Protein AF-A7RQV3-F1 (afdb_monomer)

Solvent-accessible surface area (backbone atoms only — not comparable to full-atom values): 36022 Å² total; per-residue (Å²): 108,70,69,54,47,43,53,62,52,65,60,24,61,72,50,60,78,68,50,58,57,71,59,54,37,52,52,41,52,53,49,44,63,51,45,72,39,70,69,50,47,55,51,36,50,78,70,50,40,54,46,50,50,22,54,48,46,33,55,52,45,54,46,44,75,74,77,44,91,53,86,58,48,66,62,38,49,38,41,53,29,47,40,48,33,58,47,22,76,46,75,70,45,25,52,53,40,47,77,43,46,35,59,60,32,37,59,59,33,69,72,45,88,52,66,65,45,24,49,32,21,45,53,23,49,42,37,29,38,74,39,72,68,43,26,53,61,54,58,74,67,65,52,59,62,61,36,50,49,35,46,71,74,50,56,72,66,53,18,29,47,31,32,45,37,49,38,56,45,40,76,39,67,70,46,41,52,49,36,57,77,62,51,38,63,65,55,44,56,72,52,65,84,56,88,50,60,70,39,42,36,26,39,37,44,39,50,31,57,44,20,70,40,73,66,51,28,48,50,42,46,76,74,47,37,57,62,53,53,50,45,59,65,47,63,63,47,60,63,54,58,70,65,76,68,75,73,87,82,92,83,82,93,80,88,82,90,87,84,85,84,76,82,67,74,78,75,75,77,64,98,43,73,72,59,54,54,54,51,53,45,53,48,34,55,31,50,29,32,45,28,46,30,52,38,43,33,34,77,39,70,70,48,32,50,49,39,51,75,62,34,38,63,29,60,38,49,60,52,53,51,79,70,93,71,60,87,67,71,48,42,55,37,52,52,49,27,23,24,29,22,50,44,28,51,41,42,45,44,62,40,76,89,45,37,72,62,52,64,55,35,42,58,70,77,59,39,50,58,59,56,69,60,50,76,76,58,80,62,57,71,68,36,45,68,56,48,54,49,56,66,68,51,55,69,72,60,49,50,51,35,50,53,29,31,58,71,60,38,74,82,58,74,51,78,49,74,60,90,69,28,33,34,67,48,80,76,48,74,55,89,72,26,37,30,27,35,27,32,48,66,96,66,67,90,60,56,30,28,38,35,38,43,52,71,72,77,65,45,86,39,98,43,78,65,47,39,54,51,39,52,52,49,51,53,52,52,53,46,50,54,48,75,70,54,83,50,91,24,38,57,50,50,80,49,68,53,78,71,104,47,49,35,38,32,32,78,63,65,63,44,46,42,66,52,44,52,65,53,47,56,52,51,52,66,59,45,77,76,50,97,62,79,67,66,62,58,55,53,54,52,53,50,52,51,49,51,38,51,50,53,28,51,48,44,38,46,71,77,61,37,35,35,51,60,47,57,44,45,75,30,29,26,43,31,75,93,77,37,40,27,40,45,75,64,88,64,38,46,75,67,45,92,92,51,77,55,47,63,80,82,69,64,62,72,79,38,53,33,54,47,50,74,70,57,36,68,40,52,66,63,40,46,54,44,13,50,50,38,49,52,45,18,70,75,66,68,43,63,83,53,82,57,99,43,71,70,61,31,61,72,70,85

Sequence (653 aa):
VFTSLVKNRVCCLEWTTRAPPENILRVLICLRMLMRDSAYQADFFNLGGVKILSERLQSLTENYLETGDEPFTVDILKEMTSICQKLTTDVKQREWMVACGTHKALVLLLSANDVIVLHCSLYALIGLAQSENPRAVIGELNCTETLLRIVQDYDVLSKTLSANLLRILCADSSIREQVKVFEGIPICLSLLHYDNLKLLWNLVWIIVQLAEDPDSSNDVRLLGGIPLLLALLQECRDRKSTTDSGYFSNGEMRSSASSETTVRYFYCCCSCVLCLLNILFLLFLFFVAVCAALTELVLNDTNGQQIVQHNGVYLLGVLILPQQRETGDEAAAVDNLQKSAFRALRFLFSMERNRQLFKRVFPPKLFEKFIDVGHYVRDLNAYKGLVEQVNHLPEEDIDIIRNNILAINQNKSATHLIGSYEVLELLGSGAFGSVYKVRKRHSGQSFLAMKEVSISIHSLGNTAKDRGTSVGEIVNETTIMREQLRHPNIVRYFKAFEESKFMMMMQVDFVPLRYYKDLYEEFKLKTLKKKMSNQLFCSYYLITLNFRIVLGLRYIHKEKHIVHRDLTPNNIMLGENDKVTITDFGLAKQKNPDASKMTSVVGTILYSCPEVVQSQPYGEKADVWAAGCILYQMATLQPPFYSSNMLALATKV

Radius of gyration: 35.1 Å; Cα contacts (8 Å, |Δi|>4): 853; chains: 1; bounding box: 85×50×108 Å

Structure (mmCIF, N/CA/C/O backbone):
data_AF-A7RQV3-F1
#
_entry.id   AF-A7RQV3-F1
#
loop_
_atom_site.group_PDB
_atom_site.id
_atom_site.type_symbol
_atom_site.label_atom_id
_atom_site.label_alt_id
_atom_site.label_comp_id
_atom_site.label_asym_id
_atom_site.label_entity_id
_atom_site.label_seq_id
_atom_site.pdbx_PDB_ins_code
_atom_site.Cartn_x
_atom_site.Cartn_y
_atom_site.Cartn_z
_atom_site.occupancy
_atom_site.B_iso_or_equiv
_atom_site.auth_seq_id
_atom_site.auth_comp_id
_atom_site.auth_asym_id
_atom_site.auth_atom_id
_atom_site.pdbx_PDB_model_num
ATOM 1 N N . VAL A 1 1 ? 30.421 17.791 -41.102 1.00 83.88 1 VAL A N 1
ATOM 2 C CA . VAL A 1 1 ? 31.246 16.813 -40.342 1.00 83.88 1 VAL A CA 1
ATOM 3 C C . VAL A 1 1 ? 30.404 15.655 -39.819 1.00 83.88 1 VAL A C 1
ATOM 5 O O . VAL A 1 1 ? 30.663 14.531 -40.226 1.00 83.88 1 VAL A O 1
ATOM 8 N N . PHE A 1 2 ? 29.374 15.905 -39.000 1.00 90.44 2 PHE A N 1
ATOM 9 C CA . PHE A 1 2 ? 28.496 14.857 -38.455 1.00 90.44 2 PHE A CA 1
ATOM 10 C C . PHE A 1 2 ? 27.885 13.940 -39.529 1.00 90.44 2 PHE A C 1
ATOM 12 O O . PHE A 1 2 ? 28.063 12.728 -39.480 1.00 90.44 2 PHE A O 1
ATOM 19 N N . THR A 1 3 ? 27.276 14.511 -40.571 1.00 90.44 3 THR A N 1
ATOM 20 C CA . THR A 1 3 ? 26.709 13.743 -41.695 1.00 90.44 3 THR A CA 1
ATOM 21 C C . THR A 1 3 ? 27.732 12.813 -42.352 1.00 90.44 3 THR A C 1
ATOM 23 O O . THR A 1 3 ? 27.414 11.671 -42.673 1.00 90.44 3 THR A O 1
ATOM 26 N N . SER A 1 4 ? 28.972 13.279 -42.532 1.00 89.69 4 SER A N 1
ATOM 27 C CA . SER A 1 4 ? 30.060 12.481 -43.108 1.00 89.69 4 SER A CA 1
ATOM 28 C C . SER A 1 4 ? 30.507 11.365 -42.164 1.00 89.69 4 SER A C 1
ATOM 30 O O . SER A 1 4 ? 30.775 10.263 -42.630 1.00 89.69 4 SER A O 1
ATOM 32 N N . LEU A 1 5 ? 30.554 11.620 -40.850 1.00 91.50 5 LEU A N 1
ATOM 33 C CA . LEU A 1 5 ? 30.840 10.600 -39.835 1.00 91.50 5 LEU A CA 1
ATOM 34 C C . LEU A 1 5 ? 29.790 9.482 -39.891 1.00 91.50 5 LEU A C 1
ATOM 36 O O . LEU A 1 5 ? 30.141 8.309 -39.997 1.00 91.50 5 LEU A O 1
ATOM 40 N N . VAL A 1 6 ? 28.506 9.846 -39.893 1.00 91.44 6 VAL A N 1
ATOM 41 C CA . VAL A 1 6 ? 27.406 8.878 -39.936 1.00 91.44 6 VAL A CA 1
ATOM 42 C C . VAL A 1 6 ? 27.430 8.096 -41.248 1.00 91.44 6 VAL A C 1
ATOM 44 O O . VAL A 1 6 ? 27.546 6.878 -41.210 1.00 91.44 6 VAL A O 1
ATOM 47 N N . LYS A 1 7 ? 27.425 8.760 -42.411 1.00 90.50 7 LYS A N 1
ATOM 48 C CA . LYS A 1 7 ? 27.386 8.066 -43.711 1.00 90.50 7 LYS A CA 1
ATOM 49 C C . LYS A 1 7 ? 28.624 7.202 -43.973 1.00 90.50 7 LYS A C 1
ATOM 51 O O . LYS A 1 7 ? 28.486 6.059 -44.396 1.00 90.50 7 LYS A O 1
ATOM 56 N N . ASN A 1 8 ? 29.824 7.720 -43.705 1.00 90.50 8 ASN A N 1
ATOM 57 C CA . ASN A 1 8 ? 31.067 7.084 -44.158 1.00 90.50 8 ASN A CA 1
ATOM 58 C C . ASN A 1 8 ? 31.705 6.155 -43.115 1.00 90.50 8 ASN A C 1
ATOM 60 O O . ASN A 1 8 ? 32.596 5.382 -43.472 1.00 90.50 8 ASN A O 1
ATOM 64 N N . ARG A 1 9 ? 31.318 6.250 -41.834 1.00 90.81 9 ARG A N 1
ATOM 65 C CA . ARG A 1 9 ? 31.888 5.431 -40.748 1.00 90.81 9 ARG A CA 1
ATOM 66 C C . ARG A 1 9 ? 30.846 4.603 -40.009 1.00 90.81 9 ARG A C 1
ATOM 68 O O . ARG A 1 9 ? 31.125 3.453 -39.707 1.00 90.81 9 ARG A O 1
ATOM 75 N N . VAL A 1 10 ? 29.651 5.137 -39.754 1.00 87.94 10 VAL A N 1
ATOM 76 C CA . VAL A 1 10 ? 28.592 4.375 -39.069 1.00 87.94 10 VAL A CA 1
ATOM 77 C C . VAL A 1 10 ? 27.802 3.532 -40.067 1.00 87.94 10 VAL A C 1
ATOM 79 O O . VAL A 1 10 ? 27.757 2.322 -39.912 1.00 87.94 10 VAL A O 1
ATOM 82 N N . CYS A 1 11 ? 27.245 4.114 -41.125 1.00 89.25 11 CYS A N 1
ATOM 83 C CA . CYS A 1 11 ? 26.398 3.403 -42.090 1.00 89.25 11 CYS A CA 1
ATOM 84 C C . CYS A 1 11 ? 27.187 2.630 -43.166 1.00 89.25 11 CYS A C 1
ATOM 86 O O . CYS A 1 11 ? 26.606 1.846 -43.909 1.00 89.25 11 CYS A O 1
ATOM 88 N N . CYS A 1 12 ? 28.506 2.828 -43.264 1.00 89.62 12 CYS A N 1
ATOM 89 C CA . CYS A 1 12 ? 29.343 2.149 -44.252 1.00 89.62 12 CYS A CA 1
ATOM 90 C C . CYS A 1 12 ? 29.738 0.746 -43.772 1.00 89.62 12 CYS A C 1
ATOM 92 O O . CYS A 1 12 ? 30.669 0.601 -42.976 1.00 89.62 12 CYS A O 1
ATOM 94 N N . LEU A 1 13 ? 29.043 -0.281 -44.272 1.00 83.00 13 LEU A N 1
ATOM 95 C CA . LEU A 1 13 ? 29.289 -1.675 -43.899 1.00 83.00 13 LEU A CA 1
ATOM 96 C C . LEU A 1 13 ? 30.740 -2.097 -44.177 1.00 83.00 13 LEU A C 1
ATOM 98 O O . LEU A 1 13 ? 31.395 -2.615 -43.277 1.00 83.00 13 LEU A O 1
ATOM 102 N N . GLU A 1 14 ? 31.266 -1.781 -45.367 1.00 86.38 14 GLU A N 1
ATOM 103 C CA . GLU A 1 14 ? 32.627 -2.149 -45.788 1.00 86.38 14 GLU A CA 1
ATOM 104 C C . GLU A 1 14 ? 33.701 -1.619 -44.829 1.00 86.38 14 GLU A C 1
ATOM 106 O O . GLU A 1 14 ? 34.636 -2.343 -44.473 1.00 86.38 14 GLU A O 1
ATOM 111 N N . TRP A 1 15 ? 33.560 -0.368 -44.375 1.00 90.06 15 TRP A N 1
ATOM 112 C CA . TRP A 1 15 ? 34.498 0.200 -43.410 1.00 90.06 15 TRP A CA 1
ATOM 113 C C . TRP A 1 15 ? 34.401 -0.533 -42.077 1.00 90.06 15 TRP A C 1
ATOM 115 O O . TRP A 1 15 ? 35.417 -0.920 -41.519 1.00 90.06 15 TRP A O 1
ATOM 125 N N . THR A 1 16 ? 33.192 -0.783 -41.584 1.00 82.25 16 THR A N 1
ATOM 126 C CA . THR A 1 16 ? 33.000 -1.385 -40.258 1.00 82.25 16 THR A CA 1
ATOM 127 C C . THR A 1 16 ? 33.373 -2.850 -40.170 1.00 82.25 16 THR A C 1
ATOM 129 O O . THR A 1 16 ? 33.770 -3.293 -39.104 1.00 82.25 16 THR A O 1
ATOM 132 N N . THR A 1 17 ? 33.311 -3.584 -41.279 1.00 82.62 17 THR A N 1
ATOM 133 C CA . THR A 1 17 ? 33.783 -4.972 -41.335 1.00 82.62 17 THR A CA 1
ATOM 134 C C . THR A 1 17 ? 35.306 -5.078 -41.419 1.00 82.62 17 THR A C 1
ATOM 136 O O . THR A 1 17 ? 35.857 -6.122 -41.101 1.00 82.62 17 THR A O 1
ATOM 139 N N . ARG A 1 18 ? 35.998 -4.028 -41.890 1.00 87.69 18 ARG A N 1
ATOM 140 C CA . ARG A 1 18 ? 37.459 -4.040 -42.107 1.00 87.69 18 ARG A CA 1
ATOM 141 C C . ARG A 1 18 ? 38.243 -3.211 -41.091 1.00 87.69 18 ARG A C 1
ATOM 143 O O . ARG A 1 18 ? 39.452 -3.387 -40.965 1.00 87.69 18 ARG A O 1
ATOM 150 N N . ALA A 1 19 ? 37.598 -2.253 -40.433 1.00 88.25 19 ALA A N 1
ATOM 151 C CA . ALA A 1 19 ? 38.256 -1.349 -39.506 1.00 88.25 19 ALA A CA 1
ATOM 152 C C . ALA A 1 19 ? 38.664 -2.084 -38.219 1.00 88.25 19 ALA A C 1
ATOM 154 O O . ALA A 1 19 ? 37.878 -2.875 -37.701 1.00 88.25 19 ALA A O 1
ATOM 155 N N . PRO A 1 20 ? 39.846 -1.776 -37.653 1.00 89.50 20 PRO A N 1
ATOM 156 C CA . PRO A 1 20 ? 40.216 -2.262 -36.330 1.00 89.50 20 PRO A CA 1
ATOM 157 C C . PRO A 1 20 ? 39.165 -1.873 -35.271 1.00 89.50 20 PRO A C 1
ATOM 159 O O . PRO A 1 20 ? 38.695 -0.727 -35.307 1.00 89.50 20 PRO A O 1
ATOM 162 N N . PRO A 1 21 ? 38.843 -2.752 -34.299 1.00 88.69 21 PRO A N 1
ATOM 163 C CA . PRO A 1 21 ? 37.851 -2.479 -33.251 1.00 88.69 21 PRO A CA 1
ATOM 164 C C . PRO A 1 21 ? 38.095 -1.170 -32.487 1.00 88.69 21 PRO A C 1
ATOM 166 O O . PRO A 1 21 ? 37.160 -0.419 -32.219 1.00 88.69 21 PRO A O 1
ATOM 169 N N . GLU A 1 22 ? 39.359 -0.815 -32.236 1.00 91.62 22 GLU A N 1
ATOM 170 C CA . GLU A 1 22 ? 39.738 0.451 -31.595 1.00 91.62 22 GLU A CA 1
ATOM 171 C C . GLU A 1 22 ? 39.232 1.686 -32.367 1.00 91.62 22 GLU A C 1
ATOM 173 O O . GLU A 1 22 ? 38.766 2.666 -31.781 1.00 91.62 22 GLU A O 1
ATOM 178 N N . ASN A 1 23 ? 39.275 1.648 -33.701 1.00 92.31 23 ASN A N 1
ATOM 179 C CA . ASN A 1 23 ? 38.794 2.753 -34.527 1.00 92.31 23 ASN A CA 1
ATOM 180 C C . ASN A 1 23 ? 37.265 2.839 -34.515 1.00 92.31 23 ASN A C 1
ATOM 182 O O . ASN A 1 23 ? 36.719 3.944 -34.539 1.00 92.31 23 ASN A O 1
ATOM 186 N N . ILE A 1 24 ? 36.580 1.694 -34.457 1.00 91.31 24 ILE A N 1
ATOM 187 C CA . ILE A 1 24 ? 35.121 1.636 -34.301 1.00 91.31 24 ILE A CA 1
ATOM 188 C C . ILE A 1 24 ? 34.732 2.261 -32.958 1.00 91.31 24 ILE A C 1
ATOM 190 O O . ILE A 1 24 ? 33.879 3.149 -32.922 1.00 91.31 24 ILE A O 1
ATOM 194 N N . LEU A 1 25 ? 35.423 1.885 -31.880 1.00 93.06 25 LEU A N 1
ATOM 195 C CA . LEU A 1 25 ? 35.217 2.445 -30.548 1.00 93.06 25 LEU A CA 1
ATOM 196 C C . LEU A 1 25 ? 35.390 3.971 -30.534 1.00 93.06 25 LEU A C 1
ATOM 198 O O . LEU A 1 25 ? 34.504 4.690 -30.074 1.00 93.06 25 LEU A O 1
ATOM 202 N N . ARG A 1 26 ? 36.481 4.495 -31.109 1.00 93.62 26 ARG A N 1
ATOM 203 C CA . ARG A 1 26 ? 36.719 5.950 -31.205 1.00 93.62 26 ARG A CA 1
ATOM 204 C C . ARG A 1 26 ? 35.594 6.675 -31.952 1.00 93.62 26 ARG A C 1
ATOM 206 O O . ARG A 1 26 ? 35.162 7.743 -31.519 1.00 93.62 26 ARG A O 1
ATOM 213 N N . VAL A 1 27 ? 35.089 6.095 -33.045 1.00 93.94 27 VAL A N 1
ATOM 214 C CA . VAL A 1 27 ? 33.951 6.656 -33.795 1.00 93.94 27 VAL A CA 1
ATOM 215 C C . VAL A 1 27 ? 32.689 6.697 -32.934 1.00 93.94 27 VAL A C 1
ATOM 217 O O . VAL A 1 27 ? 31.995 7.715 -32.940 1.00 93.94 27 VAL A O 1
ATOM 220 N N . LEU A 1 28 ? 32.402 5.637 -32.174 1.00 94.19 28 LEU A N 1
ATOM 221 C CA . LEU A 1 28 ? 31.240 5.578 -31.285 1.00 94.19 28 LEU A CA 1
ATOM 222 C C . LEU A 1 28 ? 31.344 6.574 -30.126 1.00 94.19 28 LEU A C 1
ATOM 224 O O . LEU A 1 28 ? 30.361 7.251 -29.838 1.00 94.19 28 LEU A O 1
ATOM 228 N N . ILE A 1 29 ? 32.530 6.763 -29.541 1.00 94.12 29 ILE A N 1
ATOM 229 C CA . ILE A 1 29 ? 32.769 7.792 -28.515 1.00 94.12 29 ILE A CA 1
ATOM 230 C C . ILE A 1 29 ? 32.472 9.188 -29.079 1.00 94.12 29 ILE A C 1
ATOM 232 O O . ILE A 1 29 ? 31.723 9.964 -28.475 1.00 94.12 29 ILE A O 1
ATOM 236 N N . CYS A 1 30 ? 33.004 9.508 -30.265 1.00 93.94 30 CYS A N 1
ATOM 237 C CA . CYS A 1 30 ? 32.718 10.778 -30.935 1.00 93.94 30 CYS A CA 1
ATOM 238 C C . CYS A 1 30 ? 31.218 10.942 -31.209 1.00 93.94 30 CYS A C 1
ATOM 240 O O . CYS A 1 30 ? 30.652 12.002 -30.936 1.00 93.94 30 CYS A O 1
ATOM 242 N N . LEU A 1 31 ? 30.564 9.889 -31.708 1.00 93.19 31 LEU A N 1
ATOM 243 C CA . LEU A 1 31 ? 29.130 9.887 -31.969 1.00 93.19 31 LEU A CA 1
ATOM 244 C C . LEU A 1 31 ? 28.352 10.165 -30.679 1.00 93.19 31 LEU A C 1
ATOM 246 O O . LEU A 1 31 ? 27.541 11.086 -30.643 1.00 93.19 31 LEU A O 1
ATOM 250 N N . ARG A 1 32 ? 28.659 9.453 -29.590 1.00 92.38 32 ARG A N 1
ATOM 251 C CA . ARG A 1 32 ? 28.030 9.636 -28.280 1.00 92.38 32 ARG A CA 1
ATOM 252 C C . ARG A 1 32 ? 28.176 11.067 -27.776 1.00 92.38 32 ARG A C 1
ATOM 254 O O . ARG A 1 32 ? 27.218 11.596 -27.210 1.00 92.38 32 ARG A O 1
ATOM 261 N N . MET A 1 33 ? 29.339 11.699 -27.929 1.00 91.94 33 MET A N 1
ATOM 262 C CA . MET A 1 33 ? 29.541 13.094 -27.517 1.00 91.94 33 MET A CA 1
ATOM 263 C C . MET A 1 33 ? 28.655 14.060 -28.309 1.00 91.94 33 MET A C 1
ATOM 265 O O . MET A 1 33 ? 28.045 14.940 -27.704 1.00 91.94 33 MET A O 1
ATOM 269 N N . LEU A 1 34 ? 28.532 13.854 -29.623 1.00 91.38 34 LEU A N 1
ATOM 270 C CA . LEU A 1 34 ? 27.693 14.674 -30.503 1.00 91.38 34 LEU A CA 1
ATOM 271 C C . LEU A 1 34 ? 26.194 14.475 -30.221 1.00 91.38 34 LEU A C 1
ATOM 273 O O . LEU A 1 34 ? 25.455 15.451 -30.195 1.00 91.38 34 LEU A O 1
ATOM 277 N N . MET A 1 35 ? 25.756 13.260 -29.866 1.00 88.31 35 MET A N 1
ATOM 278 C CA . MET A 1 35 ? 24.360 12.967 -29.480 1.00 88.31 35 MET A CA 1
ATOM 279 C C . MET A 1 35 ? 23.891 13.649 -28.184 1.00 88.31 35 MET A C 1
ATOM 281 O O . MET A 1 35 ? 22.781 13.386 -27.727 1.00 88.31 35 MET A O 1
ATOM 285 N N . ARG A 1 36 ? 24.711 14.489 -27.536 1.00 86.62 36 ARG A N 1
ATOM 286 C CA . ARG A 1 36 ? 24.223 15.381 -26.470 1.00 86.62 36 ARG A CA 1
ATOM 287 C C . ARG A 1 36 ? 23.295 16.470 -27.018 1.00 86.62 36 ARG A C 1
ATOM 289 O O . ARG A 1 36 ? 22.468 16.967 -26.265 1.00 86.62 36 ARG A O 1
ATOM 296 N N . ASP A 1 37 ? 23.435 16.820 -28.294 1.00 88.62 37 ASP A N 1
ATOM 297 C CA . ASP A 1 37 ? 22.565 17.773 -28.976 1.00 88.62 37 ASP A CA 1
ATOM 298 C C . ASP A 1 37 ? 21.404 17.044 -29.669 1.00 88.62 37 ASP A C 1
ATOM 300 O O . ASP A 1 37 ? 21.610 16.132 -30.475 1.00 88.62 37 ASP A O 1
ATOM 304 N N . SER A 1 38 ? 20.178 17.473 -29.371 1.00 86.44 38 SER A N 1
ATOM 305 C CA . SER A 1 38 ? 18.949 16.945 -29.970 1.00 86.44 38 SER A CA 1
ATOM 306 C C . SER A 1 38 ? 18.892 17.075 -31.499 1.00 86.44 38 SER A C 1
ATOM 308 O O . SER A 1 38 ? 18.305 16.214 -32.155 1.00 86.44 38 SER A O 1
ATOM 310 N N . ALA A 1 39 ? 19.542 18.087 -32.090 1.00 89.19 39 ALA A N 1
ATOM 311 C CA . ALA A 1 39 ? 19.585 18.253 -33.543 1.00 89.19 39 ALA A CA 1
ATOM 312 C C . ALA A 1 39 ? 20.345 17.096 -34.211 1.00 89.19 39 ALA A C 1
ATOM 314 O O . ALA A 1 39 ? 19.868 16.505 -35.180 1.00 89.19 39 ALA A O 1
ATOM 315 N N . TYR A 1 40 ? 21.480 16.692 -33.628 1.00 91.62 40 TYR A N 1
ATOM 316 C CA . TYR A 1 40 ? 22.254 15.557 -34.131 1.00 91.62 40 TYR A CA 1
ATOM 317 C C . TYR A 1 40 ? 21.532 14.220 -33.947 1.00 91.62 40 TYR A C 1
ATOM 319 O O . TYR A 1 40 ? 21.704 13.329 -34.776 1.00 91.62 40 TYR A O 1
ATOM 327 N N . GLN A 1 41 ? 20.689 14.072 -32.923 1.00 90.25 41 GLN A N 1
ATOM 328 C CA . GLN A 1 41 ? 19.863 12.871 -32.755 1.00 90.25 41 GLN A CA 1
ATOM 329 C C . GLN A 1 41 ? 18.835 12.725 -33.888 1.00 90.25 41 GLN A C 1
ATOM 331 O O . GLN A 1 41 ? 18.682 11.639 -34.450 1.00 90.25 41 GLN A O 1
ATOM 336 N N . ALA A 1 42 ? 18.169 13.821 -34.270 1.00 86.62 42 ALA A N 1
ATOM 337 C CA . ALA A 1 42 ? 17.225 13.827 -35.387 1.00 86.62 42 ALA A CA 1
ATOM 338 C C . ALA A 1 42 ? 17.928 13.555 -36.729 1.00 86.62 42 ALA A C 1
ATOM 340 O O . ALA A 1 42 ? 17.482 12.712 -37.511 1.00 86.62 42 ALA A O 1
ATOM 341 N N . ASP A 1 43 ? 19.072 14.201 -36.969 1.00 90.75 43 ASP A N 1
ATOM 342 C CA . ASP A 1 43 ? 19.883 13.955 -38.164 1.00 90.75 43 ASP A CA 1
ATOM 343 C C . ASP A 1 43 ? 20.379 12.506 -38.235 1.00 90.75 43 ASP A C 1
ATOM 345 O O . ASP A 1 43 ? 20.393 11.906 -39.309 1.00 90.75 43 ASP A O 1
ATOM 349 N N . PHE A 1 44 ? 20.754 11.906 -37.102 1.00 92.25 44 PHE A N 1
ATOM 350 C CA . PHE A 1 44 ? 21.174 10.506 -37.045 1.00 92.25 44 PHE A CA 1
ATOM 351 C C . PHE A 1 44 ? 20.089 9.556 -37.540 1.00 92.25 44 PHE A C 1
ATOM 353 O O . PHE A 1 44 ? 20.375 8.632 -38.305 1.00 92.25 44 PHE A O 1
ATOM 360 N N . PHE A 1 45 ? 18.846 9.804 -37.127 1.00 87.69 45 PHE A N 1
ATOM 361 C CA . PHE A 1 45 ? 17.694 9.040 -37.577 1.00 87.69 45 PHE A CA 1
ATOM 362 C C . PHE A 1 45 ? 17.449 9.222 -39.078 1.00 87.69 45 PHE A C 1
ATOM 364 O O . PHE A 1 45 ? 17.381 8.231 -39.805 1.00 87.69 45 PHE A O 1
ATOM 371 N N . ASN A 1 46 ? 17.416 10.468 -39.561 1.00 89.31 46 ASN A N 1
ATOM 372 C CA . ASN A 1 46 ? 17.194 10.782 -40.979 1.00 89.31 46 ASN A CA 1
ATOM 373 C C . ASN A 1 46 ? 18.246 10.151 -41.907 1.00 89.31 46 ASN A C 1
ATOM 375 O O . ASN A 1 46 ? 17.976 9.865 -43.071 1.00 89.31 46 ASN A O 1
ATOM 379 N N . LEU A 1 47 ? 19.454 9.915 -41.393 1.00 91.69 47 LEU A N 1
ATOM 380 C CA . LEU A 1 47 ? 20.548 9.264 -42.112 1.00 91.69 47 LEU A CA 1
ATOM 381 C C . LEU A 1 47 ? 20.513 7.726 -42.045 1.00 91.69 47 LEU A C 1
ATOM 383 O O . LEU A 1 47 ? 21.443 7.082 -42.532 1.00 91.69 47 LEU A O 1
ATOM 387 N N . GLY A 1 48 ? 19.479 7.133 -41.439 1.00 89.56 48 GLY A N 1
ATOM 388 C CA . GLY A 1 48 ? 19.356 5.686 -41.233 1.00 89.56 48 GLY A CA 1
ATOM 389 C C . GLY A 1 48 ? 20.294 5.132 -40.156 1.00 89.56 48 GLY A C 1
ATOM 390 O O . GLY A 1 48 ? 20.437 3.917 -40.031 1.00 89.56 48 GLY A O 1
ATOM 391 N N . GLY A 1 49 ? 20.934 6.004 -39.371 1.00 91.44 49 GLY A N 1
ATOM 392 C CA . GLY A 1 49 ? 21.948 5.625 -38.392 1.00 91.44 49 GLY A CA 1
ATOM 393 C C . GLY A 1 49 ? 21.403 4.744 -37.271 1.00 91.44 49 GLY A C 1
ATOM 394 O O . GLY A 1 49 ? 22.079 3.802 -36.871 1.00 91.44 49 GLY A O 1
ATOM 395 N N . VAL A 1 50 ? 20.170 5.000 -36.811 1.00 91.38 50 VAL A N 1
ATOM 396 C CA . VAL A 1 50 ? 19.519 4.201 -35.755 1.00 91.38 50 VAL A CA 1
ATOM 397 C C . VAL A 1 50 ? 19.357 2.752 -36.201 1.00 91.38 50 VAL A C 1
ATOM 399 O O . VAL A 1 50 ? 19.798 1.863 -35.487 1.00 91.38 50 VAL A O 1
ATOM 402 N N . LYS A 1 51 ? 18.825 2.515 -37.406 1.00 92.44 51 LYS A N 1
ATOM 403 C CA . LYS A 1 51 ? 18.631 1.165 -37.949 1.00 92.44 51 LYS A CA 1
ATOM 404 C C . LYS A 1 51 ? 19.943 0.376 -38.002 1.00 92.44 51 LYS A C 1
ATOM 406 O O . LYS A 1 51 ? 20.008 -0.733 -37.484 1.00 92.44 51 LYS A O 1
ATOM 411 N N . ILE A 1 52 ? 20.997 0.973 -38.564 1.00 92.31 52 ILE A N 1
ATOM 412 C CA . ILE A 1 52 ? 22.311 0.319 -38.660 1.00 92.31 52 ILE A CA 1
ATOM 413 C C . ILE A 1 52 ? 22.926 0.087 -37.274 1.00 92.31 52 ILE A C 1
ATOM 415 O O . ILE A 1 52 ? 23.550 -0.947 -37.038 1.00 92.31 52 ILE A O 1
ATOM 419 N N . LEU A 1 53 ? 22.757 1.032 -36.344 1.00 93.06 53 LEU A N 1
ATOM 420 C CA . LEU A 1 53 ? 23.219 0.872 -34.967 1.00 93.06 53 LEU A CA 1
ATOM 421 C C . LEU A 1 53 ? 22.516 -0.310 -34.285 1.00 93.06 53 LEU A C 1
ATOM 423 O O . LEU A 1 53 ? 23.192 -1.099 -33.633 1.00 93.06 53 LEU A O 1
ATOM 427 N N . SER A 1 54 ? 21.199 -0.454 -34.465 1.00 94.19 54 SER A N 1
ATOM 428 C CA . SER A 1 54 ? 20.398 -1.552 -33.910 1.00 94.19 54 SER A CA 1
ATOM 429 C C . SER A 1 54 ? 20.800 -2.910 -34.478 1.00 94.19 54 SER A C 1
ATOM 431 O O . SER A 1 54 ? 21.029 -3.839 -33.711 1.00 94.19 54 SER A O 1
ATOM 433 N N . GLU A 1 55 ? 20.942 -3.019 -35.803 1.00 93.75 55 GLU A N 1
ATOM 434 C CA . GLU A 1 55 ? 21.365 -4.257 -36.478 1.00 93.75 55 GLU A CA 1
ATOM 435 C C . GLU A 1 55 ? 22.749 -4.709 -35.996 1.00 93.75 55 GLU A C 1
ATOM 437 O O . GLU A 1 55 ? 22.968 -5.887 -35.710 1.00 93.75 55 GLU A O 1
ATOM 442 N N . ARG A 1 56 ? 23.681 -3.764 -35.825 1.00 91.38 56 ARG A N 1
ATOM 443 C CA . ARG A 1 56 ? 25.000 -4.077 -35.265 1.00 91.38 56 ARG A CA 1
ATOM 444 C C . ARG A 1 56 ? 24.966 -4.411 -33.790 1.00 91.38 56 ARG A C 1
ATOM 446 O O . ARG A 1 56 ? 25.723 -5.276 -33.370 1.00 91.38 56 ARG A O 1
ATOM 453 N N . LEU A 1 57 ? 24.137 -3.719 -33.009 1.00 94.81 57 LEU A N 1
ATOM 454 C CA . LEU A 1 57 ? 24.010 -4.007 -31.585 1.00 94.81 57 LEU A CA 1
ATOM 455 C C . LEU A 1 57 ? 23.517 -5.441 -31.400 1.00 94.81 57 LEU A C 1
ATOM 457 O O . LEU A 1 57 ? 24.067 -6.151 -30.567 1.00 94.81 57 LEU A O 1
ATOM 461 N N . GLN A 1 58 ? 22.544 -5.868 -32.210 1.00 95.19 58 GLN A N 1
ATOM 462 C CA . GLN A 1 58 ? 22.034 -7.237 -32.221 1.00 95.19 58 GLN A CA 1
ATOM 463 C C . GLN A 1 58 ? 23.146 -8.244 -32.530 1.00 95.19 58 GLN A C 1
ATOM 465 O O . GLN A 1 58 ? 23.435 -9.091 -31.691 1.00 95.19 58 GLN A O 1
ATOM 470 N N . SER A 1 59 ? 23.824 -8.100 -33.673 1.00 92.12 59 SER A N 1
ATOM 471 C CA . SER A 1 59 ? 24.876 -9.041 -34.082 1.00 92.12 59 SER A CA 1
ATOM 472 C C . SER A 1 59 ? 26.045 -9.096 -33.091 1.00 92.12 59 SER A C 1
ATOM 474 O O . SER A 1 59 ? 26.542 -10.175 -32.785 1.00 92.12 59 SER A O 1
ATOM 476 N N . LEU A 1 60 ? 26.473 -7.950 -32.551 1.00 92.31 60 LEU A N 1
ATOM 477 C CA . LEU A 1 60 ? 27.557 -7.913 -31.568 1.00 92.31 60 LEU A CA 1
ATOM 478 C C . LEU A 1 60 ? 27.137 -8.530 -30.228 1.00 92.31 60 LEU A C 1
ATOM 480 O O . LEU A 1 60 ? 27.957 -9.157 -29.568 1.00 92.31 60 LEU A O 1
ATOM 484 N N . THR A 1 61 ? 25.873 -8.361 -29.833 1.00 94.44 61 THR A N 1
ATOM 485 C CA . THR A 1 61 ? 25.320 -8.966 -28.613 1.00 94.44 61 THR A CA 1
ATOM 486 C C . THR A 1 61 ? 25.271 -10.486 -28.723 1.00 94.44 61 THR A C 1
ATOM 488 O O . THR A 1 61 ? 25.686 -11.166 -27.791 1.00 94.44 61 THR A O 1
ATOM 491 N N . GLU A 1 62 ? 24.797 -11.016 -29.853 1.00 93.00 62 GLU A N 1
ATOM 492 C CA . GLU A 1 62 ? 24.757 -12.461 -30.116 1.00 93.00 62 GLU A CA 1
ATOM 493 C C . GLU A 1 62 ? 26.167 -13.061 -30.048 1.00 93.00 62 GLU A C 1
ATOM 495 O O . GLU A 1 62 ? 26.407 -13.974 -29.260 1.00 93.00 62 GLU A O 1
ATOM 500 N N . ASN A 1 63 ? 27.133 -12.457 -30.750 1.00 90.62 63 ASN A N 1
ATOM 501 C CA . ASN A 1 63 ? 28.528 -12.902 -30.713 1.00 90.62 63 ASN A CA 1
ATOM 502 C C . ASN A 1 63 ? 29.128 -12.831 -29.297 1.00 90.62 63 ASN A C 1
ATOM 504 O O . ASN A 1 63 ? 29.782 -13.769 -28.850 1.00 90.62 63 ASN A O 1
ATOM 508 N N . TYR A 1 64 ? 28.887 -11.739 -28.564 1.00 92.62 64 TYR A N 1
ATOM 509 C CA . TYR A 1 64 ? 29.381 -11.567 -27.193 1.00 92.62 64 TYR A CA 1
ATOM 510 C C . TYR A 1 64 ? 28.890 -12.675 -26.249 1.00 92.62 64 TYR A C 1
ATOM 512 O O . TYR A 1 64 ? 29.664 -13.176 -25.433 1.00 92.62 64 TYR A O 1
ATOM 520 N N . LEU A 1 65 ? 27.622 -13.079 -26.371 1.00 90.00 65 LEU A N 1
ATOM 521 C CA . LEU A 1 65 ? 27.035 -14.121 -25.527 1.00 90.00 65 LEU A CA 1
ATOM 522 C C . LEU A 1 65 ? 27.454 -15.542 -25.945 1.00 90.00 65 LEU A C 1
ATOM 524 O O . LEU A 1 65 ? 27.517 -16.418 -25.085 1.00 90.00 65 LEU A O 1
ATOM 528 N N . GLU A 1 66 ? 27.751 -15.777 -27.227 1.00 87.62 66 GLU A N 1
ATOM 529 C CA . GLU A 1 66 ? 28.156 -17.093 -27.741 1.00 87.62 66 GLU A CA 1
ATOM 530 C C . GLU A 1 66 ? 29.656 -17.380 -27.585 1.00 87.62 66 GLU A C 1
ATOM 532 O O . GLU A 1 66 ? 30.037 -18.453 -27.114 1.00 87.62 66 GLU A O 1
ATOM 537 N N . THR A 1 67 ? 30.520 -16.448 -27.999 1.00 79.50 67 THR A N 1
ATOM 538 C CA . THR A 1 67 ? 31.969 -16.689 -28.134 1.00 79.50 67 THR A CA 1
ATOM 539 C C . THR A 1 67 ? 32.815 -16.037 -27.039 1.00 79.50 67 THR A C 1
ATOM 541 O O . THR A 1 67 ? 34.005 -16.338 -26.934 1.00 79.50 67 THR A O 1
ATOM 544 N N . GLY A 1 68 ? 32.220 -15.186 -26.195 1.00 69.56 68 GLY A N 1
ATOM 545 C CA . GLY A 1 68 ? 32.906 -14.474 -25.113 1.00 69.56 68 GLY A CA 1
ATOM 546 C C . GLY A 1 68 ? 33.633 -13.193 -25.553 1.00 69.56 68 GLY A C 1
ATOM 547 O O . GLY A 1 68 ? 33.392 -12.652 -26.632 1.00 69.56 68 GLY A O 1
ATOM 548 N N . ASP A 1 69 ? 34.505 -12.677 -24.678 1.00 69.00 69 ASP A N 1
ATOM 549 C CA . ASP A 1 69 ? 35.131 -11.351 -24.803 1.00 69.00 69 ASP A CA 1
ATOM 550 C C . ASP A 1 69 ? 36.255 -11.286 -25.850 1.00 69.00 69 ASP A C 1
ATOM 552 O O . ASP A 1 69 ? 37.422 -11.565 -25.567 1.00 69.00 69 ASP A O 1
ATOM 556 N N . GLU A 1 70 ? 35.925 -10.825 -27.058 1.00 77.88 70 GLU A N 1
ATOM 557 C CA . GLU A 1 70 ? 36.927 -10.296 -27.990 1.00 77.88 70 GLU A CA 1
ATOM 558 C C . GLU A 1 70 ? 37.452 -8.914 -27.533 1.00 77.88 70 GLU A C 1
ATOM 560 O O . GLU A 1 70 ? 36.729 -8.147 -26.881 1.00 77.88 70 GLU A O 1
ATOM 565 N N . PRO A 1 71 ? 38.699 -8.535 -27.890 1.00 77.19 71 PRO A N 1
ATOM 566 C CA . PRO A 1 71 ? 39.257 -7.232 -27.538 1.00 77.19 71 PRO A CA 1
ATOM 567 C C . PRO A 1 71 ? 38.352 -6.074 -27.981 1.00 77.19 71 PRO A C 1
ATOM 569 O O . PRO A 1 71 ? 37.970 -5.989 -29.147 1.00 77.19 71 PRO A O 1
ATOM 572 N N . PHE A 1 72 ? 38.073 -5.146 -27.061 1.00 84.88 72 PHE A N 1
ATOM 573 C CA . PHE A 1 72 ? 37.200 -3.974 -27.237 1.00 84.88 72 PHE A CA 1
ATOM 574 C C . PHE A 1 72 ? 35.696 -4.253 -27.399 1.00 84.88 72 PHE A C 1
ATOM 576 O O . PHE A 1 72 ? 34.931 -3.290 -27.430 1.00 84.88 72 PHE A O 1
ATOM 583 N N . THR A 1 73 ? 35.228 -5.505 -27.454 1.00 89.25 73 THR A N 1
ATOM 584 C CA . THR A 1 73 ? 33.790 -5.809 -27.612 1.00 89.25 73 THR A CA 1
ATOM 585 C C . THR A 1 73 ? 32.953 -5.210 -26.488 1.00 89.25 73 THR A C 1
ATOM 587 O O . THR A 1 73 ? 31.965 -4.522 -26.744 1.00 89.25 73 THR A O 1
ATOM 590 N N . VAL A 1 74 ? 33.400 -5.376 -25.244 1.00 90.75 74 VAL A N 1
ATOM 591 C CA . VAL A 1 74 ? 32.761 -4.794 -24.058 1.00 90.75 74 VAL A CA 1
ATOM 592 C C . VAL A 1 74 ? 32.708 -3.267 -24.138 1.00 90.75 74 VAL A C 1
ATOM 594 O O . VAL A 1 74 ? 31.659 -2.673 -23.894 1.00 90.75 74 VAL A O 1
ATOM 597 N N . ASP A 1 75 ? 33.807 -2.613 -24.516 1.00 92.56 75 ASP A N 1
ATOM 598 C CA . ASP A 1 75 ? 33.868 -1.150 -24.632 1.00 92.56 75 ASP A CA 1
ATOM 599 C C . ASP A 1 75 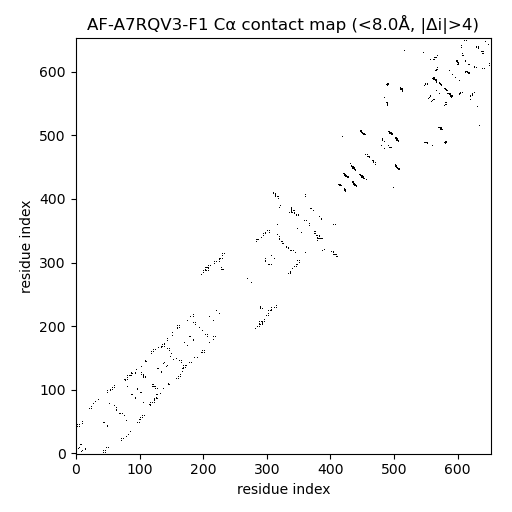? 32.961 -0.625 -25.752 1.00 92.56 75 ASP A C 1
ATOM 601 O O . ASP A 1 75 ? 32.276 0.388 -25.590 1.00 92.56 75 ASP A O 1
ATOM 605 N N . ILE A 1 76 ? 32.903 -1.340 -26.878 1.00 93.44 76 ILE A N 1
ATOM 606 C CA . ILE A 1 76 ? 32.008 -1.030 -27.994 1.00 93.44 76 ILE A CA 1
ATOM 607 C C . ILE A 1 76 ? 30.549 -1.175 -27.548 1.00 93.44 76 ILE A C 1
ATOM 609 O O . ILE A 1 76 ? 29.763 -0.250 -27.756 1.00 93.44 76 ILE A O 1
ATOM 613 N N . LEU A 1 77 ? 30.186 -2.276 -26.880 1.00 94.38 77 LEU A N 1
ATOM 614 C CA . LEU A 1 77 ? 28.838 -2.489 -26.346 1.00 94.38 77 LEU A CA 1
ATOM 615 C C . LEU A 1 77 ? 28.445 -1.397 -25.342 1.00 94.38 77 LEU A C 1
ATOM 617 O O . LEU A 1 77 ? 27.332 -0.872 -25.426 1.00 94.38 77 LEU A O 1
ATOM 621 N N . LYS A 1 78 ? 29.353 -0.987 -24.446 1.00 93.12 78 LYS A N 1
ATOM 622 C CA . LYS A 1 78 ? 29.139 0.131 -23.502 1.00 93.12 78 LYS A CA 1
ATOM 623 C C . LYS A 1 78 ? 28.810 1.431 -24.230 1.00 93.12 78 LYS A C 1
ATOM 625 O O . LYS A 1 78 ? 27.851 2.124 -23.887 1.00 93.12 78 LYS A O 1
ATOM 630 N N . GLU A 1 79 ? 29.573 1.768 -25.264 1.00 94.50 79 GLU A N 1
ATOM 631 C CA . GLU A 1 79 ? 29.347 2.992 -26.031 1.00 94.50 79 GLU A CA 1
ATOM 632 C C . GLU A 1 79 ? 28.053 2.921 -26.861 1.00 94.50 79 GLU A C 1
ATOM 634 O O . GLU A 1 79 ? 27.278 3.880 -26.863 1.00 94.50 79 GLU A O 1
ATOM 639 N N . MET A 1 80 ? 27.752 1.781 -27.495 1.00 95.06 80 MET A N 1
ATOM 640 C CA . MET A 1 80 ? 26.514 1.583 -28.264 1.00 95.06 80 MET A CA 1
ATOM 641 C C . MET A 1 80 ? 25.261 1.656 -27.384 1.00 95.06 80 MET A C 1
ATOM 643 O O . MET A 1 80 ? 24.308 2.361 -27.725 1.00 95.06 80 MET A O 1
ATOM 647 N N . THR A 1 81 ? 25.261 0.982 -26.234 1.00 94.50 81 THR A N 1
ATOM 648 C CA . THR A 1 81 ? 24.151 1.025 -25.267 1.00 94.50 81 THR A CA 1
ATOM 649 C C . THR A 1 81 ? 24.005 2.413 -24.635 1.00 94.50 81 THR A C 1
ATOM 651 O O . THR A 1 81 ? 22.885 2.897 -24.467 1.00 94.50 81 THR A O 1
ATOM 654 N N . SER A 1 82 ? 25.107 3.130 -24.388 1.00 92.50 82 SER A N 1
ATOM 655 C CA . SER A 1 82 ? 25.056 4.525 -23.929 1.00 92.50 82 SER A CA 1
ATOM 656 C C . SER A 1 82 ? 24.509 5.488 -24.995 1.00 92.50 82 SER A C 1
ATOM 658 O O . SER A 1 82 ? 23.783 6.427 -24.663 1.00 92.50 82 SER A O 1
ATOM 660 N N . ILE A 1 83 ? 24.799 5.266 -26.284 1.00 93.06 83 ILE A N 1
ATOM 661 C CA . ILE A 1 83 ? 24.140 5.999 -27.379 1.00 93.06 83 ILE A CA 1
ATOM 662 C C . ILE A 1 83 ? 22.639 5.696 -27.379 1.00 93.06 83 ILE A C 1
ATOM 664 O O . ILE A 1 83 ? 21.843 6.632 -27.450 1.00 93.06 83 ILE A O 1
ATOM 668 N N . CYS A 1 84 ? 22.252 4.424 -27.233 1.00 93.88 84 CYS A N 1
ATOM 669 C CA . CYS A 1 84 ? 20.847 4.025 -27.138 1.00 93.88 84 CYS A CA 1
ATOM 670 C C . CYS A 1 84 ? 20.141 4.768 -26.001 1.00 93.88 84 CYS A C 1
ATOM 672 O O . CYS A 1 84 ? 19.114 5.387 -26.248 1.00 93.88 84 CYS A O 1
ATOM 674 N N . GLN A 1 85 ? 20.726 4.810 -24.799 1.00 91.88 85 GLN A N 1
ATOM 675 C CA . GLN A 1 85 ? 20.188 5.561 -23.660 1.00 91.88 85 GLN A CA 1
ATOM 676 C C . GLN A 1 85 ? 19.885 7.028 -24.016 1.00 91.88 85 GLN A C 1
ATOM 678 O O . GLN A 1 85 ? 18.819 7.535 -23.669 1.00 91.88 85 GLN A O 1
ATOM 683 N N . LYS A 1 86 ? 20.777 7.716 -24.740 1.00 89.94 86 LYS A N 1
ATOM 684 C CA . LYS A 1 86 ? 20.572 9.126 -25.128 1.00 89.94 86 LYS A CA 1
ATOM 685 C C . LYS A 1 86 ? 19.432 9.331 -26.116 1.00 89.94 86 LYS A C 1
ATOM 687 O O . LYS A 1 86 ? 18.814 10.386 -26.082 1.00 89.94 86 LYS A O 1
ATOM 692 N N . LEU A 1 87 ? 19.168 8.338 -26.960 1.00 90.50 87 LEU A N 1
ATOM 693 C CA . LEU A 1 87 ? 18.072 8.352 -27.931 1.00 90.50 87 LEU A CA 1
ATOM 694 C C . LEU A 1 87 ? 16.712 8.011 -27.294 1.00 90.50 87 LEU A C 1
ATOM 696 O O . LEU A 1 87 ? 15.685 8.068 -27.957 1.00 90.50 87 LEU A O 1
ATOM 700 N N . THR A 1 88 ? 16.672 7.661 -26.004 1.00 89.12 88 THR A N 1
ATOM 701 C CA . THR A 1 88 ? 15.410 7.375 -25.297 1.00 89.12 88 THR A CA 1
ATOM 702 C C . THR A 1 88 ? 14.790 8.594 -24.611 1.00 89.12 88 THR A C 1
ATOM 704 O O . THR A 1 88 ? 13.782 8.465 -23.914 1.00 89.12 88 THR A O 1
ATOM 707 N N . THR A 1 89 ? 15.366 9.788 -24.752 1.00 85.00 89 THR A N 1
ATOM 708 C CA . THR A 1 89 ? 14.851 10.988 -24.073 1.00 85.00 89 THR A CA 1
ATOM 709 C C . THR A 1 89 ? 13.558 11.504 -24.705 1.00 85.00 89 THR A C 1
ATOM 711 O O . THR A 1 89 ? 12.657 11.910 -23.973 1.00 85.00 89 THR A O 1
ATOM 714 N N . ASP A 1 90 ? 13.435 11.434 -26.031 1.00 87.25 90 ASP A N 1
ATOM 715 C CA . ASP A 1 90 ? 12.265 11.892 -26.786 1.00 87.25 90 ASP A CA 1
ATOM 716 C C . ASP A 1 90 ? 11.275 10.757 -27.099 1.00 87.25 90 ASP A C 1
ATOM 718 O O . ASP A 1 90 ? 11.659 9.631 -27.420 1.00 87.25 90 ASP A O 1
ATOM 722 N N . VAL A 1 91 ? 9.975 11.066 -27.045 1.00 87.88 91 VAL A N 1
ATOM 723 C CA . VAL A 1 91 ? 8.898 10.084 -27.252 1.00 87.88 91 VAL A CA 1
ATOM 724 C C . VAL A 1 91 ? 8.936 9.479 -28.658 1.00 87.88 91 VAL A C 1
ATOM 726 O O . VAL A 1 91 ? 8.792 8.265 -28.783 1.00 87.88 91 VAL A O 1
ATOM 729 N N . LYS A 1 92 ? 9.169 10.278 -29.711 1.00 87.56 92 LYS A N 1
ATOM 730 C CA . LYS A 1 92 ? 9.215 9.774 -31.097 1.00 87.56 92 LYS A CA 1
ATOM 731 C C . LYS A 1 92 ? 10.445 8.905 -31.326 1.00 87.56 92 LYS A C 1
ATOM 733 O O . LYS A 1 92 ? 10.359 7.890 -32.012 1.00 87.56 92 LYS A O 1
ATOM 738 N N . GLN A 1 93 ? 11.575 9.275 -30.727 1.00 89.12 93 GLN A N 1
ATOM 739 C CA . GLN A 1 93 ? 12.812 8.505 -30.851 1.00 89.12 93 GLN A CA 1
ATOM 740 C C . GLN A 1 93 ? 12.689 7.101 -30.239 1.00 89.12 93 GLN A C 1
ATOM 742 O O . GLN A 1 93 ? 13.184 6.139 -30.829 1.00 89.12 93 GLN A O 1
ATOM 747 N N . ARG A 1 94 ? 11.964 6.947 -29.121 1.00 93.00 94 ARG A N 1
ATOM 748 C CA . ARG A 1 94 ? 11.683 5.622 -28.531 1.00 93.00 94 ARG A CA 1
ATOM 749 C C . ARG A 1 94 ? 10.938 4.707 -29.503 1.00 93.00 94 ARG A C 1
ATOM 751 O O . ARG A 1 94 ? 11.322 3.549 -29.655 1.00 93.00 94 ARG A O 1
ATOM 758 N N . GLU A 1 95 ? 9.924 5.232 -30.194 1.00 91.25 95 GLU A N 1
ATOM 759 C CA . GLU A 1 95 ? 9.161 4.484 -31.206 1.00 91.25 95 GLU A CA 1
ATOM 760 C C . GLU A 1 95 ? 10.060 4.030 -32.363 1.00 91.25 95 GLU A C 1
ATOM 762 O O . GLU A 1 95 ? 10.020 2.874 -32.786 1.00 91.25 95 GLU A O 1
ATOM 767 N N . TRP A 1 96 ? 10.940 4.914 -32.841 1.00 89.56 96 TRP A N 1
ATOM 768 C CA . TRP A 1 96 ? 11.892 4.593 -33.907 1.00 89.56 96 TRP A CA 1
ATOM 769 C C . TRP A 1 96 ? 12.869 3.486 -33.518 1.00 89.56 96 TRP A C 1
ATOM 771 O O . TRP A 1 96 ? 13.141 2.591 -34.319 1.00 89.56 96 TRP A O 1
ATOM 781 N N . MET A 1 97 ? 13.393 3.526 -32.292 1.00 93.19 97 MET A N 1
ATOM 782 C CA . MET A 1 97 ? 14.306 2.499 -31.791 1.00 93.19 97 MET A CA 1
ATOM 783 C C . MET A 1 97 ? 13.629 1.131 -31.701 1.00 93.19 97 MET A C 1
ATOM 785 O O . MET A 1 97 ? 14.237 0.116 -32.043 1.00 93.19 97 MET A O 1
ATOM 789 N N . VAL A 1 98 ? 12.368 1.088 -31.270 1.00 93.19 98 VAL A N 1
ATOM 790 C CA . VAL A 1 98 ? 11.612 -0.166 -31.200 1.00 93.19 98 VAL A CA 1
ATOM 791 C C . VAL A 1 98 ? 11.293 -0.700 -32.589 1.00 93.19 98 VAL A C 1
ATOM 793 O O . VAL A 1 98 ? 11.520 -1.885 -32.826 1.00 93.19 98 VAL A O 1
ATOM 796 N N . ALA A 1 99 ? 10.907 0.166 -33.530 1.00 92.00 99 ALA A N 1
ATOM 797 C CA . ALA A 1 99 ? 10.712 -0.208 -34.932 1.00 92.00 99 ALA A CA 1
ATOM 798 C C . ALA A 1 99 ? 11.989 -0.777 -35.585 1.00 92.00 99 ALA A C 1
ATOM 800 O O . ALA A 1 99 ? 11.906 -1.643 -36.452 1.00 92.00 99 ALA A O 1
ATOM 801 N N . CYS A 1 100 ? 13.172 -0.332 -35.146 1.00 92.81 100 CYS A N 1
ATOM 802 C CA . CYS A 1 100 ? 14.466 -0.863 -35.589 1.00 92.81 100 CYS A CA 1
ATOM 803 C C . CYS A 1 100 ? 14.922 -2.122 -34.825 1.00 92.81 100 CYS A C 1
ATOM 805 O O . CYS A 1 100 ? 15.998 -2.641 -35.104 1.00 92.81 100 CYS A O 1
ATOM 807 N N . GLY A 1 101 ? 14.148 -2.616 -33.853 1.00 93.44 101 GLY A N 1
ATOM 808 C CA . GLY A 1 101 ? 14.475 -3.829 -33.102 1.00 93.44 101 GLY A CA 1
ATOM 809 C C . GLY A 1 101 ? 15.514 -3.659 -31.987 1.00 93.44 101 GLY A C 1
ATOM 810 O O . GLY A 1 101 ? 15.947 -4.664 -31.434 1.00 93.44 101 GLY A O 1
ATOM 811 N N . THR A 1 102 ? 15.892 -2.432 -31.599 1.00 95.00 102 THR A N 1
ATOM 812 C CA . THR A 1 102 ? 16.954 -2.197 -30.593 1.00 95.00 102 THR A CA 1
ATOM 813 C C . THR A 1 102 ? 16.680 -2.881 -29.251 1.00 95.00 102 THR A C 1
ATOM 815 O O . THR A 1 102 ? 17.598 -3.358 -28.591 1.00 95.00 102 THR A O 1
ATOM 818 N N . HIS A 1 103 ? 15.411 -2.934 -28.842 1.00 95.69 103 HIS A N 1
ATOM 819 C CA . HIS A 1 103 ? 14.974 -3.537 -27.582 1.00 95.69 103 HIS A CA 1
ATOM 820 C C . HIS A 1 103 ? 15.344 -5.027 -27.471 1.00 95.69 103 HIS A C 1
ATOM 822 O O . HIS A 1 103 ? 15.626 -5.481 -26.367 1.00 95.69 103 HIS A O 1
ATOM 828 N N . LYS A 1 104 ? 15.412 -5.765 -28.590 1.00 96.44 104 LYS A N 1
ATOM 829 C CA . LYS A 1 104 ? 15.766 -7.194 -28.607 1.00 96.44 104 LYS A CA 1
ATOM 830 C C . LYS A 1 104 ? 17.191 -7.419 -28.107 1.00 96.44 104 LYS A C 1
ATOM 832 O O . LYS A 1 104 ? 17.397 -8.173 -27.162 1.00 96.44 104 LYS A O 1
ATOM 837 N N . ALA A 1 105 ? 18.148 -6.685 -28.673 1.00 96.25 105 ALA A N 1
ATOM 838 C CA . ALA A 1 105 ? 19.546 -6.749 -28.263 1.00 96.25 105 ALA A CA 1
ATOM 839 C C . ALA A 1 105 ? 19.730 -6.303 -26.805 1.00 96.25 105 ALA A C 1
ATOM 841 O O . ALA A 1 105 ? 20.441 -6.939 -26.036 1.00 96.25 105 ALA A O 1
ATOM 842 N N . LEU A 1 106 ? 19.041 -5.233 -26.394 1.00 97.25 106 LEU A N 1
ATOM 843 C CA . LEU A 1 106 ? 19.111 -4.745 -25.015 1.00 97.25 106 LEU A CA 1
ATOM 844 C C . LEU A 1 106 ? 18.586 -5.784 -24.008 1.00 97.25 106 LEU A C 1
ATOM 846 O O . LEU A 1 106 ? 19.219 -6.009 -22.978 1.00 97.25 106 LEU A O 1
ATOM 850 N N . VAL A 1 107 ? 17.473 -6.461 -24.306 1.00 97.38 107 VAL A N 1
ATOM 851 C CA . VAL A 1 107 ? 16.955 -7.534 -23.441 1.00 97.38 107 VAL A CA 1
ATOM 852 C C . VAL A 1 107 ? 17.936 -8.706 -23.351 1.00 97.38 107 VAL A C 1
ATOM 854 O O . VAL A 1 107 ? 18.167 -9.200 -22.251 1.00 97.38 107 VAL A O 1
ATOM 857 N N . LEU A 1 108 ? 18.583 -9.104 -24.452 1.00 96.12 108 LEU A N 1
ATOM 858 C CA . LEU A 1 108 ? 19.628 -10.139 -24.420 1.00 96.12 108 LEU A CA 1
ATOM 859 C C . LEU A 1 108 ? 20.811 -9.744 -23.517 1.00 96.12 108 LEU A C 1
ATOM 861 O O . LEU A 1 108 ? 21.311 -10.567 -22.750 1.00 96.12 108 LEU A O 1
ATOM 865 N N . LEU A 1 109 ? 21.208 -8.467 -23.535 1.00 96.31 109 LEU A N 1
ATOM 866 C CA . LEU A 1 109 ? 22.275 -7.935 -22.678 1.00 96.31 109 LEU A CA 1
ATOM 867 C C . LEU A 1 109 ? 21.928 -7.906 -21.177 1.00 96.31 109 LEU A C 1
ATOM 869 O O . LEU A 1 109 ? 22.811 -7.622 -20.370 1.00 96.31 109 LEU A O 1
ATOM 873 N N . LEU A 1 110 ? 20.699 -8.240 -20.763 1.00 96.62 110 LEU A N 1
ATOM 874 C CA . LEU A 1 110 ? 20.398 -8.489 -19.344 1.00 96.62 110 LEU A CA 1
ATOM 875 C C . LEU A 1 110 ? 21.143 -9.718 -18.795 1.00 96.62 110 LEU A C 1
ATOM 877 O O . LEU A 1 110 ? 21.342 -9.829 -17.587 1.00 96.62 110 LEU A O 1
ATOM 881 N N . SER A 1 111 ? 21.585 -10.613 -19.679 1.00 94.06 111 SER A N 1
ATOM 882 C CA . SER A 1 111 ? 22.410 -11.779 -19.348 1.00 94.06 111 SER A CA 1
ATOM 883 C C . SER A 1 111 ? 23.914 -11.514 -19.498 1.00 94.06 111 SER A C 1
ATOM 885 O O . SER A 1 111 ? 24.697 -12.459 -19.463 1.00 94.06 111 SER A O 1
ATOM 887 N N . ALA A 1 112 ? 24.333 -10.256 -19.681 1.00 92.94 112 ALA A N 1
ATOM 888 C CA . ALA A 1 112 ? 25.743 -9.907 -19.821 1.00 92.94 112 ALA A CA 1
ATOM 889 C C . ALA A 1 112 ? 26.544 -10.193 -18.539 1.00 92.94 112 ALA A C 1
ATOM 891 O O . ALA A 1 112 ? 26.079 -9.941 -17.425 1.00 92.94 112 ALA A O 1
ATOM 892 N N . ASN A 1 113 ? 27.782 -10.663 -18.714 1.00 90.44 113 ASN A N 1
ATOM 893 C CA . ASN A 1 113 ? 28.711 -10.914 -17.609 1.00 90.44 113 ASN A CA 1
ATOM 894 C C . ASN A 1 113 ? 29.355 -9.614 -17.093 1.00 90.44 113 ASN A C 1
ATOM 896 O O . ASN A 1 113 ? 29.659 -9.500 -15.907 1.00 90.44 113 ASN A O 1
ATOM 900 N N . ASP A 1 114 ? 29.560 -8.622 -17.970 1.00 92.50 114 ASP A N 1
ATOM 901 C CA . ASP A 1 114 ? 30.069 -7.305 -17.575 1.00 92.50 114 ASP A CA 1
ATOM 902 C C . ASP A 1 114 ? 28.938 -6.451 -16.977 1.00 92.50 114 ASP A C 1
ATOM 904 O O . ASP A 1 114 ? 27.950 -6.112 -17.633 1.00 92.50 114 ASP A O 1
ATOM 908 N N . VAL A 1 115 ? 29.113 -6.071 -15.711 1.00 92.75 115 VAL A N 1
ATOM 909 C CA . VAL A 1 115 ? 28.121 -5.320 -14.927 1.00 92.75 115 VAL A CA 1
ATOM 910 C C . VAL A 1 115 ? 27.821 -3.943 -15.533 1.00 92.75 115 VAL A C 1
ATOM 912 O O . VAL A 1 115 ? 26.690 -3.469 -15.465 1.00 92.75 115 VAL A O 1
ATOM 915 N N . ILE A 1 116 ? 28.802 -3.296 -16.167 1.00 92.31 116 ILE A N 1
ATOM 916 C CA . ILE A 1 116 ? 28.608 -1.973 -16.767 1.00 92.31 116 ILE A CA 1
ATOM 917 C C . ILE A 1 116 ? 27.771 -2.098 -18.050 1.00 92.31 116 ILE A C 1
ATOM 919 O O . ILE A 1 116 ? 26.874 -1.283 -18.262 1.00 92.31 116 ILE A O 1
ATOM 923 N N . VAL A 1 117 ? 28.006 -3.122 -18.881 1.00 93.56 117 VAL A N 1
ATOM 924 C CA . VAL A 1 117 ? 27.164 -3.426 -20.054 1.00 93.56 117 VAL A CA 1
ATOM 925 C C . VAL A 1 117 ? 25.724 -3.704 -19.620 1.00 93.56 117 VAL A C 1
ATOM 927 O O . VAL A 1 117 ? 24.795 -3.116 -20.183 1.00 93.56 117 VAL A O 1
ATOM 930 N N . LEU A 1 118 ? 25.537 -4.517 -18.574 1.00 95.69 118 LEU A N 1
ATOM 931 C CA . LEU A 1 118 ? 24.228 -4.767 -17.964 1.00 95.69 118 LEU A CA 1
ATOM 932 C C . LEU A 1 118 ? 23.548 -3.457 -17.530 1.00 95.69 118 LEU A C 1
ATOM 934 O O . LEU A 1 118 ? 22.393 -3.207 -17.882 1.00 95.69 118 LEU A O 1
ATOM 938 N N . HIS A 1 119 ? 24.255 -2.589 -16.798 1.00 96.25 119 HIS A N 1
ATOM 939 C CA . HIS A 1 119 ? 23.715 -1.304 -16.338 1.00 96.25 119 HIS A CA 1
ATOM 940 C C . HIS A 1 119 ? 23.322 -0.396 -17.498 1.00 96.25 119 HIS A C 1
ATOM 942 O O . HIS A 1 119 ? 22.232 0.176 -17.482 1.00 96.25 119 HIS A O 1
ATOM 948 N N . CYS A 1 120 ? 24.175 -0.264 -18.516 1.00 95.06 120 CYS A N 1
ATOM 949 C CA . CYS A 1 120 ? 23.869 0.541 -19.694 1.00 95.06 120 CYS A CA 1
ATOM 950 C C . CYS A 1 120 ? 22.644 0.004 -20.445 1.00 95.06 120 CYS A C 1
ATOM 952 O O . CYS A 1 120 ? 21.814 0.803 -20.889 1.00 95.06 120 CYS A O 1
ATOM 954 N N . SER A 1 121 ? 22.490 -1.322 -20.527 1.00 97.19 121 SER A N 1
ATOM 955 C CA . SER A 1 121 ? 21.292 -1.935 -21.096 1.00 97.19 121 SER A CA 1
ATOM 956 C C . SER A 1 121 ? 20.037 -1.604 -20.282 1.00 97.19 121 SER A C 1
ATOM 958 O O . SER A 1 121 ? 19.061 -1.088 -20.832 1.00 97.19 121 SER A O 1
ATOM 960 N N . LEU A 1 122 ? 20.080 -1.792 -18.958 1.00 97.75 122 LEU A N 1
ATOM 961 C CA . LEU A 1 122 ? 18.970 -1.461 -18.061 1.00 97.75 122 LEU A CA 1
ATOM 962 C C . LEU A 1 122 ? 18.565 0.015 -18.170 1.00 97.75 122 LEU A C 1
ATOM 964 O O . LEU A 1 122 ? 17.378 0.315 -18.274 1.00 97.75 122 LEU A O 1
ATOM 968 N N . TYR A 1 123 ? 19.522 0.947 -18.212 1.00 96.50 123 TYR A N 1
ATOM 969 C CA . TYR A 1 123 ? 19.224 2.370 -18.401 1.00 96.50 123 TYR A CA 1
ATOM 970 C C . TYR A 1 123 ? 18.518 2.660 -19.730 1.00 96.50 123 TYR A C 1
ATOM 972 O O . TYR A 1 123 ? 17.570 3.447 -19.754 1.00 96.50 123 TYR A O 1
ATOM 980 N N . ALA A 1 124 ? 18.962 2.040 -20.826 1.00 96.00 124 ALA A N 1
ATOM 981 C CA . ALA A 1 124 ? 18.322 2.198 -22.127 1.00 96.00 124 ALA A CA 1
ATOM 982 C C . ALA A 1 124 ? 16.906 1.593 -22.136 1.00 96.00 124 ALA A C 1
ATOM 984 O O . ALA A 1 124 ? 15.969 2.241 -22.600 1.00 96.00 124 ALA A O 1
ATOM 985 N N . LEU A 1 125 ? 16.713 0.403 -21.560 1.00 97.75 125 LEU A N 1
ATOM 986 C CA . LEU A 1 125 ? 15.398 -0.238 -21.448 1.00 97.75 125 LEU A CA 1
ATOM 987 C C . LEU A 1 125 ? 14.425 0.575 -20.585 1.00 97.75 125 LEU A C 1
ATOM 989 O O . LEU A 1 125 ? 13.283 0.775 -20.991 1.00 97.75 125 LEU A O 1
ATOM 993 N N . ILE A 1 126 ? 14.875 1.108 -19.442 1.00 97.19 126 ILE A N 1
ATOM 994 C CA . ILE A 1 126 ? 14.073 1.999 -18.584 1.00 97.19 126 ILE A CA 1
ATOM 995 C C . ILE A 1 126 ? 13.611 3.230 -19.364 1.00 97.19 126 ILE A C 1
ATOM 997 O O . ILE A 1 126 ? 12.470 3.661 -19.197 1.00 97.19 126 ILE A O 1
ATOM 1001 N N . GLY A 1 127 ? 14.490 3.800 -20.194 1.00 95.50 127 GLY A N 1
ATOM 1002 C CA . GLY A 1 127 ? 14.175 4.945 -21.043 1.00 95.50 127 GLY A CA 1
ATOM 1003 C C . GLY A 1 127 ? 13.151 4.615 -22.130 1.00 95.50 127 GLY A C 1
ATOM 1004 O O . GLY A 1 127 ? 12.205 5.377 -22.325 1.00 95.50 127 GLY A O 1
ATOM 1005 N N . LEU A 1 128 ? 13.292 3.465 -22.799 1.00 96.06 128 LEU A N 1
ATOM 1006 C CA . LEU A 1 128 ? 12.327 2.988 -23.797 1.00 96.06 128 LEU A CA 1
ATOM 1007 C C . LEU A 1 128 ? 10.951 2.733 -23.171 1.00 96.06 128 LEU A C 1
ATOM 1009 O O . LEU A 1 128 ? 9.951 3.254 -23.661 1.00 96.06 128 LEU A O 1
ATOM 1013 N N . ALA A 1 129 ? 10.908 2.005 -22.054 1.00 96.31 129 ALA A N 1
ATOM 1014 C CA . ALA A 1 129 ? 9.678 1.579 -21.387 1.00 96.31 129 ALA A CA 1
ATOM 1015 C C . ALA A 1 129 ? 8.843 2.734 -20.791 1.00 96.31 129 ALA A C 1
ATOM 1017 O O . ALA A 1 129 ? 7.728 2.509 -20.324 1.00 96.31 129 ALA A O 1
ATOM 1018 N N . GLN A 1 130 ? 9.340 3.977 -20.815 1.00 94.94 130 GLN A N 1
ATOM 1019 C CA . GLN A 1 130 ? 8.539 5.156 -20.461 1.00 94.94 130 GLN A CA 1
ATOM 1020 C C . GLN A 1 130 ? 7.389 5.423 -21.451 1.00 94.94 130 GLN A C 1
ATOM 1022 O O . GLN A 1 130 ? 6.449 6.131 -21.097 1.00 94.94 130 GLN A O 1
ATOM 1027 N N . SER A 1 131 ? 7.465 4.910 -22.686 1.00 94.50 131 SER A N 1
ATOM 1028 C CA . SER A 1 131 ? 6.393 5.011 -23.687 1.00 94.50 131 SER A CA 1
ATOM 1029 C C . SER A 1 131 ? 5.586 3.715 -23.770 1.00 94.50 131 SER A C 1
ATOM 1031 O O . SER A 1 131 ? 6.140 2.626 -23.642 1.00 94.50 131 SER A O 1
ATOM 1033 N N . GLU A 1 132 ? 4.281 3.829 -24.021 1.00 93.00 132 GLU A N 1
ATOM 1034 C CA . GLU A 1 132 ? 3.337 2.705 -23.969 1.00 93.00 132 GLU A CA 1
ATOM 1035 C C . GLU A 1 132 ? 3.654 1.584 -24.969 1.00 93.00 132 GLU A C 1
ATOM 1037 O O . GLU A 1 132 ? 3.761 0.431 -24.556 1.00 93.00 132 GLU A O 1
ATOM 1042 N N . ASN A 1 133 ? 3.873 1.910 -26.249 1.00 94.06 133 ASN A N 1
ATOM 1043 C CA . ASN A 1 133 ? 4.171 0.908 -27.276 1.00 94.06 133 ASN A CA 1
ATOM 1044 C C . ASN A 1 133 ? 5.527 0.204 -27.034 1.00 94.06 133 ASN A C 1
ATOM 1046 O O . ASN A 1 133 ? 5.544 -1.021 -26.919 1.00 94.06 133 ASN A O 1
ATOM 1050 N N . PRO A 1 134 ? 6.655 0.919 -26.834 1.00 94.81 134 PRO A N 1
ATOM 1051 C CA . PRO A 1 134 ? 7.914 0.298 -26.433 1.00 94.81 134 PRO A CA 1
ATOM 1052 C C . PRO A 1 134 ? 7.830 -0.586 -25.191 1.00 94.81 134 PRO A C 1
ATOM 1054 O O . PRO A 1 134 ? 8.451 -1.645 -25.156 1.00 94.81 134 PRO A O 1
ATOM 1057 N N . ARG A 1 135 ? 7.065 -0.167 -24.178 1.00 95.38 135 ARG A N 1
ATOM 1058 C CA . ARG A 1 135 ? 6.856 -0.947 -22.957 1.00 95.38 135 ARG A CA 1
ATOM 1059 C C . ARG A 1 135 ? 6.183 -2.288 -23.247 1.00 95.38 135 ARG A C 1
ATOM 1061 O O . ARG A 1 135 ? 6.664 -3.299 -22.744 1.00 95.38 135 ARG A O 1
ATOM 1068 N N . ALA A 1 136 ? 5.120 -2.292 -24.054 1.00 93.75 136 ALA A N 1
ATOM 1069 C CA . ALA A 1 136 ? 4.407 -3.512 -24.430 1.00 93.75 136 ALA A CA 1
ATOM 1070 C C . ALA A 1 136 ? 5.331 -4.491 -25.174 1.00 93.75 136 ALA A C 1
ATOM 1072 O O . ALA A 1 136 ? 5.473 -5.640 -24.766 1.00 93.75 136 ALA A O 1
ATOM 1073 N N . VAL A 1 137 ? 6.065 -4.003 -26.180 1.00 94.88 137 VAL A N 1
ATOM 1074 C CA . VAL A 1 137 ? 6.974 -4.839 -26.984 1.00 94.88 137 VAL A CA 1
ATOM 1075 C C . VAL A 1 137 ? 8.137 -5.404 -26.153 1.00 94.88 137 VAL A C 1
ATOM 1077 O O . VAL A 1 137 ? 8.552 -6.540 -26.363 1.00 94.88 137 VAL A O 1
ATOM 1080 N N . ILE A 1 138 ? 8.671 -4.650 -25.183 1.00 95.50 138 ILE A N 1
ATOM 1081 C CA . ILE A 1 138 ? 9.680 -5.181 -24.246 1.00 95.50 138 ILE A CA 1
ATOM 1082 C C . ILE A 1 138 ? 9.083 -6.306 -23.387 1.00 95.50 138 ILE A C 1
ATOM 1084 O O . ILE A 1 138 ? 9.760 -7.304 -23.141 1.00 95.50 138 ILE A O 1
ATOM 1088 N N . GLY A 1 139 ? 7.833 -6.153 -22.944 1.00 91.50 139 GLY A N 1
ATOM 1089 C CA . GLY A 1 139 ? 7.131 -7.150 -22.138 1.00 91.50 139 GLY A CA 1
ATOM 1090 C C . GLY A 1 139 ? 6.926 -8.495 -22.846 1.00 91.50 139 GLY A C 1
ATOM 1091 O O . GLY A 1 139 ? 7.016 -9.546 -22.213 1.00 91.50 139 GLY A O 1
ATOM 1092 N N . GLU A 1 140 ? 6.748 -8.483 -24.168 1.00 93.31 140 GLU A N 1
ATOM 1093 C CA . GLU A 1 140 ? 6.601 -9.695 -24.990 1.00 93.31 140 GLU A CA 1
ATOM 1094 C C . GLU A 1 140 ? 7.874 -10.563 -25.048 1.00 93.31 140 GLU A C 1
ATOM 1096 O O . GLU A 1 140 ? 7.806 -11.739 -25.402 1.00 93.31 140 GLU A O 1
ATOM 1101 N N . LEU A 1 141 ? 9.042 -10.020 -24.678 1.00 92.88 141 LEU A N 1
ATOM 1102 C CA . LEU A 1 141 ? 10.325 -10.734 -24.722 1.00 92.88 141 LEU A CA 1
ATOM 1103 C C . LEU A 1 141 ? 10.612 -11.605 -23.483 1.00 92.88 141 LEU A C 1
ATOM 1105 O O . LEU A 1 141 ? 11.733 -12.087 -23.337 1.00 92.88 141 LEU A O 1
ATOM 1109 N N . ASN A 1 142 ? 9.633 -11.813 -22.594 1.00 86.56 142 ASN A N 1
ATOM 1110 C CA . ASN A 1 142 ? 9.731 -12.688 -21.411 1.00 86.56 142 ASN A CA 1
ATOM 1111 C C . ASN A 1 142 ? 10.943 -12.401 -20.499 1.00 86.56 142 ASN A C 1
ATOM 1113 O O . ASN A 1 142 ? 11.515 -13.302 -19.891 1.00 86.56 142 ASN A O 1
ATOM 1117 N N . CYS A 1 143 ? 11.341 -11.134 -20.366 1.00 95.12 143 CYS A N 1
ATOM 1118 C CA . CYS A 1 143 ? 12.504 -10.739 -19.563 1.00 95.12 143 CYS A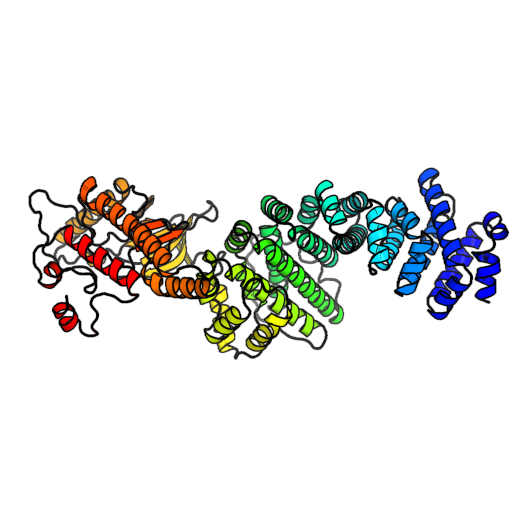 CA 1
ATOM 1119 C C . CYS A 1 143 ? 12.261 -10.762 -18.039 1.00 95.12 143 CYS A C 1
ATOM 1121 O O . CYS A 1 143 ? 13.188 -10.528 -17.264 1.00 95.12 143 CYS A O 1
ATOM 1123 N N . THR A 1 144 ? 11.034 -11.055 -17.598 1.00 96.81 144 THR A N 1
ATOM 1124 C CA . THR A 1 144 ? 10.597 -10.989 -16.195 1.00 96.81 144 THR A CA 1
ATOM 1125 C C . THR A 1 144 ? 11.431 -11.866 -15.258 1.00 96.81 144 THR A C 1
ATOM 1127 O O . THR A 1 144 ? 11.894 -11.378 -14.228 1.00 96.81 144 THR A O 1
ATOM 1130 N N . GLU A 1 145 ? 11.680 -13.127 -15.622 1.00 96.56 145 GLU A N 1
ATOM 1131 C CA . GLU A 1 145 ? 12.496 -14.057 -14.824 1.00 96.56 145 GLU A CA 1
ATOM 1132 C C . GLU A 1 145 ? 13.928 -13.530 -14.646 1.00 96.56 145 GLU A C 1
ATOM 1134 O O . GLU A 1 145 ? 14.462 -13.487 -13.536 1.00 96.56 145 GLU A O 1
ATOM 1139 N N . THR A 1 146 ? 14.541 -13.053 -15.735 1.00 97.12 146 THR A N 1
ATOM 1140 C CA . THR A 1 146 ? 15.896 -12.490 -15.701 1.00 97.12 146 THR A CA 1
ATOM 1141 C C . THR A 1 146 ? 15.959 -11.250 -14.813 1.00 97.12 146 THR A C 1
ATOM 1143 O O . THR A 1 146 ? 16.891 -11.113 -14.020 1.00 97.12 146 THR A O 1
ATOM 1146 N N . LEU A 1 147 ? 14.960 -10.365 -14.899 1.00 98.19 147 LEU A N 1
ATOM 1147 C CA . LEU A 1 147 ? 14.884 -9.171 -14.059 1.00 98.19 147 LEU A CA 1
ATOM 1148 C C . LEU A 1 147 ? 14.745 -9.527 -12.576 1.00 98.19 147 LEU A C 1
ATOM 1150 O O . LEU A 1 147 ? 15.457 -8.946 -11.752 1.00 98.19 147 LEU A O 1
ATOM 1154 N N . LEU A 1 148 ? 13.892 -10.496 -12.234 1.00 97.88 148 LEU A N 1
ATOM 1155 C CA . LEU A 1 148 ? 13.725 -10.974 -10.860 1.00 97.88 148 LEU A CA 1
ATOM 1156 C C . LEU A 1 148 ? 15.013 -11.596 -10.310 1.00 97.88 148 LEU A C 1
ATOM 1158 O O . LEU A 1 148 ? 15.419 -11.255 -9.199 1.00 97.88 148 LEU A O 1
ATOM 1162 N N . ARG A 1 149 ? 15.724 -12.399 -11.111 1.00 97.44 149 ARG A N 1
ATOM 1163 C CA . ARG A 1 149 ? 17.045 -12.933 -10.742 1.00 97.44 149 ARG A CA 1
ATOM 1164 C C . ARG A 1 149 ? 18.055 -11.817 -10.456 1.00 97.44 149 ARG A C 1
ATOM 1166 O O . ARG A 1 149 ? 18.763 -11.863 -9.454 1.00 97.44 149 ARG A O 1
ATOM 1173 N N . ILE A 1 150 ? 18.090 -10.768 -11.286 1.00 97.75 150 ILE A N 1
ATOM 1174 C CA . ILE A 1 150 ? 18.956 -9.600 -11.040 1.00 97.75 150 ILE A CA 1
ATOM 1175 C C . ILE A 1 150 ? 18.568 -8.897 -9.729 1.00 97.75 150 ILE A C 1
ATOM 1177 O O . ILE A 1 150 ? 19.438 -8.528 -8.942 1.00 97.75 150 ILE A O 1
ATOM 1181 N N . VAL A 1 151 ? 17.268 -8.731 -9.459 1.00 97.19 151 VAL A N 1
ATOM 1182 C CA . VAL A 1 151 ? 16.764 -8.146 -8.203 1.00 97.19 151 VAL A CA 1
ATOM 1183 C C . VAL A 1 151 ? 17.177 -8.983 -6.980 1.00 97.19 151 VAL A C 1
ATOM 1185 O O . VAL A 1 151 ? 17.484 -8.427 -5.919 1.00 97.19 1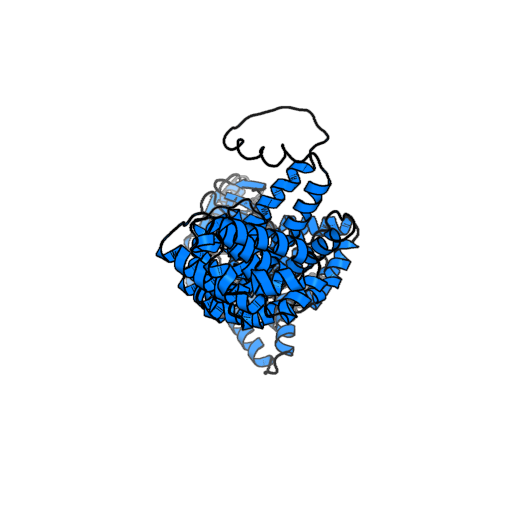51 VAL A O 1
ATOM 1188 N N . GLN A 1 152 ? 17.237 -10.304 -7.118 1.00 95.69 152 GLN A N 1
ATOM 1189 C CA . GLN A 1 152 ? 17.567 -11.214 -6.027 1.00 95.69 152 GLN A CA 1
ATOM 1190 C C . GLN A 1 152 ? 19.074 -11.308 -5.749 1.00 95.69 152 GLN A C 1
ATOM 1192 O O . GLN A 1 152 ? 19.474 -11.166 -4.591 1.00 95.69 152 GLN A O 1
ATOM 1197 N N . ASP A 1 153 ? 19.912 -11.443 -6.779 1.00 94.75 153 ASP A N 1
ATOM 1198 C CA . ASP A 1 153 ? 21.284 -11.944 -6.593 1.00 94.75 153 ASP A CA 1
ATOM 1199 C C . ASP A 1 153 ? 22.398 -10.914 -6.850 1.00 94.75 153 ASP A C 1
ATOM 1201 O O . ASP A 1 153 ? 23.539 -11.130 -6.444 1.00 94.75 153 ASP A O 1
ATOM 1205 N N . TYR A 1 154 ? 22.104 -9.784 -7.504 1.00 95.81 154 TYR A N 1
ATOM 1206 C CA . TYR A 1 154 ? 23.145 -8.849 -7.957 1.00 95.81 154 TYR A CA 1
ATOM 1207 C C . TYR A 1 154 ? 23.448 -7.736 -6.936 1.00 95.81 154 TYR A C 1
ATOM 1209 O O . TYR A 1 154 ? 22.844 -7.639 -5.867 1.00 95.81 154 TYR A O 1
ATOM 1217 N N . ASP A 1 155 ? 24.403 -6.859 -7.256 1.00 93.88 155 ASP A N 1
ATOM 1218 C CA . ASP A 1 155 ? 24.721 -5.679 -6.452 1.00 93.88 155 ASP A CA 1
ATOM 1219 C C . ASP A 1 155 ? 23.545 -4.682 -6.364 1.00 93.88 155 ASP A C 1
ATOM 1221 O O . ASP A 1 155 ? 22.622 -4.672 -7.180 1.00 93.88 155 ASP A O 1
ATOM 1225 N N . VAL A 1 156 ? 23.594 -3.785 -5.375 1.00 92.75 156 VAL A N 1
ATOM 1226 C CA . VAL A 1 156 ? 22.498 -2.851 -5.061 1.00 92.75 156 VAL A CA 1
ATOM 1227 C C . VAL A 1 156 ? 22.092 -1.970 -6.251 1.00 92.75 156 VAL A C 1
ATOM 1229 O O . VAL A 1 156 ? 20.902 -1.672 -6.398 1.00 92.75 156 VAL A O 1
ATOM 1232 N N . LEU A 1 157 ? 23.031 -1.549 -7.109 1.00 94.75 157 LEU A N 1
ATOM 1233 C CA . LEU A 1 157 ? 22.704 -0.720 -8.271 1.00 94.75 157 LEU A CA 1
ATOM 1234 C C . LEU A 1 157 ? 21.965 -1.546 -9.328 1.00 94.75 157 LEU A C 1
ATOM 1236 O O . LEU A 1 157 ? 20.899 -1.119 -9.778 1.00 94.75 157 LEU A O 1
ATOM 1240 N N . SER A 1 158 ? 22.462 -2.745 -9.646 1.00 96.81 158 SER A N 1
ATOM 1241 C CA . SER A 1 158 ? 21.785 -3.695 -10.543 1.00 96.81 158 SER A CA 1
ATOM 1242 C C . SER A 1 158 ? 20.367 -4.017 -10.066 1.00 96.81 158 SER A C 1
ATOM 1244 O O . SER A 1 158 ? 19.416 -3.902 -10.842 1.00 96.81 158 SER A O 1
ATOM 1246 N N . LYS A 1 159 ? 20.200 -4.318 -8.769 1.00 97.31 159 LYS A N 1
ATOM 1247 C CA . LYS A 1 159 ? 18.885 -4.555 -8.151 1.00 97.31 159 LYS A CA 1
ATOM 1248 C C . LYS A 1 159 ? 17.951 -3.364 -8.336 1.00 97.31 159 LYS A C 1
ATOM 1250 O O . LYS A 1 159 ? 16.804 -3.531 -8.737 1.00 97.31 159 LYS A O 1
ATOM 1255 N N . THR A 1 160 ? 18.445 -2.153 -8.068 1.00 96.62 160 THR A N 1
ATOM 1256 C CA . THR A 1 160 ? 17.649 -0.918 -8.159 1.00 96.62 160 THR A CA 1
ATOM 1257 C C . THR A 1 160 ? 17.192 -0.649 -9.591 1.00 96.62 160 THR A C 1
ATOM 1259 O O . THR A 1 160 ? 16.036 -0.287 -9.810 1.00 96.62 160 THR A O 1
ATOM 1262 N N . LEU A 1 161 ? 18.083 -0.821 -10.569 1.00 97.69 161 LEU A N 1
ATOM 1263 C CA . LEU A 1 161 ? 17.769 -0.615 -11.982 1.00 97.69 161 LEU A CA 1
ATOM 1264 C C . LEU A 1 161 ? 16.802 -1.681 -12.505 1.00 97.69 161 LEU A C 1
ATOM 1266 O O . LEU A 1 161 ? 15.812 -1.332 -13.147 1.00 97.69 161 LEU A O 1
ATOM 1270 N N . SER A 1 162 ? 17.037 -2.952 -12.172 1.00 98.31 162 SER A N 1
ATOM 1271 C CA . SER A 1 162 ? 16.149 -4.053 -12.550 1.00 98.31 162 SER A CA 1
ATOM 1272 C C . SER A 1 162 ? 14.752 -3.890 -11.942 1.00 98.31 162 SER A C 1
ATOM 1274 O O . SER A 1 162 ? 13.759 -3.932 -12.665 1.00 98.31 162 SER A O 1
ATOM 1276 N N . ALA A 1 163 ? 14.656 -3.572 -10.645 1.00 98.19 163 ALA A N 1
ATOM 1277 C CA . ALA A 1 163 ? 13.379 -3.301 -9.985 1.00 98.19 163 ALA A CA 1
ATOM 1278 C C . ALA A 1 163 ? 12.655 -2.087 -10.594 1.00 98.19 163 ALA A C 1
ATOM 1280 O O . ALA A 1 163 ? 11.433 -2.100 -10.720 1.00 98.19 163 ALA A O 1
ATOM 1281 N N . ASN A 1 164 ? 13.380 -1.040 -11.007 1.00 98.31 164 ASN A N 1
ATOM 1282 C CA . ASN A 1 164 ? 12.770 0.107 -11.683 1.00 98.31 164 ASN A CA 1
ATOM 1283 C C . ASN A 1 164 ? 12.192 -0.269 -13.050 1.00 98.31 164 ASN A C 1
ATOM 1285 O O . ASN A 1 164 ? 11.062 0.110 -13.353 1.00 98.31 164 ASN A O 1
ATOM 1289 N N . LEU A 1 165 ? 12.936 -1.031 -13.857 1.00 98.38 165 LEU A N 1
ATOM 1290 C CA . LEU A 1 165 ? 12.426 -1.528 -15.131 1.00 98.38 165 LEU A CA 1
ATOM 1291 C C . LEU A 1 165 ? 11.196 -2.413 -14.910 1.00 98.38 165 LEU A C 1
ATOM 1293 O O . LEU A 1 165 ? 10.153 -2.155 -15.506 1.00 98.38 165 LEU A O 1
ATOM 1297 N N . LEU A 1 166 ? 11.284 -3.383 -13.998 1.00 98.19 166 LEU A N 1
ATOM 1298 C CA . LEU A 1 166 ? 10.189 -4.299 -13.692 1.00 98.19 166 LEU A CA 1
ATOM 1299 C C . LEU A 1 166 ? 8.929 -3.554 -13.227 1.00 98.19 166 LEU A C 1
ATOM 1301 O O . LEU A 1 166 ? 7.850 -3.809 -13.747 1.00 98.19 166 LEU A O 1
ATOM 1305 N N . ARG A 1 167 ? 9.061 -2.556 -12.344 1.00 97.88 167 ARG A N 1
ATOM 1306 C CA . ARG A 1 167 ? 7.954 -1.677 -11.921 1.00 97.88 167 ARG A CA 1
ATOM 1307 C C . ARG A 1 167 ? 7.269 -0.978 -13.100 1.00 97.88 167 ARG A C 1
ATOM 1309 O O . ARG A 1 167 ? 6.047 -0.834 -13.119 1.00 97.88 167 ARG A O 1
ATOM 1316 N N . ILE A 1 168 ? 8.043 -0.494 -14.073 1.00 97.50 168 ILE A N 1
ATOM 1317 C CA . ILE A 1 168 ? 7.482 0.156 -15.265 1.00 97.50 168 ILE A CA 1
ATOM 1318 C C . ILE A 1 168 ? 6.707 -0.867 -16.102 1.00 97.50 168 ILE A C 1
ATOM 1320 O O . ILE A 1 168 ? 5.594 -0.564 -16.531 1.00 97.50 168 ILE A O 1
ATOM 1324 N N . LEU A 1 169 ? 7.266 -2.066 -16.297 1.00 97.19 169 LEU A N 1
ATOM 1325 C CA . LEU A 1 169 ? 6.646 -3.150 -17.067 1.00 97.19 169 LEU A CA 1
ATOM 1326 C C . LEU A 1 169 ? 5.376 -3.703 -16.393 1.00 97.19 169 LEU A C 1
ATOM 1328 O O . LEU A 1 169 ? 4.400 -3.971 -17.086 1.00 97.19 169 LEU A O 1
ATOM 1332 N N . CYS A 1 170 ? 5.327 -3.770 -15.057 1.00 96.25 170 CYS A N 1
ATOM 1333 C CA . CYS A 1 170 ? 4.168 -4.220 -14.268 1.00 96.25 170 CYS A CA 1
ATOM 1334 C C . CYS A 1 170 ? 2.895 -3.371 -14.443 1.00 96.25 170 CYS A C 1
ATOM 1336 O O . CYS A 1 170 ? 1.838 -3.737 -13.924 1.00 96.25 170 CYS A O 1
ATOM 1338 N N . ALA A 1 171 ? 2.952 -2.250 -15.172 1.00 93.38 171 ALA A N 1
ATOM 1339 C CA . ALA A 1 171 ? 1.746 -1.567 -15.638 1.00 93.38 171 ALA A CA 1
ATOM 1340 C C . ALA A 1 171 ? 0.880 -2.482 -16.532 1.00 93.38 171 ALA A C 1
ATOM 1342 O O . ALA A 1 171 ? -0.347 -2.384 -16.502 1.00 93.38 171 ALA A O 1
ATOM 1343 N N . ASP A 1 172 ? 1.505 -3.403 -17.270 1.00 92.88 172 ASP A N 1
ATOM 1344 C CA . ASP A 1 172 ? 0.836 -4.430 -18.066 1.00 92.88 172 ASP A CA 1
ATOM 1345 C C . ASP A 1 172 ? 0.431 -5.632 -17.194 1.00 92.88 172 ASP A C 1
ATOM 1347 O O . ASP A 1 172 ? 1.229 -6.154 -16.410 1.00 92.88 172 ASP A O 1
ATOM 1351 N N . SER A 1 173 ? -0.818 -6.088 -17.328 1.00 93.00 173 SER A N 1
ATOM 1352 C CA . SER A 1 173 ? -1.336 -7.246 -16.592 1.00 93.00 173 SER A CA 1
ATOM 1353 C C . SER A 1 173 ? -0.619 -8.549 -16.932 1.00 93.00 173 SER A C 1
ATOM 1355 O O . SER A 1 173 ? -0.440 -9.378 -16.046 1.00 93.00 173 SER A O 1
ATOM 1357 N N . SER A 1 174 ? -0.178 -8.730 -18.179 1.00 93.25 174 SER A N 1
ATOM 1358 C CA . SER A 1 174 ? 0.541 -9.939 -18.600 1.00 93.25 174 SER A CA 1
ATOM 1359 C C . SER A 1 174 ? 1.863 -10.103 -17.846 1.00 93.25 174 SER A C 1
ATOM 1361 O O . SER A 1 174 ? 2.199 -11.202 -17.407 1.00 93.25 174 SER A O 1
ATOM 1363 N N . ILE A 1 175 ? 2.572 -8.996 -17.607 1.00 95.69 175 ILE A N 1
ATOM 1364 C CA . ILE A 1 175 ? 3.814 -8.980 -16.832 1.00 95.69 175 ILE A CA 1
ATOM 1365 C C . ILE A 1 175 ? 3.542 -9.257 -15.361 1.00 95.69 175 ILE A C 1
ATOM 1367 O O . ILE A 1 175 ? 4.289 -10.011 -14.745 1.00 95.69 175 ILE A O 1
ATOM 1371 N N . ARG A 1 176 ? 2.452 -8.722 -14.797 1.00 95.81 176 ARG A N 1
ATOM 1372 C CA . ARG A 1 176 ? 2.062 -9.052 -13.419 1.00 95.81 176 ARG A CA 1
ATOM 1373 C C . ARG A 1 176 ? 1.841 -10.552 -13.239 1.00 95.81 176 ARG A C 1
ATOM 1375 O O . ARG A 1 176 ? 2.334 -11.098 -12.260 1.00 95.81 176 ARG A O 1
ATOM 1382 N N . GLU A 1 177 ? 1.191 -11.228 -14.187 1.00 94.31 177 GLU A N 1
ATOM 1383 C CA . GLU A 1 177 ? 1.052 -12.691 -14.141 1.00 94.31 177 GLU A CA 1
ATOM 1384 C C . GLU A 1 177 ? 2.404 -13.409 -14.232 1.00 94.31 177 GLU A C 1
ATOM 1386 O O . GLU A 1 177 ? 2.659 -14.325 -13.453 1.00 94.31 177 GLU A O 1
ATOM 1391 N N . GLN A 1 178 ? 3.317 -12.967 -15.105 1.00 95.31 178 GLN A N 1
ATOM 1392 C CA . GLN A 1 178 ? 4.671 -13.537 -15.155 1.00 95.31 178 GLN A CA 1
ATOM 1393 C C . GLN A 1 178 ? 5.408 -13.370 -13.819 1.00 95.31 178 GLN A C 1
ATOM 1395 O O . GLN A 1 178 ? 6.036 -14.310 -13.339 1.00 95.31 178 GLN A O 1
ATOM 1400 N N . VAL A 1 179 ? 5.307 -12.198 -13.183 1.00 96.38 179 VAL A N 1
ATOM 1401 C CA . VAL A 1 179 ? 5.930 -11.941 -11.877 1.00 96.38 179 VAL A CA 1
ATOM 1402 C C . VAL A 1 179 ? 5.391 -12.897 -10.812 1.00 96.38 179 VAL A C 1
ATOM 1404 O O . VAL A 1 179 ? 6.169 -13.353 -9.978 1.00 96.38 179 VAL A O 1
ATOM 1407 N N . LYS A 1 180 ? 4.099 -13.248 -10.847 1.00 93.75 180 LYS A N 1
ATOM 1408 C CA . LYS A 1 180 ? 3.529 -14.266 -9.949 1.00 93.75 180 LYS A CA 1
ATOM 1409 C C . LYS A 1 180 ? 4.112 -15.652 -10.224 1.00 93.75 180 LYS A C 1
ATOM 1411 O O . LYS A 1 180 ? 4.542 -16.317 -9.289 1.00 93.75 180 LYS A O 1
ATOM 1416 N N . VAL A 1 181 ? 4.168 -16.061 -11.495 1.00 94.81 181 VAL A N 1
ATOM 1417 C CA . VAL A 1 181 ? 4.695 -17.375 -11.913 1.00 94.81 181 VAL A CA 1
ATOM 1418 C C . VAL A 1 181 ? 6.149 -17.573 -11.474 1.00 94.81 181 VAL A C 1
ATOM 1420 O O . VAL A 1 181 ? 6.526 -18.675 -11.090 1.00 94.81 181 VAL A O 1
ATOM 1423 N N . PHE A 1 182 ? 6.953 -16.510 -11.492 1.00 95.88 182 PHE A N 1
ATOM 1424 C CA . PHE A 1 182 ? 8.366 -16.543 -11.106 1.00 95.88 182 PHE A CA 1
ATOM 1425 C C . PHE A 1 182 ? 8.621 -16.134 -9.643 1.00 95.88 182 PHE A C 1
ATOM 1427 O O . PHE A 1 182 ? 9.684 -15.599 -9.336 1.00 95.88 182 PHE A O 1
ATOM 1434 N N . GLU A 1 183 ? 7.664 -16.362 -8.733 1.00 94.50 183 GLU A N 1
ATOM 1435 C CA . GLU A 1 183 ? 7.827 -16.136 -7.282 1.00 94.50 183 GLU A CA 1
ATOM 1436 C C . GLU A 1 183 ? 8.243 -14.692 -6.916 1.00 94.50 183 GLU A C 1
ATOM 1438 O O . GLU A 1 183 ? 8.954 -14.425 -5.941 1.00 94.50 183 GLU A O 1
ATOM 1443 N N . GLY A 1 184 ? 7.779 -13.709 -7.690 1.00 96.00 184 GLY A N 1
ATOM 1444 C CA . GLY A 1 184 ? 8.180 -12.315 -7.533 1.00 96.00 184 GLY A CA 1
ATOM 1445 C C . GLY A 1 184 ? 7.705 -11.660 -6.234 1.00 96.00 184 GLY A C 1
ATOM 1446 O O . GLY A 1 184 ? 8.392 -10.775 -5.720 1.00 96.00 184 GLY A O 1
ATOM 1447 N N . ILE A 1 185 ? 6.574 -12.098 -5.662 1.00 95.56 185 ILE A N 1
ATOM 1448 C CA . ILE A 1 185 ? 6.071 -11.581 -4.375 1.00 95.56 185 ILE A CA 1
ATOM 1449 C C . ILE A 1 185 ? 7.046 -11.929 -3.231 1.00 95.56 185 ILE A C 1
ATOM 1451 O O . ILE A 1 185 ? 7.516 -10.992 -2.574 1.00 95.56 185 ILE A O 1
ATOM 1455 N N . PRO A 1 186 ? 7.417 -13.208 -2.996 1.00 95.56 186 PRO A N 1
ATOM 1456 C CA . PRO A 1 186 ? 8.454 -13.563 -2.026 1.00 95.56 186 PRO A CA 1
ATOM 1457 C C . PRO A 1 186 ? 9.767 -12.802 -2.215 1.00 95.56 186 PRO A C 1
ATOM 1459 O O . PRO A 1 186 ? 10.313 -12.287 -1.238 1.00 95.56 186 PRO A O 1
ATOM 1462 N N . ILE A 1 187 ? 10.253 -12.676 -3.457 1.00 96.69 187 ILE A N 1
ATOM 1463 C CA . ILE A 1 187 ? 11.504 -11.963 -3.760 1.00 96.69 187 ILE A CA 1
ATOM 1464 C C . ILE A 1 187 ? 11.395 -10.499 -3.322 1.00 96.69 187 ILE A C 1
ATOM 1466 O O . ILE A 1 187 ? 12.250 -10.019 -2.576 1.00 96.69 187 ILE A O 1
ATOM 1470 N N . CYS A 1 188 ? 10.317 -9.803 -3.701 1.00 97.12 188 CYS A N 1
ATOM 1471 C CA . CYS A 1 188 ? 10.107 -8.403 -3.328 1.00 97.12 188 CYS A CA 1
ATOM 1472 C C . CYS A 1 188 ? 10.037 -8.224 -1.808 1.00 97.12 188 CYS A C 1
ATOM 1474 O O . CYS A 1 188 ? 10.712 -7.348 -1.267 1.00 97.12 188 CYS A O 1
ATOM 1476 N N . LEU A 1 189 ? 9.265 -9.070 -1.115 1.00 94.12 189 LEU A N 1
ATOM 1477 C CA . LEU A 1 189 ? 9.123 -9.017 0.342 1.00 94.12 189 LEU A CA 1
ATOM 1478 C C . LEU A 1 189 ? 10.439 -9.312 1.064 1.00 94.12 189 LEU A C 1
ATOM 1480 O O . LEU A 1 189 ? 10.776 -8.617 2.023 1.00 94.12 189 LEU A O 1
ATOM 1484 N N . SER A 1 190 ? 11.216 -10.285 0.581 1.00 92.62 190 SER A N 1
ATOM 1485 C CA . SER A 1 190 ? 12.498 -10.640 1.190 1.00 92.62 190 SER A CA 1
ATOM 1486 C C . SER A 1 190 ? 13.508 -9.500 1.148 1.00 92.62 190 SER A C 1
ATOM 1488 O O . SER A 1 190 ? 14.406 -9.491 1.971 1.00 92.62 190 SER A O 1
ATOM 1490 N N . LEU A 1 191 ? 13.364 -8.529 0.242 1.00 92.62 191 LEU A N 1
ATOM 1491 C CA . LEU A 1 191 ? 14.302 -7.420 0.064 1.00 92.62 191 LEU A CA 1
ATOM 1492 C C . LEU A 1 191 ? 13.848 -6.129 0.760 1.00 92.62 191 LEU A C 1
ATOM 1494 O O . LEU A 1 191 ? 14.576 -5.137 0.736 1.00 92.62 191 LEU A O 1
ATOM 1498 N N . LEU A 1 192 ? 12.685 -6.128 1.427 1.00 89.31 192 LEU A N 1
ATOM 1499 C CA . LEU A 1 192 ? 12.168 -4.944 2.125 1.00 89.31 192 LEU A CA 1
ATOM 1500 C C . LEU A 1 192 ? 12.994 -4.527 3.356 1.00 89.31 192 LEU A C 1
ATOM 1502 O O . LEU A 1 192 ? 12.752 -3.459 3.898 1.00 89.31 192 LEU A O 1
ATOM 1506 N N . HIS A 1 193 ? 13.981 -5.316 3.783 1.00 83.94 193 HIS A N 1
ATOM 1507 C CA . HIS A 1 193 ? 14.872 -4.980 4.901 1.00 83.94 193 HIS A CA 1
ATOM 1508 C C . HIS A 1 193 ? 16.137 -4.196 4.483 1.00 83.94 193 HIS A C 1
ATOM 1510 O O . HIS A 1 193 ? 16.978 -3.894 5.326 1.00 83.94 193 HIS A O 1
ATOM 1516 N N . TYR A 1 194 ? 16.320 -3.901 3.191 1.00 84.62 194 TYR A N 1
ATOM 1517 C CA . TYR A 1 194 ? 17.485 -3.159 2.691 1.00 84.62 194 TYR A CA 1
ATOM 1518 C C . TYR A 1 194 ? 17.395 -1.655 2.994 1.00 84.62 194 TYR A C 1
ATOM 1520 O O . TYR A 1 194 ? 16.342 -1.054 2.843 1.00 84.62 194 TYR A O 1
ATOM 1528 N N . ASP A 1 195 ? 18.522 -0.993 3.275 1.00 79.06 195 ASP A N 1
ATOM 1529 C CA . ASP A 1 195 ? 18.550 0.456 3.568 1.00 79.06 195 ASP A CA 1
ATOM 1530 C C . ASP A 1 195 ? 18.383 1.377 2.334 1.00 79.06 195 ASP A C 1
ATOM 1532 O O . ASP A 1 195 ? 18.238 2.595 2.465 1.00 79.06 195 ASP A O 1
ATOM 1536 N N . ASN A 1 196 ? 18.431 0.845 1.107 1.00 85.81 196 ASN A N 1
ATOM 1537 C CA . ASN A 1 196 ? 18.385 1.674 -0.100 1.00 85.81 196 ASN A CA 1
ATOM 1538 C C . ASN A 1 196 ? 16.947 2.112 -0.438 1.00 85.81 196 ASN A C 1
ATOM 1540 O O . ASN A 1 196 ? 16.186 1.360 -1.045 1.00 85.81 196 ASN A O 1
ATOM 1544 N N . LEU A 1 197 ? 16.607 3.371 -0.136 1.00 87.56 197 LEU A N 1
ATOM 1545 C CA . LEU A 1 197 ? 15.272 3.940 -0.379 1.00 87.56 197 LEU A CA 1
ATOM 1546 C C . LEU A 1 197 ? 14.799 3.845 -1.838 1.00 87.56 197 LEU A C 1
ATOM 1548 O O . LEU A 1 197 ? 13.610 3.654 -2.072 1.00 87.56 197 LEU A O 1
ATOM 1552 N N . LYS A 1 198 ? 15.693 3.970 -2.831 1.00 89.31 198 LYS A N 1
ATOM 1553 C CA . LYS A 1 198 ? 15.303 3.868 -4.249 1.00 89.31 198 LYS A CA 1
ATOM 1554 C C . LYS A 1 198 ? 14.927 2.436 -4.615 1.00 89.31 198 LYS A C 1
ATOM 1556 O O . LYS A 1 198 ? 13.956 2.236 -5.341 1.00 89.31 198 LYS A O 1
ATOM 1561 N N . LEU A 1 199 ? 15.675 1.452 -4.120 1.00 92.88 199 LEU A N 1
ATOM 1562 C CA . LEU A 1 199 ? 15.328 0.043 -4.285 1.00 92.88 199 LEU A CA 1
ATOM 1563 C C . LEU A 1 199 ? 13.990 -0.254 -3.603 1.00 92.88 199 LEU A C 1
ATOM 1565 O O . LEU A 1 199 ? 13.070 -0.718 -4.271 1.00 92.88 199 LEU A O 1
ATOM 1569 N N . LEU A 1 200 ? 13.857 0.098 -2.320 1.00 93.38 200 LEU A N 1
ATOM 1570 C CA . LEU A 1 200 ? 12.627 -0.109 -1.554 1.00 93.38 200 LEU A CA 1
ATOM 1571 C C . LEU A 1 200 ? 11.413 0.539 -2.228 1.00 93.38 200 LEU A C 1
ATOM 1573 O O . LEU A 1 200 ? 10.372 -0.095 -2.358 1.00 93.38 200 LEU A O 1
ATOM 1577 N N . TRP A 1 201 ? 11.547 1.777 -2.710 1.00 94.25 201 TRP A N 1
ATOM 1578 C CA . TRP A 1 201 ? 10.482 2.474 -3.430 1.00 94.25 201 TRP A CA 1
ATOM 1579 C C . TRP A 1 201 ? 10.021 1.692 -4.665 1.00 94.25 201 TRP A C 1
ATOM 1581 O O . TRP A 1 201 ? 8.818 1.528 -4.863 1.00 94.25 201 TRP A O 1
ATOM 1591 N N . ASN A 1 202 ? 10.951 1.159 -5.467 1.00 97.06 202 ASN A N 1
ATOM 1592 C CA . ASN A 1 202 ? 10.586 0.357 -6.636 1.00 97.06 202 ASN A CA 1
ATOM 1593 C C . ASN A 1 202 ? 9.900 -0.958 -6.244 1.00 97.06 202 ASN A C 1
ATOM 1595 O O . ASN A 1 202 ? 8.862 -1.284 -6.814 1.00 97.06 202 ASN A O 1
ATOM 1599 N N . LEU A 1 203 ? 10.438 -1.674 -5.251 1.00 97.81 203 LEU A N 1
ATOM 1600 C CA . LEU A 1 203 ? 9.871 -2.936 -4.761 1.00 97.81 203 LEU A CA 1
ATOM 1601 C C . LEU A 1 203 ? 8.458 -2.751 -4.197 1.00 97.81 203 LEU A C 1
ATOM 1603 O O . LEU A 1 203 ? 7.558 -3.523 -4.515 1.00 97.81 203 LEU A O 1
ATOM 1607 N N . VAL A 1 204 ? 8.234 -1.697 -3.409 1.00 97.38 204 VAL A N 1
ATOM 1608 C CA . VAL A 1 204 ? 6.908 -1.395 -2.860 1.00 97.38 204 VAL A CA 1
ATOM 1609 C C . VAL A 1 204 ? 5.919 -1.060 -3.973 1.00 97.38 204 VAL A C 1
ATOM 1611 O O . VAL A 1 204 ? 4.793 -1.534 -3.922 1.00 97.38 204 VAL A O 1
ATOM 1614 N N . TRP A 1 205 ? 6.312 -0.317 -5.013 1.00 97.81 205 TRP A N 1
ATOM 1615 C CA . TRP A 1 205 ? 5.418 -0.058 -6.149 1.00 97.81 205 TRP A CA 1
ATOM 1616 C C . TRP A 1 205 ? 5.097 -1.302 -6.978 1.00 97.81 205 TRP A C 1
ATOM 1618 O O . TRP A 1 205 ? 3.969 -1.417 -7.453 1.00 97.81 205 TRP A O 1
ATOM 1628 N N . ILE A 1 206 ? 6.035 -2.244 -7.110 1.00 98.12 206 ILE A N 1
ATOM 1629 C CA . ILE A 1 206 ? 5.734 -3.559 -7.692 1.00 98.12 206 ILE A CA 1
ATOM 1630 C C . ILE A 1 206 ? 4.662 -4.254 -6.841 1.00 98.12 206 ILE A C 1
ATOM 1632 O O . ILE A 1 206 ? 3.662 -4.713 -7.383 1.00 98.12 206 ILE A O 1
ATOM 1636 N N . ILE A 1 207 ? 4.807 -4.253 -5.509 1.00 97.75 207 ILE A N 1
ATOM 1637 C CA . ILE A 1 207 ? 3.802 -4.818 -4.592 1.00 97.75 207 ILE A CA 1
ATOM 1638 C C . ILE A 1 207 ? 2.448 -4.105 -4.729 1.00 97.75 207 ILE A C 1
ATOM 1640 O O . ILE A 1 207 ? 1.428 -4.783 -4.743 1.00 97.75 207 ILE A O 1
ATOM 1644 N N . VAL A 1 208 ? 2.414 -2.772 -4.869 1.00 97.25 208 VAL A N 1
ATOM 1645 C CA . VAL A 1 208 ? 1.171 -2.008 -5.114 1.00 97.25 208 VAL A CA 1
ATOM 1646 C C . VAL A 1 208 ? 0.455 -2.537 -6.354 1.00 97.25 208 VAL A C 1
ATOM 1648 O O . VAL A 1 208 ? -0.727 -2.851 -6.280 1.00 97.25 208 VAL A O 1
ATOM 1651 N N . GLN A 1 209 ? 1.173 -2.650 -7.474 1.00 96.88 209 GLN A N 1
ATOM 1652 C CA . GLN A 1 209 ? 0.608 -3.087 -8.752 1.00 96.88 209 GLN A CA 1
ATOM 1653 C C . GLN A 1 209 ? 0.146 -4.548 -8.705 1.00 96.88 209 GLN A C 1
ATOM 1655 O O . GLN A 1 209 ? -0.881 -4.883 -9.285 1.00 96.88 209 GLN A O 1
ATOM 1660 N N . LEU A 1 210 ? 0.881 -5.421 -8.009 1.00 96.38 210 LEU A N 1
ATOM 1661 C CA . LEU A 1 210 ? 0.474 -6.814 -7.807 1.00 96.38 210 LEU A CA 1
ATOM 1662 C C . LEU A 1 210 ? -0.757 -6.914 -6.897 1.00 96.38 210 LEU A C 1
ATOM 1664 O O . LEU A 1 210 ? -1.656 -7.691 -7.185 1.00 96.38 210 LEU A O 1
ATOM 1668 N N . ALA A 1 211 ? -0.842 -6.101 -5.841 1.00 95.06 211 ALA A N 1
ATOM 1669 C CA . ALA A 1 211 ? -1.951 -6.115 -4.885 1.00 95.06 211 ALA A CA 1
ATOM 1670 C C . ALA A 1 211 ? -3.283 -5.576 -5.444 1.00 95.06 211 ALA A C 1
ATOM 1672 O O . ALA A 1 211 ? -4.302 -5.687 -4.761 1.00 95.06 211 ALA A O 1
ATOM 1673 N N . GLU A 1 212 ? -3.302 -5.021 -6.663 1.00 92.25 212 GLU A N 1
ATOM 1674 C CA . GLU A 1 212 ? -4.548 -4.731 -7.390 1.00 92.25 212 GLU A CA 1
ATOM 1675 C C . GLU A 1 212 ? -5.350 -6.011 -7.682 1.00 92.25 212 GLU A C 1
ATOM 1677 O O . GLU A 1 212 ? -6.580 -5.972 -7.765 1.00 92.25 212 GLU A O 1
ATOM 1682 N N . ASP A 1 213 ? -4.658 -7.145 -7.818 1.00 91.25 213 ASP A N 1
ATOM 1683 C CA . ASP A 1 213 ? -5.250 -8.468 -7.961 1.00 91.25 213 ASP A CA 1
ATOM 1684 C C . ASP A 1 213 ? -5.585 -9.073 -6.577 1.00 91.25 213 ASP A C 1
ATOM 1686 O O . ASP A 1 213 ? -4.705 -9.149 -5.709 1.00 91.25 213 ASP A O 1
ATOM 1690 N N . PRO A 1 214 ? -6.832 -9.524 -6.330 1.00 89.25 214 PRO A N 1
ATOM 1691 C CA . PRO A 1 214 ? -7.244 -10.042 -5.024 1.00 89.25 214 PRO A CA 1
ATOM 1692 C C . PRO A 1 214 ? -6.453 -11.260 -4.533 1.00 89.25 214 PRO A C 1
ATOM 1694 O O . PRO A 1 214 ? -6.228 -11.382 -3.325 1.00 89.25 214 PRO A O 1
ATOM 1697 N N . ASP A 1 215 ? -6.034 -12.150 -5.433 1.00 90.00 215 ASP A N 1
ATOM 1698 C CA . ASP A 1 215 ? -5.288 -13.361 -5.072 1.00 90.00 215 ASP A CA 1
ATOM 1699 C C . ASP A 1 215 ? -3.864 -12.995 -4.644 1.00 90.00 215 ASP A C 1
ATOM 1701 O O . ASP A 1 215 ? -3.446 -13.298 -3.526 1.00 90.00 215 ASP A O 1
ATOM 1705 N N . SER A 1 216 ? -3.188 -12.173 -5.446 1.00 93.94 216 SER A N 1
ATOM 1706 C CA . SER A 1 216 ? -1.870 -11.616 -5.111 1.00 93.94 216 SER A CA 1
ATOM 1707 C C . SER A 1 216 ? -1.885 -10.805 -3.809 1.00 93.94 216 SER A C 1
ATOM 1709 O O . SER A 1 216 ? -0.963 -10.876 -2.996 1.00 93.94 216 SER A O 1
ATOM 1711 N N . SER A 1 217 ? -2.957 -10.044 -3.568 1.00 94.06 217 SER A N 1
ATOM 1712 C CA . SER A 1 217 ? -3.181 -9.303 -2.320 1.00 94.06 217 SER A CA 1
ATOM 1713 C C . SER A 1 217 ? -3.288 -10.231 -1.099 1.00 94.06 217 SER A C 1
ATOM 1715 O O . SER A 1 217 ? -2.817 -9.890 -0.007 1.00 94.06 217 SER A O 1
ATOM 1717 N N . ASN A 1 218 ? -3.871 -11.425 -1.261 1.00 89.19 218 ASN A N 1
ATOM 1718 C CA . ASN A 1 218 ? -3.876 -12.453 -0.220 1.00 89.19 218 ASN A CA 1
ATOM 1719 C C . ASN A 1 218 ? -2.488 -13.067 -0.016 1.00 89.19 218 ASN A C 1
ATOM 1721 O O . ASN A 1 218 ? -2.090 -13.249 1.136 1.00 89.19 218 ASN A O 1
ATOM 1725 N N . ASP A 1 219 ? -1.738 -13.329 -1.084 1.00 92.06 219 ASP A N 1
ATOM 1726 C CA . ASP A 1 219 ? -0.387 -13.895 -0.995 1.00 92.06 219 ASP A CA 1
ATOM 1727 C C . ASP A 1 219 ? 0.569 -12.959 -0.252 1.00 92.06 219 ASP A C 1
ATOM 1729 O O . ASP A 1 219 ? 1.269 -13.384 0.671 1.00 92.06 219 ASP A O 1
ATOM 1733 N N . VAL A 1 220 ? 0.520 -11.654 -0.552 1.00 94.94 220 VAL A N 1
ATOM 1734 C CA . VAL A 1 220 ? 1.280 -10.630 0.188 1.00 94.94 220 VAL A CA 1
ATOM 1735 C C . VAL A 1 220 ? 0.958 -10.685 1.683 1.00 94.94 220 VAL A C 1
ATOM 1737 O O . VAL A 1 220 ? 1.865 -10.595 2.514 1.00 94.94 220 VAL A O 1
ATOM 1740 N N . ARG A 1 221 ? -0.317 -10.859 2.059 1.00 91.88 221 ARG A N 1
ATOM 1741 C CA . ARG A 1 221 ? -0.704 -11.036 3.466 1.00 91.88 221 ARG A CA 1
ATOM 1742 C C . ARG A 1 221 ? -0.127 -12.324 4.056 1.00 91.88 221 ARG A C 1
ATOM 1744 O O . ARG A 1 221 ? 0.447 -12.277 5.146 1.00 91.88 221 ARG A O 1
ATOM 1751 N N . LEU A 1 222 ? -0.334 -13.461 3.394 1.00 86.25 222 LEU A N 1
ATOM 1752 C CA . LEU A 1 222 ? 0.036 -14.783 3.912 1.00 86.25 222 LEU A CA 1
ATOM 1753 C C . LEU A 1 222 ? 1.548 -14.902 4.135 1.00 86.25 222 LEU A C 1
ATOM 1755 O O . LEU A 1 222 ? 1.972 -15.508 5.116 1.00 86.25 222 LEU A O 1
ATOM 1759 N N . LEU A 1 223 ? 2.341 -14.244 3.290 1.00 89.12 223 LEU A N 1
ATOM 1760 C CA . LEU A 1 223 ? 3.798 -14.163 3.395 1.00 89.12 223 LEU A CA 1
ATOM 1761 C C . LEU A 1 223 ? 4.295 -13.114 4.411 1.00 89.12 223 LEU A C 1
ATOM 1763 O O . LEU A 1 223 ? 5.496 -12.889 4.529 1.00 89.12 223 LEU A O 1
ATOM 1767 N N . GLY A 1 224 ? 3.399 -12.461 5.160 1.00 84.69 224 GLY A N 1
ATOM 1768 C CA . GLY A 1 224 ? 3.772 -11.492 6.196 1.00 84.69 224 GLY A CA 1
ATOM 1769 C C . GLY A 1 224 ? 4.145 -10.102 5.669 1.00 84.69 224 GLY A C 1
ATOM 1770 O O . GLY A 1 224 ? 4.783 -9.327 6.382 1.00 84.69 224 GLY A O 1
ATOM 1771 N N . GLY A 1 225 ? 3.721 -9.744 4.454 1.00 91.12 225 GLY A N 1
ATOM 1772 C CA . GLY A 1 225 ? 4.018 -8.448 3.843 1.00 91.12 225 GLY A CA 1
ATOM 1773 C C . GLY A 1 225 ? 3.404 -7.253 4.577 1.00 91.12 225 GLY A C 1
ATOM 1774 O O . GLY A 1 225 ? 4.041 -6.208 4.672 1.00 91.12 225 GLY A O 1
ATOM 1775 N N . ILE A 1 226 ? 2.210 -7.395 5.166 1.00 93.31 226 ILE A N 1
ATOM 1776 C CA . ILE A 1 226 ? 1.549 -6.307 5.917 1.00 93.31 226 ILE A CA 1
ATOM 1777 C C . ILE A 1 226 ? 2.393 -5.838 7.121 1.00 93.31 226 ILE A C 1
ATOM 1779 O O . ILE A 1 226 ? 2.678 -4.640 7.204 1.00 93.31 226 ILE A O 1
ATOM 1783 N N . PRO A 1 227 ? 2.835 -6.724 8.039 1.00 88.75 227 PRO A N 1
ATOM 1784 C CA . PRO A 1 227 ? 3.744 -6.341 9.119 1.00 88.75 227 PRO A CA 1
ATOM 1785 C C . PRO A 1 227 ? 5.044 -5.685 8.634 1.00 88.75 227 PRO A C 1
ATOM 1787 O O . PRO A 1 227 ? 5.470 -4.703 9.235 1.00 88.75 227 PRO A O 1
ATOM 1790 N N . LEU A 1 228 ? 5.644 -6.183 7.545 1.00 90.69 228 LEU A N 1
ATOM 1791 C CA . LEU A 1 228 ? 6.873 -5.619 6.969 1.00 90.69 228 LEU A CA 1
ATOM 1792 C C . LEU A 1 228 ? 6.654 -4.194 6.441 1.00 90.69 228 LEU A C 1
ATOM 1794 O O . LEU A 1 228 ? 7.412 -3.285 6.771 1.00 90.69 228 LEU A O 1
ATOM 1798 N N . LEU A 1 229 ? 5.578 -3.970 5.680 1.00 94.00 229 LEU A N 1
ATOM 1799 C CA . LEU A 1 229 ? 5.211 -2.645 5.170 1.00 94.00 229 LEU A CA 1
ATOM 1800 C C . LEU A 1 229 ? 4.941 -1.646 6.302 1.00 94.00 229 LEU A C 1
ATOM 1802 O O . LEU A 1 229 ? 5.320 -0.481 6.208 1.00 94.00 229 LEU A O 1
ATOM 1806 N N . LEU A 1 230 ? 4.313 -2.088 7.392 1.00 91.81 230 LEU A N 1
ATOM 1807 C CA . LEU A 1 230 ? 4.078 -1.239 8.560 1.00 91.81 230 LEU A CA 1
ATOM 1808 C C . LEU A 1 230 ? 5.371 -0.946 9.336 1.00 91.81 230 LEU A C 1
ATOM 1810 O O . LEU A 1 230 ? 5.557 0.186 9.782 1.00 91.81 230 LEU A O 1
ATOM 1814 N N . ALA A 1 231 ? 6.284 -1.915 9.447 1.00 86.88 231 ALA A N 1
ATOM 1815 C CA . ALA A 1 231 ? 7.593 -1.718 10.071 1.00 86.88 231 ALA A CA 1
ATOM 1816 C C . ALA A 1 231 ? 8.428 -0.655 9.335 1.00 86.88 231 ALA A C 1
ATOM 1818 O O . ALA A 1 231 ? 9.054 0.181 9.985 1.00 86.88 231 ALA A O 1
ATOM 1819 N N . LEU A 1 232 ? 8.341 -0.597 8.000 1.00 88.19 232 LEU A N 1
ATOM 1820 C CA . LEU A 1 232 ? 9.001 0.429 7.181 1.00 88.19 232 LEU A CA 1
ATOM 1821 C C . LEU A 1 232 ? 8.570 1.865 7.532 1.00 88.19 232 LEU A C 1
ATOM 1823 O O . LEU A 1 232 ? 9.381 2.789 7.456 1.00 88.19 232 LEU A O 1
ATOM 1827 N N . LEU A 1 233 ? 7.316 2.072 7.956 1.00 87.00 233 LEU A N 1
ATOM 1828 C CA . LEU A 1 233 ? 6.853 3.381 8.442 1.00 87.00 233 LEU A CA 1
ATOM 1829 C C . LEU A 1 233 ? 7.434 3.730 9.821 1.00 87.00 233 LEU A C 1
ATOM 1831 O O . LEU A 1 233 ? 7.584 4.909 10.147 1.00 87.00 233 LEU A O 1
ATOM 1835 N N . GLN A 1 234 ? 7.735 2.720 10.640 1.00 78.31 234 GLN A N 1
ATOM 1836 C CA . GLN A 1 234 ? 8.219 2.886 12.008 1.00 78.31 234 GLN A CA 1
ATOM 1837 C C . GLN A 1 234 ? 9.739 3.096 12.063 1.00 78.31 234 GLN A C 1
ATOM 1839 O O . GLN A 1 234 ? 10.191 4.098 12.617 1.00 78.31 234 GLN A O 1
ATOM 1844 N N . GLU A 1 235 ? 10.528 2.214 11.444 1.00 63.91 235 GLU A N 1
ATOM 1845 C CA . GLU A 1 235 ? 11.999 2.246 11.507 1.00 63.91 235 GLU A CA 1
ATOM 1846 C C . GLU A 1 235 ? 12.591 3.550 10.960 1.00 63.91 235 GLU A C 1
ATOM 1848 O O . GLU A 1 235 ? 13.556 4.091 11.501 1.00 63.91 235 GLU A O 1
ATOM 1853 N N . CYS A 1 236 ? 11.996 4.107 9.905 1.00 55.72 236 CYS A N 1
ATOM 1854 C CA . CYS A 1 236 ? 12.450 5.372 9.337 1.00 55.72 236 CYS A CA 1
ATOM 1855 C C . CYS A 1 236 ? 12.018 6.601 10.157 1.00 55.72 236 CYS A C 1
ATOM 1857 O O . CYS A 1 236 ? 12.596 7.677 9.991 1.00 55.72 236 CYS A O 1
ATOM 1859 N N . ARG A 1 237 ? 11.026 6.470 11.048 1.00 56.91 237 ARG A N 1
ATOM 1860 C CA . ARG A 1 237 ? 10.589 7.550 11.944 1.00 56.91 237 ARG A CA 1
ATOM 1861 C C . ARG A 1 237 ? 11.494 7.670 13.164 1.00 56.91 237 ARG A C 1
ATOM 1863 O O . ARG A 1 237 ? 11.843 8.790 13.534 1.00 56.91 237 ARG A O 1
ATOM 1870 N N . ASP A 1 238 ? 11.917 6.550 13.743 1.00 49.69 238 ASP A N 1
ATOM 1871 C CA . ASP A 1 238 ? 12.841 6.560 14.884 1.00 49.69 238 ASP A CA 1
ATOM 1872 C C . ASP A 1 238 ? 14.178 7.226 14.496 1.00 49.69 238 ASP A C 1
ATOM 1874 O O . ASP A 1 238 ? 14.733 7.997 15.280 1.00 49.69 238 ASP A O 1
ATOM 1878 N N . ARG A 1 239 ? 14.597 7.090 13.224 1.00 45.00 239 ARG A N 1
ATOM 1879 C CA . ARG A 1 239 ? 15.742 7.810 12.626 1.00 45.00 239 ARG A CA 1
ATOM 1880 C C . ARG A 1 239 ? 15.577 9.344 12.578 1.00 45.00 239 ARG A C 1
ATOM 1882 O O . ARG A 1 239 ? 16.586 10.042 12.622 1.00 45.00 239 ARG A O 1
ATOM 1889 N N . LYS A 1 240 ? 14.345 9.883 12.518 1.00 41.34 240 LYS A N 1
ATOM 1890 C CA . LYS A 1 240 ? 14.068 11.339 12.607 1.00 41.34 240 LYS A CA 1
ATOM 1891 C C . LYS A 1 240 ? 14.101 11.860 14.050 1.00 41.34 240 LYS A C 1
ATOM 1893 O O . LYS A 1 240 ? 14.512 12.988 14.282 1.00 41.34 240 LYS A O 1
ATOM 1898 N N . SER A 1 241 ? 13.690 11.065 15.041 1.00 35.22 241 SER A N 1
ATOM 1899 C CA . SER A 1 241 ? 13.674 11.538 16.440 1.00 35.22 241 SER A CA 1
ATOM 1900 C C . SER A 1 241 ? 15.069 11.763 17.032 1.00 35.22 241 SER A C 1
ATOM 1902 O O . SER A 1 241 ? 15.239 12.619 17.895 1.00 35.22 241 SER A O 1
ATOM 1904 N N . THR A 1 242 ? 16.083 11.052 16.534 1.00 33.84 242 THR A N 1
ATOM 1905 C CA . THR A 1 242 ? 17.477 11.206 16.972 1.00 33.84 242 THR A CA 1
ATOM 1906 C C . THR A 1 242 ? 18.161 12.470 16.445 1.00 33.84 242 THR A C 1
ATOM 1908 O O . THR A 1 242 ? 19.223 12.824 16.949 1.00 33.84 242 THR A O 1
ATOM 1911 N N . THR A 1 243 ? 17.588 13.160 15.451 1.00 36.00 243 THR A N 1
ATOM 1912 C CA . THR A 1 243 ? 18.153 14.412 14.917 1.00 36.00 243 THR A CA 1
ATOM 1913 C C . THR A 1 243 ? 17.619 15.665 15.615 1.00 36.00 243 THR A C 1
ATOM 1915 O O . THR A 1 243 ? 18.343 16.653 15.685 1.00 36.00 243 THR A O 1
ATOM 1918 N N . ASP A 1 244 ? 16.420 15.613 16.208 1.00 32.47 244 ASP A N 1
ATOM 1919 C CA . ASP A 1 244 ? 15.781 16.786 16.833 1.00 32.47 244 ASP A CA 1
ATOM 1920 C C . ASP A 1 244 ? 16.119 16.969 18.325 1.00 32.47 244 ASP A C 1
ATOM 1922 O O . ASP A 1 244 ? 15.937 18.056 18.869 1.00 32.47 244 ASP A O 1
ATOM 1926 N N . SER A 1 245 ? 16.666 15.955 19.009 1.00 31.27 245 SER A N 1
ATOM 1927 C CA . SER A 1 245 ? 17.047 16.054 20.433 1.00 31.27 245 SER A CA 1
ATOM 1928 C C . SER A 1 245 ? 18.510 16.469 20.665 1.00 31.27 245 SER A C 1
ATOM 1930 O O . SER A 1 245 ? 19.053 16.281 21.754 1.00 31.27 245 SER A O 1
ATOM 1932 N N . GLY A 1 246 ? 19.178 16.994 19.637 1.00 30.55 246 GLY A N 1
ATOM 1933 C CA . GLY A 1 246 ? 20.613 17.276 19.627 1.00 30.55 246 GLY A CA 1
ATOM 1934 C C . GLY A 1 246 ? 21.044 18.618 20.217 1.00 30.55 246 GLY A C 1
ATOM 1935 O O . GLY A 1 246 ? 22.157 19.030 19.931 1.00 30.55 246 GLY A O 1
ATOM 1936 N N . TYR A 1 247 ? 20.225 19.311 21.011 1.00 30.17 247 TYR A N 1
ATOM 1937 C CA . TYR A 1 247 ? 20.670 20.454 21.816 1.00 30.17 247 TYR A CA 1
ATOM 1938 C C . TYR A 1 247 ? 19.880 20.488 23.133 1.00 30.17 247 TYR A C 1
ATOM 1940 O O . TYR A 1 247 ? 18.656 20.480 23.119 1.00 30.17 247 TYR A O 1
ATOM 1948 N N . PHE A 1 248 ? 20.609 20.556 24.253 1.00 26.20 248 PHE A N 1
ATOM 1949 C CA . PHE A 1 248 ? 20.159 20.569 25.659 1.00 26.20 248 PHE A CA 1
ATOM 1950 C C . PHE A 1 248 ? 19.848 19.211 26.315 1.00 26.20 248 PHE A C 1
ATOM 1952 O O . PHE A 1 248 ? 18.700 18.806 26.446 1.00 26.20 248 PHE A O 1
ATOM 1959 N N . SER A 1 249 ? 20.866 18.556 26.882 1.00 24.62 249 SER A N 1
ATOM 1960 C CA . SER A 1 249 ? 21.099 18.511 28.345 1.00 24.62 249 SER A CA 1
ATOM 1961 C C . SER A 1 249 ? 22.193 17.491 28.708 1.00 24.62 249 SER A C 1
ATOM 1963 O O . SER A 1 249 ? 22.241 16.376 28.201 1.00 24.62 249 SER A O 1
ATOM 1965 N N . ASN A 1 250 ? 23.106 17.914 29.585 1.00 27.00 250 ASN A N 1
ATOM 1966 C CA . ASN A 1 250 ? 24.129 17.081 30.217 1.00 27.00 250 ASN A CA 1
ATOM 1967 C C . ASN A 1 250 ? 23.495 16.112 31.230 1.00 27.00 250 ASN A C 1
ATOM 1969 O O . ASN A 1 250 ? 22.678 16.555 32.035 1.00 27.00 250 ASN A O 1
ATOM 1973 N N . GLY A 1 251 ? 23.976 14.864 31.295 1.00 23.88 251 GLY A N 1
ATOM 1974 C CA . GLY A 1 251 ? 23.887 14.055 32.519 1.00 23.88 251 GLY A CA 1
ATOM 1975 C C . GLY A 1 251 ? 23.637 12.556 32.337 1.00 23.88 251 GLY A C 1
ATOM 1976 O O . GLY A 1 251 ? 22.509 12.133 32.140 1.00 23.88 251 GLY A O 1
ATOM 1977 N N . GLU A 1 252 ? 24.707 11.780 32.530 1.00 24.36 252 GLU A N 1
ATOM 1978 C CA . GLU A 1 252 ? 24.737 10.421 33.108 1.00 24.36 252 GLU A CA 1
ATOM 1979 C C . GLU A 1 252 ? 24.168 9.220 32.324 1.00 24.36 252 GLU A C 1
ATOM 1981 O O . GLU A 1 252 ? 23.114 8.650 32.583 1.00 24.36 252 GLU A O 1
ATOM 1986 N N . MET A 1 253 ? 25.039 8.740 31.440 1.00 23.95 253 MET A N 1
ATOM 1987 C CA . MET A 1 253 ? 25.429 7.344 31.208 1.00 23.95 253 MET A CA 1
ATOM 1988 C C . MET A 1 253 ? 24.981 6.310 32.272 1.00 23.95 253 MET A C 1
ATOM 1990 O O . MET A 1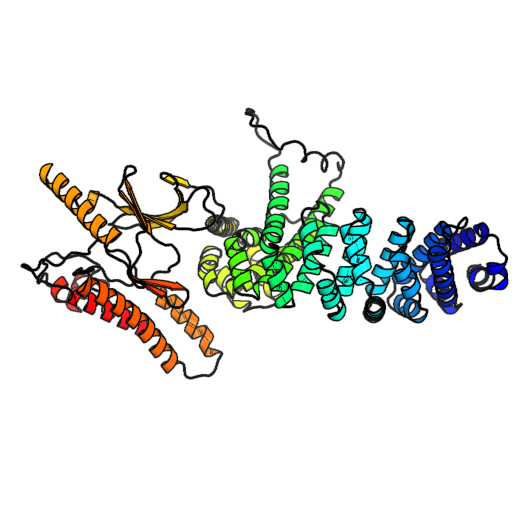 253 ? 25.568 6.224 33.351 1.00 23.95 253 MET A O 1
ATOM 1994 N N . ARG A 1 254 ? 24.065 5.399 31.903 1.00 25.53 254 ARG A N 1
ATOM 1995 C CA . ARG A 1 254 ? 24.076 4.005 32.386 1.00 25.53 254 ARG A CA 1
ATOM 1996 C C . ARG A 1 254 ? 23.761 3.015 31.264 1.00 25.53 254 ARG A C 1
ATOM 1998 O O . ARG A 1 254 ? 22.734 3.071 30.603 1.00 25.53 254 ARG A O 1
ATOM 2005 N N . SER A 1 255 ? 24.717 2.114 31.097 1.00 24.17 255 SER A N 1
ATOM 2006 C CA . SER A 1 255 ? 24.862 1.046 30.118 1.00 24.17 255 SER A CA 1
ATOM 2007 C C . SER A 1 255 ? 23.883 -0.121 30.293 1.00 24.17 255 SER A C 1
ATOM 2009 O O . SER A 1 255 ? 23.814 -0.706 31.374 1.00 24.17 255 SER A O 1
ATOM 2011 N N . SER A 1 256 ? 23.303 -0.591 29.189 1.00 23.69 256 SER A N 1
ATOM 2012 C CA . SER A 1 256 ? 23.126 -2.028 28.944 1.00 23.69 256 SER A CA 1
ATOM 2013 C C . SER A 1 256 ? 23.308 -2.294 27.450 1.00 23.69 256 SER A C 1
ATOM 2015 O O . SER A 1 256 ? 22.437 -1.996 26.638 1.00 23.69 256 SER A O 1
ATOM 2017 N N . ALA A 1 257 ? 24.493 -2.794 27.106 1.00 25.98 257 ALA A N 1
ATOM 2018 C CA . ALA A 1 257 ? 24.924 -3.102 25.753 1.00 25.98 257 ALA A CA 1
ATOM 2019 C C . ALA A 1 257 ? 24.176 -4.316 25.183 1.00 25.98 257 ALA A C 1
ATOM 2021 O O . ALA A 1 257 ? 24.137 -5.368 25.820 1.00 25.98 257 ALA A O 1
ATOM 2022 N N . SER A 1 258 ? 23.630 -4.176 23.972 1.00 27.47 258 SER A N 1
ATOM 2023 C CA . SER A 1 258 ? 23.725 -5.163 22.875 1.00 27.47 258 SER A CA 1
ATOM 2024 C C . SER A 1 258 ? 22.848 -4.771 21.674 1.00 27.47 258 SER A C 1
ATOM 2026 O O . SER A 1 258 ? 21.861 -5.435 21.399 1.00 27.47 258 SER A O 1
ATOM 2028 N N . SER A 1 259 ? 23.221 -3.702 20.953 1.00 26.94 259 SER A N 1
ATOM 2029 C CA . SER A 1 259 ? 22.944 -3.499 19.506 1.00 26.94 259 SER A CA 1
ATOM 2030 C C . SER A 1 259 ? 23.338 -2.082 19.046 1.00 26.94 259 SER A C 1
ATOM 2032 O O . SER A 1 259 ? 22.561 -1.400 18.385 1.00 26.94 259 SER A O 1
ATOM 2034 N N . GLU A 1 260 ? 24.520 -1.584 19.424 1.00 27.36 260 GLU A N 1
ATOM 2035 C CA . GLU A 1 260 ? 24.891 -0.171 19.198 1.00 27.36 260 GLU A CA 1
ATOM 2036 C C . GLU A 1 260 ? 25.902 0.063 18.059 1.00 27.36 260 GLU A C 1
ATOM 2038 O O . GLU A 1 260 ? 26.415 1.168 17.899 1.00 27.36 260 GLU A O 1
ATOM 2043 N N . THR A 1 261 ? 26.184 -0.939 17.220 1.00 25.45 261 THR A N 1
ATOM 2044 C CA . THR A 1 261 ? 27.311 -0.856 16.268 1.00 25.45 261 THR A CA 1
ATOM 2045 C C . THR A 1 261 ? 26.959 -0.594 14.799 1.00 25.45 261 THR A C 1
ATOM 2047 O O . THR A 1 261 ? 27.879 -0.492 13.993 1.00 25.45 261 THR A O 1
ATOM 2050 N N . THR A 1 262 ? 25.691 -0.393 14.417 1.00 30.03 262 THR A N 1
ATOM 2051 C CA . THR A 1 262 ? 25.333 -0.222 12.982 1.00 30.03 262 THR A CA 1
ATOM 2052 C C . THR A 1 262 ? 24.862 1.192 12.602 1.00 30.03 262 THR A C 1
ATOM 2054 O O . THR A 1 262 ? 24.822 1.539 11.427 1.00 30.03 262 THR A O 1
ATOM 2057 N N . VAL A 1 263 ? 24.583 2.079 13.562 1.00 30.77 263 VAL A N 1
ATOM 2058 C CA . VAL A 1 263 ? 23.867 3.349 13.282 1.00 30.77 263 VAL A CA 1
ATOM 2059 C C . VAL A 1 263 ? 24.792 4.532 12.911 1.00 30.77 263 VAL A C 1
ATOM 2061 O O . VAL A 1 263 ? 24.326 5.620 12.586 1.00 30.77 263 VAL A O 1
ATOM 2064 N N . ARG A 1 264 ? 26.120 4.354 12.873 1.00 23.16 264 ARG A N 1
ATOM 2065 C CA . ARG A 1 264 ? 27.074 5.471 12.668 1.00 23.16 264 ARG A CA 1
ATOM 2066 C C . ARG A 1 264 ? 27.548 5.739 11.234 1.00 23.16 264 ARG A C 1
ATOM 2068 O O . ARG A 1 264 ? 28.212 6.750 11.026 1.00 23.16 264 ARG A O 1
ATOM 2075 N N . TYR A 1 265 ? 27.208 4.917 10.240 1.00 24.77 265 TYR A N 1
ATOM 2076 C CA . TYR A 1 265 ? 27.836 5.045 8.911 1.00 24.77 265 TYR A CA 1
ATOM 2077 C C . TYR A 1 265 ? 27.135 5.968 7.900 1.00 24.77 265 TYR A C 1
ATOM 2079 O O . TYR A 1 265 ? 27.780 6.364 6.935 1.00 24.77 265 TYR A O 1
ATOM 2087 N N . PHE A 1 266 ? 25.882 6.397 8.111 1.00 28.69 266 PHE A N 1
ATOM 2088 C CA . PHE A 1 266 ? 25.228 7.315 7.155 1.00 28.69 266 PHE A CA 1
ATOM 2089 C C . PHE A 1 266 ? 25.511 8.804 7.430 1.00 28.69 266 PHE A C 1
ATOM 2091 O O . PHE A 1 266 ? 25.538 9.616 6.510 1.00 28.69 266 PHE A O 1
ATOM 2098 N N . TYR A 1 267 ? 25.796 9.168 8.685 1.00 31.14 267 TYR A N 1
ATOM 2099 C CA . TYR A 1 267 ? 25.982 10.566 9.101 1.00 31.14 267 TYR A CA 1
ATOM 2100 C C . TYR A 1 267 ? 27.447 11.029 9.168 1.00 31.14 267 TYR A C 1
ATOM 2102 O O . TYR A 1 267 ? 27.706 12.176 9.519 1.00 31.14 267 TYR A O 1
ATOM 2110 N N . CYS A 1 268 ? 28.417 10.189 8.788 1.00 26.08 268 CYS A N 1
ATOM 2111 C CA . CYS A 1 268 ? 29.835 10.575 8.787 1.00 26.08 268 CYS A CA 1
ATOM 2112 C C . CYS A 1 268 ? 30.319 11.189 7.449 1.00 26.08 268 CYS A C 1
ATOM 2114 O O . CYS A 1 268 ? 31.430 11.707 7.395 1.00 26.08 268 CYS A O 1
ATOM 2116 N N . CYS A 1 269 ? 29.498 11.208 6.384 1.00 28.91 269 CYS A N 1
ATOM 2117 C CA . CYS A 1 269 ? 29.925 11.708 5.061 1.00 28.91 269 CYS A CA 1
ATOM 2118 C C . CYS A 1 269 ? 29.138 12.890 4.458 1.00 28.91 269 CYS A C 1
ATOM 2120 O O . CYS A 1 269 ? 29.554 13.377 3.410 1.00 28.91 269 CYS A O 1
ATOM 2122 N N . CYS A 1 270 ? 28.057 13.402 5.061 1.00 31.81 270 CYS A N 1
ATOM 2123 C CA . CYS A 1 270 ? 27.325 14.550 4.493 1.00 31.81 270 CYS A CA 1
ATOM 2124 C C . CYS A 1 270 ? 27.312 15.759 5.440 1.00 31.81 270 CYS A C 1
ATOM 2126 O O . CYS A 1 270 ? 26.376 15.961 6.203 1.00 31.81 270 CYS A O 1
ATOM 2128 N N . SER A 1 271 ? 28.321 16.627 5.323 1.00 31.16 271 SER A N 1
ATOM 2129 C CA . SER A 1 271 ? 28.351 17.974 5.926 1.00 31.16 271 SER A CA 1
ATOM 2130 C C . SER A 1 271 ? 27.501 19.008 5.157 1.00 31.16 271 SER A C 1
ATOM 2132 O O . SER A 1 271 ? 27.714 20.208 5.303 1.00 31.16 271 SER A O 1
ATOM 2134 N N . CYS A 1 272 ? 26.580 18.576 4.285 1.00 34.88 272 CYS A N 1
ATOM 2135 C CA . CYS A 1 272 ? 25.870 19.446 3.344 1.00 34.88 272 CYS A CA 1
ATOM 2136 C C . CYS A 1 272 ? 24.347 19.372 3.534 1.00 34.88 272 CYS A C 1
ATOM 2138 O O . CYS A 1 272 ? 23.745 18.314 3.352 1.00 34.88 272 CYS A O 1
ATOM 2140 N N . VAL A 1 273 ? 23.718 20.516 3.818 1.00 41.53 273 VAL A N 1
ATOM 2141 C CA . VAL A 1 273 ? 22.257 20.691 3.973 1.00 41.53 273 VAL A CA 1
ATOM 2142 C C . VAL A 1 273 ? 21.476 20.190 2.744 1.00 41.53 273 VAL A C 1
ATOM 2144 O O . VAL A 1 273 ? 20.422 19.575 2.876 1.00 41.53 273 VAL A O 1
ATOM 2147 N N . LEU A 1 274 ? 22.043 20.336 1.540 1.00 37.41 274 LEU A N 1
ATOM 2148 C CA . LEU A 1 274 ? 21.430 19.892 0.280 1.00 37.41 274 LEU A CA 1
ATOM 2149 C C . LEU A 1 274 ? 21.305 18.356 0.165 1.00 37.41 274 LEU A C 1
ATOM 2151 O O . LEU A 1 274 ? 20.418 17.843 -0.517 1.00 37.41 274 LEU A O 1
ATOM 2155 N N . CYS A 1 275 ? 22.203 17.612 0.819 1.00 46.81 275 CYS A N 1
ATOM 2156 C CA . CYS A 1 275 ? 22.186 16.146 0.867 1.00 46.81 275 CYS A CA 1
ATOM 2157 C C . CYS A 1 275 ? 21.041 15.647 1.764 1.00 46.81 275 CYS A C 1
ATOM 2159 O O . CYS A 1 275 ? 20.317 14.727 1.388 1.00 46.81 275 CYS A O 1
ATOM 2161 N N . LEU A 1 276 ? 20.824 16.313 2.905 1.00 51.56 276 LEU A N 1
ATOM 2162 C CA . LEU A 1 276 ? 19.730 16.023 3.837 1.00 51.56 276 LEU A CA 1
ATOM 2163 C C . LEU A 1 276 ? 18.348 16.280 3.219 1.00 51.56 276 LEU A C 1
ATOM 2165 O O . LEU A 1 276 ? 17.485 15.407 3.301 1.00 51.56 276 LEU A O 1
ATOM 2169 N N . LEU A 1 277 ? 18.170 17.413 2.531 1.00 55.88 277 LEU A N 1
ATOM 2170 C CA . LEU A 1 277 ? 16.920 17.759 1.836 1.00 55.88 277 LEU A CA 1
ATOM 2171 C C . LEU A 1 277 ? 16.519 16.707 0.788 1.00 55.88 277 LEU A C 1
ATOM 2173 O O . LEU A 1 277 ? 15.375 16.255 0.743 1.00 55.88 277 LEU A O 1
ATOM 2177 N N . ASN A 1 278 ? 17.482 16.232 -0.009 1.00 65.25 278 ASN A N 1
ATOM 2178 C CA . ASN A 1 278 ? 17.231 15.188 -1.007 1.00 65.25 278 ASN A CA 1
ATOM 2179 C C . ASN A 1 278 ? 16.823 13.842 -0.384 1.00 65.25 278 ASN A C 1
ATOM 2181 O O . ASN A 1 278 ? 15.987 13.128 -0.941 1.00 65.25 278 ASN A O 1
ATOM 2185 N N . ILE A 1 279 ? 17.400 13.482 0.766 1.00 69.75 279 ILE A N 1
ATOM 2186 C CA . ILE A 1 279 ? 17.057 12.243 1.480 1.00 69.75 279 ILE A CA 1
ATOM 2187 C C . ILE A 1 279 ? 15.638 12.332 2.051 1.00 69.75 279 ILE A C 1
ATOM 2189 O O . ILE A 1 279 ? 14.875 11.372 1.941 1.00 69.75 279 ILE A O 1
ATOM 2193 N N . LEU A 1 280 ? 15.269 13.480 2.620 1.00 73.94 280 LEU A N 1
ATOM 2194 C CA . LEU A 1 280 ? 13.953 13.703 3.212 1.00 73.94 280 LEU A CA 1
ATOM 2195 C C . LEU A 1 280 ? 12.836 13.648 2.157 1.00 73.94 280 LEU A C 1
ATOM 2197 O O . LEU A 1 280 ? 11.832 12.960 2.351 1.00 73.94 280 LEU A O 1
ATOM 2201 N N . PHE A 1 281 ? 13.058 14.268 0.996 1.00 81.31 281 PHE A N 1
ATOM 2202 C CA . PHE A 1 281 ? 12.155 14.182 -0.151 1.00 81.31 281 PHE A CA 1
ATOM 2203 C C . PHE A 1 281 ? 11.952 12.736 -0.638 1.00 81.31 281 PHE A C 1
ATOM 2205 O O . PHE A 1 281 ? 10.818 12.278 -0.805 1.00 81.31 281 PHE A O 1
ATOM 2212 N N . LEU A 1 282 ? 13.044 11.978 -0.815 1.00 80.38 282 LEU A N 1
ATOM 2213 C CA . LEU A 1 282 ? 12.983 10.561 -1.199 1.00 80.38 282 LEU A CA 1
ATOM 2214 C C . LEU A 1 282 ? 12.241 9.715 -0.157 1.00 80.38 282 LEU A C 1
ATOM 2216 O O . LEU A 1 282 ? 11.497 8.803 -0.524 1.00 80.38 282 LEU A O 1
ATOM 2220 N N . LEU A 1 283 ? 12.401 10.033 1.128 1.00 84.88 283 LEU A N 1
ATOM 2221 C CA . LEU A 1 283 ? 11.696 9.360 2.211 1.00 84.88 283 LEU A CA 1
ATOM 2222 C C . LEU A 1 283 ? 10.179 9.596 2.142 1.00 84.88 283 LEU A C 1
ATOM 2224 O O . LEU A 1 283 ? 9.406 8.657 2.331 1.00 84.88 283 LEU A O 1
ATOM 2228 N N . PHE A 1 284 ? 9.730 10.813 1.822 1.00 87.00 284 PHE A N 1
ATOM 2229 C CA . PHE A 1 284 ? 8.302 11.089 1.639 1.00 87.00 284 PHE A CA 1
ATOM 2230 C C . PHE A 1 284 ? 7.710 10.326 0.456 1.00 87.00 284 PHE A C 1
ATOM 2232 O O . PHE A 1 284 ? 6.651 9.713 0.596 1.00 87.00 284 PHE A O 1
ATOM 2239 N N . LEU A 1 285 ? 8.411 10.288 -0.681 1.00 88.88 285 LEU A N 1
ATOM 2240 C CA . LEU A 1 285 ? 7.998 9.485 -1.836 1.00 88.88 285 LEU A CA 1
ATOM 2241 C C . LEU A 1 285 ? 7.922 7.990 -1.502 1.00 88.88 285 LEU A C 1
ATOM 2243 O O . LEU A 1 285 ? 7.025 7.292 -1.979 1.00 88.88 285 LEU A O 1
ATOM 2247 N N . PHE A 1 286 ? 8.844 7.499 -0.676 1.00 90.75 286 PHE A N 1
ATOM 2248 C CA . PHE A 1 286 ? 8.825 6.132 -0.170 1.00 90.75 286 PHE A CA 1
ATOM 2249 C C . PHE A 1 286 ? 7.607 5.857 0.717 1.00 90.75 286 PHE A C 1
ATOM 2251 O O . PHE A 1 286 ? 6.873 4.904 0.462 1.00 90.75 286 PHE A O 1
ATOM 2258 N N . PHE A 1 287 ? 7.308 6.718 1.688 1.00 93.25 287 PHE A N 1
ATOM 2259 C CA . PHE A 1 287 ? 6.114 6.556 2.519 1.00 93.25 287 PHE A CA 1
ATOM 2260 C C . PHE A 1 287 ? 4.806 6.672 1.728 1.00 93.25 287 PHE A C 1
ATOM 2262 O O . PHE A 1 287 ? 3.843 5.977 2.047 1.00 93.25 287 PHE A O 1
ATOM 2269 N N . VAL A 1 288 ? 4.762 7.486 0.667 1.00 94.69 288 VAL A N 1
ATOM 2270 C CA . VAL A 1 288 ? 3.630 7.504 -0.277 1.00 94.69 288 VAL A CA 1
ATOM 2271 C C . VAL A 1 288 ? 3.426 6.123 -0.903 1.00 94.69 288 VAL A C 1
ATOM 2273 O O . VAL A 1 288 ? 2.294 5.640 -0.936 1.00 94.69 288 VAL A O 1
ATOM 2276 N N . ALA A 1 289 ? 4.504 5.466 -1.346 1.00 95.56 289 ALA A N 1
ATOM 2277 C CA . ALA A 1 289 ? 4.436 4.119 -1.911 1.00 95.56 289 ALA A CA 1
ATOM 2278 C C . ALA A 1 289 ? 3.918 3.100 -0.881 1.00 95.56 289 ALA A C 1
ATOM 2280 O O . ALA A 1 289 ? 3.023 2.315 -1.188 1.00 95.56 289 ALA A O 1
ATOM 2281 N N . VAL A 1 290 ? 4.404 3.158 0.364 1.00 96.81 290 VAL A N 1
ATOM 2282 C CA . VAL A 1 290 ? 3.944 2.266 1.445 1.00 96.81 290 VAL A CA 1
ATOM 2283 C C . VAL A 1 290 ? 2.461 2.494 1.765 1.00 96.81 290 VAL A C 1
ATOM 2285 O O . VAL A 1 290 ? 1.694 1.537 1.860 1.00 96.81 290 VAL A O 1
ATOM 2288 N N . CYS A 1 291 ? 2.015 3.751 1.858 1.00 97.44 291 CYS A N 1
ATOM 2289 C CA . CYS A 1 291 ? 0.599 4.086 2.028 1.00 97.44 291 CYS A CA 1
ATOM 2290 C C . CYS A 1 291 ? -0.259 3.569 0.864 1.00 97.44 291 CYS A C 1
ATOM 2292 O O . CYS A 1 291 ? -1.376 3.097 1.088 1.00 97.44 291 CYS A O 1
ATOM 2294 N N . ALA A 1 292 ? 0.239 3.642 -0.375 1.00 97.00 292 ALA A N 1
ATOM 2295 C CA . ALA A 1 292 ? -0.444 3.085 -1.538 1.00 97.00 292 ALA A CA 1
ATOM 2296 C C . ALA A 1 292 ? -0.565 1.557 -1.446 1.00 97.00 292 ALA A C 1
ATOM 2298 O O . ALA A 1 292 ? -1.659 1.040 -1.656 1.00 97.00 292 ALA A O 1
ATOM 2299 N N . ALA A 1 293 ? 0.498 0.858 -1.034 1.00 97.31 293 ALA A N 1
ATOM 2300 C CA . ALA A 1 293 ? 0.484 -0.598 -0.889 1.00 97.31 293 ALA A CA 1
ATOM 2301 C C . ALA A 1 293 ? -0.541 -1.030 0.164 1.00 97.31 293 ALA A C 1
ATOM 2303 O O . ALA A 1 293 ? -1.391 -1.877 -0.096 1.00 97.31 293 ALA A O 1
ATOM 2304 N N . LEU A 1 294 ? -0.532 -0.372 1.328 1.00 97.19 294 LEU A N 1
ATOM 2305 C CA . LEU A 1 294 ? -1.529 -0.606 2.370 1.00 97.19 294 LEU A CA 1
ATOM 2306 C C . LEU A 1 294 ? -2.947 -0.296 1.873 1.00 97.19 294 LEU A C 1
ATOM 2308 O O . LEU A 1 294 ? -3.867 -1.032 2.202 1.00 97.19 294 LEU A O 1
ATOM 2312 N N . THR A 1 295 ? -3.142 0.745 1.059 1.00 95.69 295 THR A N 1
ATOM 2313 C CA . THR A 1 295 ? -4.465 1.085 0.502 1.00 95.69 295 THR A CA 1
ATOM 2314 C C . THR A 1 295 ? -5.022 -0.039 -0.377 1.00 95.69 295 THR A C 1
ATOM 2316 O O . THR A 1 295 ? -6.183 -0.406 -0.199 1.00 95.69 295 THR A O 1
ATOM 2319 N N . GLU A 1 296 ? -4.220 -0.595 -1.291 1.00 94.88 296 GLU A N 1
ATOM 2320 C CA . GLU A 1 296 ? -4.665 -1.697 -2.162 1.00 94.88 296 GLU A CA 1
ATOM 2321 C C . GLU A 1 296 ? -4.905 -2.985 -1.355 1.00 94.88 296 GLU A C 1
ATOM 2323 O O . GLU A 1 296 ? -5.917 -3.659 -1.543 1.00 94.88 296 GLU A O 1
ATOM 2328 N N . LEU A 1 297 ? -4.062 -3.270 -0.354 1.00 93.81 297 LEU A N 1
ATOM 2329 C CA . LEU A 1 297 ? -4.243 -4.430 0.525 1.00 93.81 297 LEU A CA 1
ATOM 2330 C C . LEU A 1 297 ? -5.545 -4.358 1.341 1.00 93.81 297 LEU A C 1
ATOM 2332 O O . LEU A 1 297 ? -6.175 -5.389 1.562 1.00 93.81 297 LEU A O 1
ATOM 2336 N N . VAL A 1 298 ? -5.985 -3.167 1.763 1.00 89.69 298 VAL A N 1
ATOM 2337 C CA . VAL A 1 298 ? -7.210 -2.971 2.568 1.00 89.69 298 VAL A CA 1
ATOM 2338 C C . VAL A 1 298 ? -8.492 -3.336 1.815 1.00 89.69 298 VAL A C 1
ATOM 2340 O O . VAL A 1 298 ? -9.527 -3.501 2.446 1.00 89.69 298 VAL A O 1
ATOM 2343 N N . LEU A 1 299 ? -8.483 -3.505 0.493 1.00 82.19 299 LEU A N 1
ATOM 2344 C CA . LEU A 1 299 ? -9.696 -3.908 -0.235 1.00 82.19 299 LEU A CA 1
ATOM 2345 C C . LEU A 1 299 ? -10.239 -5.281 0.201 1.00 82.19 299 LEU A C 1
ATOM 2347 O O . LEU A 1 299 ? -11.420 -5.562 0.009 1.00 82.19 299 LEU A O 1
ATOM 2351 N N . ASN A 1 300 ? -9.403 -6.103 0.837 1.00 80.06 300 ASN A N 1
ATOM 2352 C CA . ASN A 1 300 ? -9.797 -7.349 1.477 1.00 80.06 300 ASN A CA 1
ATOM 2353 C C . ASN A 1 300 ? -10.016 -7.144 2.989 1.00 80.06 300 ASN A C 1
ATOM 2355 O O . ASN A 1 300 ? -9.117 -6.695 3.703 1.00 80.06 300 ASN A O 1
ATOM 2359 N N . ASP A 1 301 ? -11.190 -7.534 3.495 1.00 78.44 301 ASP A N 1
ATOM 2360 C CA . ASP A 1 301 ? -11.567 -7.391 4.910 1.00 78.44 301 ASP A CA 1
ATOM 2361 C C . ASP A 1 301 ? -10.559 -8.034 5.878 1.00 78.44 301 ASP A C 1
ATOM 2363 O O . ASP A 1 301 ? -10.245 -7.462 6.925 1.00 78.44 301 ASP A O 1
ATOM 2367 N N . THR A 1 302 ? -9.998 -9.194 5.520 1.00 81.88 302 THR A N 1
ATOM 2368 C CA . THR A 1 302 ? -9.008 -9.894 6.357 1.00 81.88 302 THR A CA 1
ATOM 2369 C C . THR A 1 302 ? -7.663 -9.165 6.393 1.00 81.88 302 THR A C 1
ATOM 2371 O O . THR A 1 302 ? -7.047 -9.048 7.454 1.00 81.88 302 THR A O 1
ATOM 2374 N N . ASN A 1 303 ? -7.234 -8.603 5.260 1.00 88.44 303 ASN A N 1
ATOM 2375 C CA . ASN A 1 303 ? -6.029 -7.781 5.169 1.00 88.44 303 ASN A CA 1
ATOM 2376 C C . ASN A 1 303 ? -6.189 -6.493 5.983 1.00 88.44 303 ASN A C 1
ATOM 2378 O O . ASN A 1 303 ? -5.308 -6.137 6.765 1.00 88.44 303 ASN A O 1
ATOM 2382 N N . GLY A 1 304 ? -7.331 -5.809 5.855 1.00 86.38 304 GLY A N 1
ATOM 2383 C CA . GLY A 1 304 ? -7.603 -4.608 6.641 1.00 86.38 304 GLY A CA 1
ATOM 2384 C C . GLY A 1 304 ? -7.647 -4.882 8.143 1.00 86.38 304 GLY A C 1
ATOM 2385 O O . GLY A 1 304 ? -7.108 -4.089 8.916 1.00 86.38 304 GLY A O 1
ATOM 2386 N N . GLN A 1 305 ? -8.194 -6.026 8.571 1.00 81.62 305 GLN A N 1
ATOM 2387 C CA . GLN A 1 305 ? -8.129 -6.456 9.970 1.00 81.62 305 GLN A CA 1
ATOM 2388 C C . GLN A 1 305 ? -6.680 -6.620 10.441 1.00 81.62 305 GLN A C 1
ATOM 2390 O O . GLN A 1 305 ? -6.327 -6.112 11.507 1.00 81.62 305 GLN A O 1
ATOM 2395 N N . GLN A 1 306 ? -5.828 -7.274 9.649 1.00 84.12 306 GLN A N 1
ATOM 2396 C CA . GLN A 1 306 ? -4.420 -7.445 9.999 1.00 84.12 306 GLN A CA 1
ATOM 2397 C C . GLN A 1 306 ? -3.687 -6.097 10.076 1.00 84.12 306 GLN A C 1
ATOM 2399 O O . GLN A 1 306 ? -2.923 -5.868 11.010 1.00 84.12 306 GLN A O 1
ATOM 2404 N N . ILE A 1 307 ? -3.959 -5.163 9.161 1.00 91.62 307 ILE A N 1
ATOM 2405 C CA . ILE A 1 307 ? -3.375 -3.814 9.215 1.00 91.62 307 ILE A CA 1
ATOM 2406 C C . ILE A 1 307 ? -3.749 -3.118 10.528 1.00 91.62 307 ILE A C 1
ATOM 2408 O O . ILE A 1 307 ? -2.889 -2.526 11.180 1.00 91.62 307 ILE A O 1
ATOM 2412 N N . VAL A 1 308 ? -5.008 -3.223 10.967 1.00 86.56 308 VAL A N 1
ATOM 2413 C CA . VAL A 1 308 ? -5.433 -2.669 12.261 1.00 86.56 308 VAL A CA 1
ATOM 2414 C C . VAL A 1 308 ? -4.758 -3.380 13.432 1.00 86.56 308 VAL A C 1
ATOM 2416 O O . VAL A 1 308 ? -4.292 -2.696 14.342 1.00 86.56 308 VAL A O 1
ATOM 2419 N N . GLN A 1 309 ? -4.662 -4.711 13.414 1.00 81.75 309 GLN A N 1
ATOM 2420 C CA . GLN A 1 309 ? -3.993 -5.506 14.455 1.00 81.75 309 GLN A CA 1
ATOM 2421 C C . GLN A 1 309 ? -2.500 -5.178 14.580 1.00 81.75 309 GLN A C 1
ATOM 2423 O O . GLN A 1 309 ? -1.946 -5.189 15.674 1.00 81.75 309 GLN A O 1
ATOM 2428 N N . HIS A 1 310 ? -1.841 -4.829 13.476 1.00 83.31 310 HIS A N 1
ATOM 2429 C CA . HIS A 1 310 ? -0.437 -4.420 13.452 1.00 83.31 310 HIS A CA 1
ATOM 2430 C C . HIS A 1 310 ? -0.249 -2.903 13.619 1.00 83.31 310 HIS A C 1
ATOM 2432 O O . HIS A 1 310 ? 0.735 -2.335 13.155 1.00 83.31 310 HIS A O 1
ATOM 2438 N N . ASN A 1 311 ? -1.165 -2.238 14.334 1.00 86.06 311 ASN A N 1
ATOM 2439 C CA . ASN A 1 311 ? -1.059 -0.823 14.704 1.00 86.06 311 ASN A CA 1
ATOM 2440 C C . ASN A 1 311 ? -1.100 0.159 13.511 1.00 86.06 311 ASN A C 1
ATOM 2442 O O . ASN A 1 311 ? -0.685 1.314 13.627 1.00 86.06 311 ASN A O 1
ATOM 2446 N N . GLY A 1 312 ? -1.632 -0.266 12.361 1.00 90.50 312 GLY A N 1
ATOM 2447 C CA . GLY A 1 312 ? -1.629 0.526 11.131 1.00 90.50 312 GLY A CA 1
ATOM 2448 C C . GLY A 1 312 ? -2.412 1.834 11.225 1.00 90.50 312 GLY A C 1
ATOM 2449 O O . GLY A 1 312 ? -1.976 2.838 10.671 1.00 90.50 312 GLY A O 1
ATOM 2450 N N . VAL A 1 313 ? -3.516 1.878 11.984 1.00 90.62 313 VAL A N 1
ATOM 2451 C CA . VAL A 1 313 ? -4.291 3.122 12.182 1.00 90.62 313 VAL A CA 1
ATOM 2452 C C . VAL A 1 313 ? -3.458 4.182 12.907 1.00 90.62 313 VAL A C 1
ATOM 2454 O O . VAL A 1 313 ? -3.506 5.352 12.541 1.00 90.62 313 VAL A O 1
ATOM 2457 N N . TYR A 1 314 ? -2.660 3.778 13.899 1.00 89.81 314 TYR A N 1
ATOM 2458 C CA . TYR A 1 314 ? -1.741 4.675 14.596 1.00 89.81 314 TYR A CA 1
ATOM 2459 C C . TYR A 1 314 ? -0.630 5.164 13.662 1.00 89.81 314 TYR A C 1
ATOM 2461 O O . TYR A 1 314 ? -0.417 6.368 13.550 1.00 89.81 314 TYR A O 1
ATOM 2469 N N . LEU A 1 315 ? 0.048 4.243 12.966 1.00 91.50 315 LEU A N 1
ATOM 2470 C CA . LEU A 1 315 ? 1.174 4.576 12.088 1.00 91.50 315 LEU A CA 1
ATOM 2471 C C . LEU A 1 315 ? 0.747 5.519 10.955 1.00 91.50 315 LEU A C 1
ATOM 2473 O O . LEU A 1 315 ? 1.389 6.542 10.735 1.00 91.50 315 LEU A O 1
ATOM 2477 N N . LEU A 1 316 ? -0.379 5.235 10.297 1.00 93.81 316 LEU A N 1
ATOM 2478 C CA . LEU A 1 316 ? -0.955 6.108 9.272 1.00 93.81 316 LEU A CA 1
ATOM 2479 C C . LEU A 1 316 ? -1.490 7.421 9.867 1.00 93.81 316 LEU A C 1
ATOM 2481 O O . LEU A 1 316 ? -1.346 8.477 9.257 1.00 93.81 316 LEU A O 1
ATOM 2485 N N . GLY A 1 317 ? -2.074 7.372 11.068 1.00 90.94 317 GLY A N 1
ATOM 2486 C CA . GLY A 1 317 ? -2.556 8.546 11.797 1.00 90.94 317 GLY A CA 1
ATOM 2487 C C . GLY A 1 317 ? -1.440 9.534 12.135 1.00 90.94 317 GLY A C 1
ATOM 2488 O O . GLY A 1 317 ? -1.636 10.739 12.089 1.00 90.94 317 GLY A O 1
ATOM 2489 N N . VAL A 1 318 ? -0.228 9.064 12.405 1.00 90.50 318 VAL A N 1
ATOM 2490 C CA . VAL A 1 318 ? 0.917 9.959 12.613 1.00 90.50 318 VAL A CA 1
ATOM 2491 C C . VAL A 1 318 ? 1.262 10.735 11.337 1.00 90.50 318 VAL A C 1
ATOM 2493 O O . VAL A 1 318 ? 1.620 11.907 11.418 1.00 90.50 318 VAL A O 1
ATOM 2496 N N . LEU A 1 319 ? 1.139 10.109 10.164 1.00 91.56 319 LEU A N 1
ATOM 2497 C CA . LEU A 1 319 ? 1.538 10.704 8.883 1.00 91.56 319 LEU A CA 1
ATOM 2498 C C . LEU A 1 319 ? 0.619 11.841 8.419 1.00 91.56 319 LEU A C 1
ATOM 2500 O O . LEU A 1 319 ? 1.028 12.621 7.563 1.00 91.56 319 LEU A O 1
ATOM 2504 N N . ILE A 1 320 ? -0.596 11.952 8.967 1.00 92.69 320 ILE A N 1
ATOM 2505 C CA . ILE A 1 320 ? -1.518 13.050 8.641 1.00 92.69 320 ILE A CA 1
ATOM 2506 C C . ILE A 1 320 ? -1.235 14.331 9.435 1.00 92.69 320 ILE A C 1
ATOM 2508 O O . ILE A 1 320 ? -1.733 15.387 9.050 1.00 92.69 320 ILE A O 1
ATOM 2512 N N . LEU A 1 321 ? -0.454 14.262 10.519 1.00 89.69 321 LEU A N 1
ATOM 2513 C CA . LEU A 1 321 ? -0.107 15.440 11.316 1.00 89.69 321 LEU A CA 1
ATOM 2514 C C . LEU A 1 321 ? 0.738 16.428 10.489 1.00 89.69 321 LEU A C 1
ATOM 2516 O O . LEU A 1 321 ? 1.512 15.984 9.635 1.00 89.69 321 LEU A O 1
ATOM 2520 N N . PRO A 1 322 ? 0.623 17.747 10.737 1.00 84.94 322 PRO A N 1
ATOM 2521 C CA . PRO A 1 322 ? 1.461 18.739 10.071 1.00 84.94 322 PRO A CA 1
ATOM 2522 C C . PRO A 1 322 ? 2.952 18.439 10.273 1.00 84.94 322 PRO A C 1
ATOM 2524 O O . PRO A 1 322 ? 3.385 18.134 11.386 1.00 84.94 322 PRO A O 1
ATOM 2527 N N . GLN A 1 323 ? 3.733 18.523 9.196 1.00 78.19 323 GLN A N 1
ATOM 2528 C CA . GLN A 1 323 ? 5.193 18.378 9.214 1.00 78.19 323 GLN A CA 1
ATOM 2529 C C . GLN A 1 323 ? 5.844 19.711 8.831 1.00 78.19 323 GLN A C 1
ATOM 2531 O O . GLN A 1 323 ? 5.217 20.515 8.138 1.00 78.19 323 GLN A O 1
ATOM 2536 N N . GLN A 1 324 ? 7.079 19.955 9.285 1.00 68.00 324 GLN A N 1
ATOM 2537 C CA . GLN A 1 324 ? 7.828 21.158 8.910 1.00 68.00 324 GLN A CA 1
ATOM 2538 C C . GLN A 1 324 ? 7.976 21.225 7.385 1.00 68.00 324 GLN A C 1
ATOM 2540 O O . GLN A 1 324 ? 8.301 20.228 6.743 1.00 68.00 324 GLN A O 1
ATOM 2545 N N . ARG A 1 325 ? 7.662 22.391 6.813 1.00 65.62 325 ARG A N 1
ATOM 2546 C CA . ARG A 1 325 ? 7.653 22.630 5.367 1.00 65.62 325 ARG A CA 1
ATOM 2547 C C . ARG A 1 325 ? 8.821 23.537 5.015 1.00 65.62 325 ARG A C 1
ATOM 2549 O O . ARG A 1 325 ? 8.776 24.721 5.344 1.00 65.62 325 ARG A O 1
ATOM 2556 N N . GLU A 1 326 ? 9.815 23.014 4.311 1.00 60.06 326 GLU A N 1
ATOM 2557 C CA . GLU A 1 326 ? 10.730 23.857 3.541 1.00 60.06 326 GLU A CA 1
ATOM 2558 C C . GLU A 1 326 ? 10.173 24.063 2.117 1.00 60.06 326 GLU A C 1
ATOM 2560 O O . GLU A 1 326 ? 9.289 23.336 1.649 1.00 60.06 326 GLU A O 1
ATOM 2565 N N . THR A 1 327 ? 10.563 25.157 1.463 1.00 60.41 327 THR A N 1
ATOM 2566 C CA . THR A 1 327 ? 9.885 25.680 0.266 1.00 60.41 327 THR A CA 1
ATOM 2567 C C . THR A 1 327 ? 10.081 24.802 -0.980 1.00 60.41 327 THR A C 1
ATOM 2569 O O . THR A 1 327 ? 11.136 24.215 -1.194 1.00 60.41 327 THR A O 1
ATOM 2572 N N . GLY A 1 328 ? 9.067 24.756 -1.858 1.00 71.69 328 GLY A N 1
ATOM 2573 C CA . GLY A 1 328 ? 9.148 24.105 -3.176 1.00 71.69 328 GLY A CA 1
ATOM 2574 C C . GLY A 1 328 ? 8.595 22.673 -3.221 1.00 71.69 328 GLY A C 1
ATOM 2575 O O . GLY A 1 328 ? 7.487 22.417 -2.746 1.00 71.69 328 GLY A O 1
ATOM 2576 N N . ASP A 1 329 ? 9.349 21.754 -3.835 1.00 73.56 329 ASP A N 1
ATOM 2577 C CA . ASP A 1 329 ? 8.935 20.372 -4.147 1.00 73.56 329 ASP A CA 1
ATOM 2578 C C . ASP A 1 329 ? 8.694 19.498 -2.904 1.00 73.56 329 ASP A C 1
ATOM 2580 O O . ASP A 1 329 ? 7.898 18.554 -2.934 1.00 73.56 329 ASP A O 1
ATOM 2584 N N . GLU A 1 330 ? 9.340 19.825 -1.785 1.00 76.06 330 GLU A N 1
ATOM 2585 C CA . GLU A 1 330 ? 9.176 19.102 -0.525 1.00 76.06 330 GLU A CA 1
ATOM 2586 C C . GLU A 1 330 ? 7.772 19.284 0.060 1.00 76.06 330 GLU A C 1
ATOM 2588 O O . GLU A 1 330 ? 7.135 18.306 0.455 1.00 76.06 330 GLU A O 1
ATOM 2593 N N . ALA A 1 331 ? 7.235 20.506 0.022 1.00 80.62 331 ALA A N 1
ATOM 2594 C CA . ALA A 1 331 ? 5.870 20.777 0.465 1.00 80.62 331 ALA A CA 1
ATOM 2595 C C . ALA A 1 331 ? 4.841 19.960 -0.338 1.00 80.62 331 ALA A C 1
ATOM 2597 O O . ALA A 1 331 ? 3.898 19.411 0.234 1.00 80.62 331 ALA A O 1
ATOM 2598 N N . ALA A 1 332 ? 5.052 19.805 -1.651 1.00 86.12 332 ALA A N 1
ATOM 2599 C CA . ALA A 1 332 ? 4.199 18.971 -2.495 1.00 86.12 332 ALA A CA 1
ATOM 2600 C C . ALA A 1 332 ? 4.311 17.475 -2.146 1.00 86.12 332 ALA A C 1
ATOM 2602 O O . ALA A 1 332 ? 3.304 16.759 -2.159 1.00 86.12 332 ALA A O 1
ATOM 2603 N N . ALA A 1 333 ? 5.511 16.994 -1.806 1.00 86.06 333 ALA A N 1
ATOM 2604 C CA . ALA A 1 333 ? 5.723 15.619 -1.357 1.00 86.06 333 ALA A CA 1
ATOM 2605 C C . ALA A 1 333 ? 5.048 15.340 -0.003 1.00 86.06 333 ALA A C 1
ATOM 2607 O O . ALA A 1 333 ? 4.386 14.309 0.139 1.00 86.06 333 ALA A O 1
ATOM 2608 N N . VAL A 1 334 ? 5.144 16.269 0.954 1.00 87.50 334 VAL A N 1
ATOM 2609 C CA . VAL A 1 334 ? 4.458 16.191 2.257 1.00 87.50 334 VAL A CA 1
ATOM 2610 C C . VAL A 1 334 ? 2.941 16.180 2.075 1.00 87.50 334 VAL A C 1
ATOM 2612 O O . VAL A 1 334 ? 2.264 15.311 2.626 1.00 87.50 334 VAL A O 1
ATOM 2615 N N . ASP A 1 335 ? 2.398 17.071 1.243 1.00 90.94 335 ASP A N 1
ATOM 2616 C CA . ASP A 1 335 ? 0.964 17.095 0.944 1.00 90.94 335 ASP A CA 1
ATOM 2617 C C . ASP A 1 335 ? 0.504 15.770 0.312 1.00 90.94 335 ASP A C 1
ATOM 2619 O O . ASP A 1 335 ? -0.549 15.236 0.665 1.00 90.94 335 ASP A O 1
ATOM 2623 N N . ASN A 1 336 ? 1.284 15.201 -0.613 1.00 93.00 336 ASN A N 1
ATOM 2624 C CA . ASN A 1 336 ? 0.970 13.910 -1.231 1.00 93.00 336 ASN A CA 1
ATOM 2625 C C . ASN A 1 336 ? 1.061 12.742 -0.242 1.00 93.00 336 ASN A C 1
ATOM 2627 O O . ASN A 1 336 ? 0.247 11.815 -0.320 1.00 93.00 336 ASN A O 1
ATOM 2631 N N . LEU A 1 337 ? 1.991 12.794 0.713 1.00 93.81 337 LEU A N 1
ATOM 2632 C CA . LEU A 1 337 ? 2.063 11.842 1.816 1.00 93.81 337 LEU A CA 1
ATOM 2633 C C . LEU A 1 337 ? 0.815 11.924 2.699 1.00 93.81 337 LEU A C 1
ATOM 2635 O O . LEU A 1 337 ? 0.174 10.897 2.924 1.00 93.81 337 LEU A O 1
ATOM 2639 N N . GLN A 1 338 ? 0.417 13.126 3.126 1.00 94.62 338 GLN A N 1
ATOM 2640 C CA . GLN A 1 338 ? -0.792 13.318 3.932 1.00 94.62 338 GLN A CA 1
ATOM 2641 C C . GLN A 1 338 ? -2.043 12.834 3.181 1.00 94.62 338 GLN A C 1
ATOM 2643 O O . GLN A 1 338 ? -2.844 12.094 3.752 1.00 94.62 338 GLN A O 1
ATOM 2648 N N . LYS A 1 339 ? -2.193 13.159 1.885 1.00 96.62 339 LYS A N 1
ATOM 2649 C CA . LYS A 1 339 ? -3.299 12.646 1.046 1.00 96.62 339 LYS A CA 1
ATOM 2650 C C . LYS A 1 339 ? -3.306 11.117 1.000 1.00 96.62 339 LYS A C 1
ATOM 2652 O O . LYS A 1 339 ? -4.357 10.503 1.167 1.00 96.62 339 LYS A O 1
ATOM 2657 N N . SER A 1 340 ? -2.142 10.498 0.803 1.00 97.06 340 SER A N 1
ATOM 2658 C CA . SER A 1 340 ? -2.009 9.037 0.719 1.00 97.06 340 SER A CA 1
ATOM 2659 C C . SER A 1 340 ? -2.331 8.354 2.050 1.00 97.06 340 SER A C 1
ATOM 2661 O O . SER A 1 340 ? -3.017 7.332 2.062 1.00 97.06 340 SER A O 1
ATOM 2663 N N . ALA A 1 341 ? -1.910 8.945 3.171 1.00 96.56 341 ALA A N 1
ATOM 2664 C CA . ALA A 1 341 ? -2.242 8.470 4.510 1.00 96.56 341 ALA A CA 1
ATOM 2665 C C . ALA A 1 341 ? -3.745 8.607 4.802 1.00 96.56 341 ALA A C 1
ATOM 2667 O O . ALA A 1 341 ? -4.373 7.644 5.246 1.00 96.56 341 ALA A O 1
ATOM 2668 N N . PHE A 1 342 ? -4.358 9.753 4.479 1.00 96.62 342 PHE A N 1
ATOM 2669 C CA . PHE A 1 342 ? -5.808 9.933 4.587 1.00 96.62 342 PHE A CA 1
ATOM 2670 C C . PHE A 1 342 ? -6.585 8.935 3.732 1.00 96.62 342 PHE A C 1
ATOM 2672 O O . PHE A 1 342 ? -7.595 8.405 4.195 1.00 96.62 342 PHE A O 1
ATOM 2679 N N . ARG A 1 343 ? -6.116 8.638 2.516 1.00 96.88 343 ARG A N 1
ATOM 2680 C CA . ARG A 1 343 ? -6.723 7.623 1.650 1.00 96.88 343 ARG A CA 1
ATOM 2681 C C . ARG A 1 343 ? -6.682 6.239 2.291 1.00 96.88 343 ARG A C 1
ATOM 2683 O O . ARG A 1 343 ? -7.733 5.611 2.416 1.00 96.88 343 ARG A O 1
ATOM 2690 N N . ALA A 1 344 ? -5.520 5.805 2.777 1.00 96.38 344 ALA A N 1
ATOM 2691 C CA . ALA A 1 344 ? -5.374 4.523 3.468 1.00 96.38 344 ALA A CA 1
ATOM 2692 C C . ALA A 1 344 ? -6.282 4.439 4.713 1.00 96.38 344 ALA A C 1
ATOM 2694 O O . ALA A 1 344 ? -7.033 3.476 4.887 1.00 96.38 344 ALA A O 1
ATOM 2695 N N . LEU A 1 345 ? -6.300 5.494 5.536 1.00 94.81 345 LEU A N 1
ATOM 2696 C CA . LEU A 1 345 ? -7.200 5.628 6.686 1.00 94.81 345 LEU A CA 1
ATOM 2697 C C . LEU A 1 345 ? -8.677 5.573 6.267 1.00 94.81 345 LEU A C 1
ATOM 2699 O O . LEU A 1 345 ? -9.485 4.932 6.936 1.00 94.81 345 LEU A O 1
ATOM 2703 N N . ARG A 1 346 ? -9.054 6.196 5.144 1.00 92.12 346 ARG A N 1
ATOM 2704 C CA . ARG A 1 346 ? -10.439 6.211 4.651 1.00 92.12 346 ARG A CA 1
ATOM 2705 C C . ARG A 1 346 ? -10.900 4.854 4.129 1.00 92.12 346 ARG A C 1
ATOM 2707 O O . ARG A 1 346 ? -12.081 4.515 4.277 1.00 92.12 346 ARG A O 1
ATOM 2714 N N . PHE A 1 347 ? -9.991 4.080 3.545 1.00 91.06 347 PHE A N 1
ATOM 2715 C CA . PHE A 1 347 ? -10.242 2.696 3.147 1.00 91.06 347 PHE A CA 1
ATOM 2716 C C . PHE A 1 347 ? -10.421 1.824 4.394 1.00 91.06 347 PHE A C 1
ATOM 2718 O O . PHE A 1 347 ? -11.442 1.150 4.517 1.00 91.06 347 PHE A O 1
ATOM 2725 N N . LEU A 1 348 ? -9.529 1.948 5.383 1.00 88.44 348 LEU A N 1
ATOM 2726 C CA . LEU A 1 348 ? -9.636 1.232 6.661 1.00 88.44 348 LEU A CA 1
ATOM 2727 C C . LEU A 1 348 ? -10.927 1.570 7.417 1.00 88.44 348 LEU A C 1
ATOM 2729 O O . LEU A 1 348 ? -11.552 0.679 7.986 1.00 88.44 348 LEU A O 1
ATOM 2733 N N . PHE A 1 349 ? -11.354 2.835 7.395 1.00 84.75 349 PHE A N 1
ATOM 2734 C CA . PHE A 1 349 ? -12.617 3.286 7.986 1.00 84.75 349 PHE A CA 1
ATOM 2735 C C . PHE A 1 349 ? -13.854 2.739 7.261 1.00 84.75 349 PHE A C 1
ATOM 2737 O O . PHE A 1 349 ? -14.928 2.605 7.854 1.00 84.75 349 PHE A O 1
ATOM 2744 N N . SER A 1 350 ? -13.740 2.423 5.967 1.00 78.06 350 SER A N 1
ATOM 2745 C CA . SER A 1 350 ? -14.871 1.865 5.219 1.00 78.06 350 SER A CA 1
ATOM 2746 C C . SER A 1 350 ? -15.316 0.519 5.799 1.00 78.06 350 SER A C 1
ATOM 2748 O O . SER A 1 350 ? -16.520 0.244 5.793 1.00 78.06 350 SER A O 1
ATOM 2750 N N . MET A 1 351 ? -14.393 -0.221 6.424 1.00 67.12 351 MET A N 1
ATOM 2751 C CA . MET A 1 351 ? -14.683 -1.417 7.212 1.00 67.12 351 MET A CA 1
ATOM 2752 C C . MET A 1 351 ? -15.419 -1.069 8.503 1.00 67.12 351 MET A C 1
ATOM 2754 O O . MET A 1 351 ? -14.931 -0.326 9.354 1.00 67.12 351 MET A O 1
ATOM 2758 N N . GLU A 1 352 ? -16.598 -1.655 8.668 1.00 58.41 352 GLU A N 1
ATOM 2759 C CA . GLU A 1 352 ? -17.533 -1.353 9.755 1.00 58.41 352 GLU A CA 1
ATOM 2760 C C . GLU A 1 352 ? -16.919 -1.560 11.148 1.00 58.41 352 GLU A C 1
ATOM 2762 O O . GLU A 1 352 ? -17.066 -0.719 12.034 1.00 58.41 352 GLU A O 1
ATOM 2767 N N . ARG A 1 353 ? -16.117 -2.619 11.298 1.00 63.62 353 ARG A N 1
ATOM 2768 C CA . ARG A 1 353 ? -15.449 -2.997 12.552 1.00 63.62 353 ARG A CA 1
ATOM 2769 C C . ARG A 1 353 ? -14.437 -1.954 13.040 1.00 63.62 353 ARG A C 1
ATOM 2771 O O . ARG A 1 353 ? -14.234 -1.811 14.241 1.00 63.62 353 ARG A O 1
ATOM 2778 N N . ASN A 1 354 ? -13.838 -1.186 12.128 1.00 66.94 354 ASN A N 1
ATOM 2779 C CA . ASN A 1 354 ? -12.761 -0.256 12.464 1.00 66.94 354 ASN A CA 1
ATOM 2780 C C . ASN A 1 354 ? -13.272 1.137 12.862 1.00 66.94 354 ASN A C 1
ATOM 2782 O O . ASN A 1 354 ? -12.532 1.917 13.458 1.00 66.94 354 ASN A O 1
ATOM 2786 N N . ARG A 1 355 ? -14.535 1.477 12.566 1.00 69.69 355 ARG A N 1
ATOM 2787 C CA . ARG A 1 355 ? -15.072 2.853 12.636 1.00 69.69 355 ARG A CA 1
ATOM 2788 C C . ARG A 1 355 ? -14.959 3.513 14.007 1.00 69.69 355 ARG A C 1
ATOM 2790 O O . ARG A 1 355 ? -14.721 4.717 14.086 1.00 69.69 355 ARG A O 1
ATOM 2797 N N . GLN A 1 356 ? -15.080 2.736 15.083 1.00 68.00 356 GLN A N 1
ATOM 2798 C CA . GLN A 1 356 ? -14.969 3.253 16.452 1.00 68.00 356 GLN A CA 1
ATOM 2799 C C . GLN A 1 356 ? -13.564 3.778 16.773 1.00 68.00 356 GLN A C 1
ATOM 2801 O O . GLN A 1 356 ? -13.432 4.714 17.559 1.00 68.00 356 GLN A O 1
ATOM 2806 N N . LEU A 1 357 ? -12.524 3.231 16.132 1.00 72.81 357 LEU A N 1
ATOM 2807 C CA . LEU A 1 357 ? -11.155 3.729 16.280 1.00 72.81 357 LEU A CA 1
ATOM 2808 C C . LEU A 1 357 ? -11.033 5.145 15.705 1.00 72.81 357 LEU A C 1
ATOM 2810 O O . LEU A 1 357 ? -10.461 6.019 16.345 1.00 72.81 357 LEU A O 1
ATOM 2814 N N . PHE A 1 358 ? -11.640 5.405 14.545 1.00 73.69 358 PHE A N 1
ATOM 2815 C CA . PHE A 1 358 ? -11.534 6.690 13.845 1.00 73.69 358 PHE A CA 1
ATOM 2816 C C . PHE A 1 358 ? -12.336 7.819 14.497 1.00 73.69 358 PHE A C 1
ATOM 2818 O O . PHE A 1 358 ? -11.888 8.963 14.456 1.00 73.69 358 PHE A O 1
ATOM 2825 N N . LYS A 1 359 ? -13.471 7.514 15.150 1.00 68.62 359 LYS A N 1
ATOM 2826 C CA . LYS A 1 359 ? -14.229 8.507 15.941 1.00 68.62 359 LYS A CA 1
ATOM 2827 C C . LYS A 1 359 ? -13.381 9.131 17.049 1.00 68.62 359 LYS A C 1
ATOM 2829 O O . LYS A 1 359 ? -13.621 10.268 17.432 1.00 68.62 359 LYS A O 1
ATOM 2834 N N . ARG A 1 360 ? -12.411 8.376 17.575 1.00 70.56 360 ARG A N 1
ATOM 2835 C CA . ARG A 1 360 ? -11.477 8.878 18.583 1.00 70.56 360 ARG A CA 1
ATOM 2836 C C . ARG A 1 360 ? -10.385 9.735 17.963 1.00 70.56 360 ARG A C 1
ATOM 2838 O O . ARG A 1 360 ? -9.961 10.658 18.625 1.00 70.56 360 ARG A O 1
ATOM 2845 N N . VAL A 1 361 ? -9.956 9.455 16.728 1.00 77.19 361 VAL A N 1
ATOM 2846 C CA . VAL A 1 361 ? -8.829 10.135 16.060 1.00 77.19 361 VAL A CA 1
ATOM 2847 C C . VAL A 1 361 ? -9.155 11.589 15.711 1.00 77.19 361 VAL A C 1
ATOM 2849 O O . VAL A 1 361 ? -8.333 12.474 15.941 1.00 77.19 361 VAL A O 1
ATOM 2852 N N . PHE A 1 362 ? -10.346 11.845 15.165 1.00 81.88 362 PHE A N 1
ATOM 2853 C CA . PHE A 1 362 ? -10.669 13.123 14.532 1.00 81.88 362 PHE A CA 1
ATOM 2854 C C . PHE A 1 362 ? -11.660 13.977 15.340 1.00 81.88 362 PHE A C 1
ATOM 2856 O O . PHE A 1 362 ? -12.702 13.468 15.757 1.00 81.88 362 PHE A O 1
ATOM 2863 N N . PRO A 1 363 ? -11.415 15.294 15.483 1.00 81.75 363 PRO A N 1
ATOM 2864 C CA . PRO A 1 363 ? -12.418 16.250 15.941 1.00 81.75 363 PRO A CA 1
ATOM 2865 C C . PRO A 1 363 ? -13.665 16.242 15.039 1.00 81.75 363 PRO A C 1
ATOM 2867 O O . PRO A 1 363 ? -13.531 15.998 13.837 1.00 81.75 363 PRO A O 1
ATOM 2870 N N . PRO A 1 364 ? -14.864 16.593 15.549 1.00 79.50 364 PRO A N 1
ATOM 2871 C CA . PRO A 1 364 ? -16.124 16.451 14.810 1.00 79.50 364 PRO A CA 1
ATOM 2872 C C . PRO A 1 364 ? -16.127 17.086 13.410 1.00 79.50 364 PRO A C 1
ATOM 2874 O O . PRO A 1 364 ? -16.513 16.433 12.445 1.00 79.50 364 PRO A O 1
ATOM 2877 N N . LYS A 1 365 ? -15.621 18.321 13.276 1.00 79.19 365 LYS A N 1
ATOM 2878 C CA . LYS A 1 365 ? -15.567 19.046 11.990 1.00 79.19 365 LYS A CA 1
ATOM 2879 C C . LYS A 1 365 ? -14.622 18.407 10.970 1.00 79.19 365 LYS A C 1
ATOM 2881 O O . LYS A 1 365 ? -14.862 18.477 9.770 1.00 79.19 365 LYS A O 1
ATOM 2886 N N . LEU A 1 366 ? -13.507 17.842 11.434 1.00 85.69 366 LEU A N 1
ATOM 2887 C CA . LEU A 1 366 ? -12.559 17.143 10.566 1.00 85.69 366 LEU A CA 1
ATOM 2888 C C . LEU A 1 366 ? -13.099 15.757 10.197 1.00 85.69 366 LEU A C 1
ATOM 2890 O O . LEU A 1 366 ? -12.932 15.305 9.067 1.00 85.69 366 LEU A O 1
ATOM 2894 N N . PHE A 1 367 ? -13.794 15.108 11.134 1.00 85.44 367 PHE A N 1
ATOM 2895 C CA . PHE A 1 367 ? -14.430 13.814 10.924 1.00 85.44 367 PHE A CA 1
ATOM 2896 C C . PHE A 1 367 ? -15.562 13.876 9.892 1.00 85.44 367 PHE A C 1
ATOM 2898 O O . PHE A 1 367 ? -15.654 12.988 9.051 1.00 85.44 367 PHE A O 1
ATOM 2905 N N . GLU A 1 368 ? -16.374 14.937 9.906 1.00 79.81 368 GLU A N 1
ATOM 2906 C CA . GLU A 1 368 ? -17.408 15.200 8.895 1.00 79.81 368 GLU A CA 1
ATOM 2907 C C . GLU A 1 368 ? -16.805 15.240 7.484 1.00 79.81 368 GLU A C 1
ATOM 2909 O O . GLU A 1 368 ? -17.117 14.388 6.652 1.00 79.81 368 GLU A O 1
ATOM 2914 N N . LYS A 1 369 ? -15.818 16.117 7.256 1.00 83.56 369 LYS A N 1
ATOM 2915 C CA . LYS A 1 369 ? -15.104 16.191 5.973 1.00 83.56 369 LYS A CA 1
ATOM 2916 C C . LYS A 1 369 ? -14.413 14.882 5.594 1.00 83.56 369 LYS A C 1
ATOM 2918 O O . LYS A 1 369 ? -14.322 14.553 4.415 1.00 83.56 369 LYS A O 1
ATOM 2923 N N . PHE A 1 370 ? -13.920 14.122 6.573 1.00 85.44 370 PHE A N 1
ATOM 2924 C CA . PHE A 1 370 ? -13.298 12.820 6.328 1.00 85.44 370 PHE A CA 1
ATOM 2925 C C . PHE A 1 370 ? -14.317 11.798 5.811 1.00 85.44 370 PHE A C 1
ATOM 2927 O O . PHE A 1 370 ? -14.010 10.997 4.922 1.00 85.44 370 PHE A O 1
ATOM 2934 N N . ILE A 1 371 ? -15.548 11.841 6.320 1.00 80.69 371 ILE A N 1
ATOM 2935 C CA . ILE A 1 371 ? -16.651 11.012 5.834 1.00 80.69 371 ILE A CA 1
ATOM 2936 C C . ILE A 1 371 ? -17.082 11.454 4.431 1.00 80.69 371 ILE A C 1
ATOM 2938 O O . ILE A 1 371 ? -17.237 10.578 3.568 1.00 80.69 371 ILE A O 1
ATOM 2942 N N . ASP A 1 372 ? -17.207 12.766 4.208 1.00 80.88 372 ASP A N 1
ATOM 2943 C CA . ASP A 1 372 ? -17.712 13.385 2.973 1.00 80.88 372 ASP A CA 1
ATOM 2944 C C . ASP A 1 372 ? -16.901 13.044 1.724 1.00 80.88 372 ASP A C 1
ATOM 2946 O O . ASP A 1 372 ? -17.464 12.998 0.631 1.00 80.88 372 ASP A O 1
ATOM 2950 N N . VAL A 1 373 ? -15.610 12.715 1.871 1.00 83.00 373 VAL A N 1
ATOM 2951 C CA . VAL A 1 373 ? -14.795 12.196 0.757 1.00 83.00 373 VAL A CA 1
ATOM 2952 C C . VAL A 1 373 ? -15.465 10.993 0.083 1.00 83.00 373 VAL A C 1
ATOM 2954 O O . VAL A 1 373 ? -15.355 10.819 -1.125 1.00 83.00 373 VAL A O 1
ATOM 2957 N N . GLY A 1 374 ? -16.190 10.167 0.841 1.00 70.12 374 GLY A N 1
ATOM 2958 C CA . GLY A 1 374 ? -16.838 8.961 0.331 1.00 70.12 374 GLY A CA 1
ATOM 2959 C C . GLY A 1 374 ? -15.984 7.696 0.465 1.00 70.12 374 GLY A C 1
ATOM 2960 O O . GLY A 1 374 ? -14.853 7.704 0.949 1.00 70.12 374 GLY A O 1
ATOM 2961 N N . HIS A 1 375 ? -16.577 6.553 0.117 1.00 75.50 375 HIS A N 1
ATOM 2962 C CA . HIS A 1 375 ? -15.958 5.238 0.297 1.00 75.50 375 HIS A CA 1
ATOM 2963 C C . HIS A 1 375 ? -15.095 4.853 -0.903 1.00 75.50 375 HIS A C 1
ATOM 2965 O O . HIS A 1 375 ? -15.523 5.027 -2.040 1.00 75.50 375 HIS A O 1
ATOM 2971 N N . TYR A 1 376 ? -13.920 4.282 -0.626 1.00 80.88 376 TYR A N 1
ATOM 2972 C CA . TYR A 1 376 ? -13.006 3.716 -1.625 1.00 80.88 376 TYR A CA 1
ATOM 2973 C C . TYR A 1 376 ? -12.620 4.670 -2.773 1.00 80.88 376 TYR A C 1
ATOM 2975 O O . TYR A 1 376 ? -12.378 4.242 -3.900 1.00 80.88 376 TYR A O 1
ATOM 2983 N N . VAL A 1 377 ? -12.552 5.977 -2.497 1.00 85.12 377 VAL A N 1
ATOM 2984 C CA . VAL A 1 377 ? -12.150 6.981 -3.491 1.00 85.12 377 VAL A CA 1
ATOM 2985 C C . VAL A 1 377 ? -10.648 6.892 -3.749 1.00 85.12 377 VAL A C 1
ATOM 2987 O O . VAL A 1 377 ? -9.835 7.136 -2.862 1.00 85.12 377 VAL A O 1
ATOM 2990 N N . ARG A 1 378 ? -10.271 6.523 -4.978 1.00 89.75 378 ARG A N 1
ATOM 2991 C CA . ARG A 1 378 ? -8.862 6.335 -5.364 1.00 89.75 378 ARG A CA 1
ATOM 2992 C C . ARG A 1 378 ? -8.132 7.649 -5.663 1.00 89.75 378 ARG A C 1
ATOM 2994 O O . ARG A 1 378 ? -6.927 7.731 -5.409 1.00 89.75 378 ARG A O 1
ATOM 3001 N N . ASP A 1 379 ? -8.850 8.653 -6.171 1.00 92.50 379 ASP A N 1
ATOM 3002 C CA . ASP A 1 379 ? -8.290 9.957 -6.544 1.00 92.50 379 ASP A CA 1
ATOM 3003 C C . ASP A 1 379 ? -7.763 10.714 -5.316 1.00 92.50 379 ASP A C 1
ATOM 3005 O O . ASP A 1 379 ? -8.508 11.038 -4.389 1.00 92.50 379 ASP A O 1
ATOM 3009 N N . LEU A 1 380 ? -6.465 11.024 -5.325 1.00 93.25 380 LEU A N 1
ATOM 3010 C CA . LEU A 1 380 ? -5.802 11.752 -4.245 1.00 93.25 380 LEU A CA 1
ATOM 3011 C C . LEU A 1 380 ? -6.290 13.203 -4.129 1.00 93.25 380 LEU A C 1
ATOM 3013 O O . LEU A 1 380 ? -6.218 13.777 -3.041 1.00 93.25 380 LEU A O 1
ATOM 3017 N N . ASN A 1 381 ? -6.816 13.800 -5.205 1.00 94.00 381 ASN A N 1
ATOM 3018 C CA . ASN A 1 381 ? -7.308 15.178 -5.169 1.00 94.00 381 ASN A CA 1
ATOM 3019 C C . ASN A 1 381 ? -8.548 15.338 -4.284 1.00 94.00 381 ASN A C 1
ATOM 3021 O O . ASN A 1 381 ? -8.720 16.394 -3.675 1.00 94.00 381 ASN A O 1
ATOM 3025 N N . ALA A 1 382 ? -9.351 14.282 -4.118 1.00 92.94 382 ALA A N 1
ATOM 3026 C CA . ALA A 1 382 ? -10.497 14.283 -3.209 1.00 92.94 382 ALA A CA 1
ATOM 3027 C C . ALA A 1 382 ? -10.096 14.520 -1.738 1.00 92.94 382 ALA A C 1
ATOM 3029 O O . ALA A 1 382 ? -10.888 15.024 -0.946 1.00 92.94 382 ALA A O 1
ATOM 3030 N N . TYR A 1 383 ? -8.846 14.217 -1.375 1.00 95.81 383 TYR A N 1
ATOM 3031 C CA . TYR A 1 383 ? -8.311 14.385 -0.020 1.00 95.81 383 TYR A CA 1
ATOM 3032 C C . TYR A 1 383 ? -7.648 15.751 0.208 1.00 95.81 383 TYR A C 1
ATOM 3034 O O . TYR A 1 383 ? -7.266 16.065 1.335 1.00 95.81 383 TYR A O 1
ATOM 3042 N N . LYS A 1 384 ? -7.523 16.591 -0.830 1.00 94.25 384 LYS A N 1
ATOM 3043 C CA . LYS A 1 384 ? -6.856 17.900 -0.746 1.00 94.25 384 LYS A CA 1
ATOM 3044 C C . LYS A 1 384 ? -7.468 18.796 0.337 1.00 94.25 384 LYS A C 1
ATOM 3046 O O . LYS A 1 384 ? -6.732 19.351 1.145 1.00 94.25 384 LYS A O 1
ATOM 3051 N N . GLY A 1 385 ? -8.799 18.863 0.416 1.00 92.38 385 GLY A N 1
ATOM 3052 C CA . GLY A 1 385 ? -9.491 19.694 1.409 1.00 92.38 385 GLY A CA 1
ATOM 3053 C C . GLY A 1 385 ? -9.277 19.256 2.866 1.00 92.38 385 GLY A C 1
ATOM 3054 O O . GLY A 1 385 ? -9.341 20.093 3.765 1.00 92.38 385 GLY A O 1
ATOM 3055 N N . LEU A 1 386 ? -8.994 17.968 3.110 1.00 93.44 386 LEU A N 1
ATOM 3056 C CA . LEU A 1 386 ? -8.632 17.459 4.441 1.00 93.44 386 LEU A CA 1
ATOM 3057 C C . LEU A 1 386 ? -7.224 17.887 4.834 1.00 93.44 386 LEU A C 1
ATOM 3059 O O . LEU A 1 386 ? -7.008 18.351 5.950 1.00 93.44 386 LEU A O 1
ATOM 3063 N N . VAL A 1 387 ? -6.282 17.747 3.900 1.00 93.69 387 VAL A N 1
ATOM 3064 C CA . VAL A 1 387 ? -4.889 18.155 4.096 1.00 93.69 387 VAL A CA 1
ATOM 3065 C C . VAL A 1 387 ? -4.805 19.656 4.342 1.00 93.69 387 VAL A C 1
ATOM 3067 O O . VAL A 1 387 ? -4.172 20.082 5.303 1.00 93.69 387 VAL A O 1
ATOM 3070 N N . GLU A 1 388 ? -5.499 20.464 3.542 1.00 92.00 388 GLU A N 1
ATOM 3071 C CA . GLU A 1 388 ? -5.577 21.909 3.764 1.00 92.00 388 GLU A CA 1
ATOM 3072 C C . GLU A 1 388 ? -6.149 22.227 5.144 1.00 92.00 388 GLU A C 1
ATOM 3074 O O . GLU A 1 388 ? -5.549 23.003 5.877 1.00 92.00 388 GLU A O 1
ATOM 3079 N N . GLN A 1 389 ? -7.253 21.593 5.545 1.00 91.38 389 GLN A N 1
ATOM 3080 C CA . GLN A 1 389 ? -7.840 21.852 6.855 1.00 91.38 389 GLN A CA 1
ATOM 3081 C C . GLN A 1 389 ? -6.878 21.519 7.993 1.00 91.38 389 GLN A C 1
ATOM 3083 O O . GLN A 1 389 ? -6.677 22.372 8.849 1.00 91.38 389 GLN A O 1
ATOM 3088 N N . VAL A 1 390 ? -6.283 20.321 8.009 1.00 91.56 390 VAL A N 1
ATOM 3089 C CA . VAL A 1 390 ? -5.377 19.914 9.095 1.00 91.56 390 VAL A CA 1
ATOM 3090 C C . VAL A 1 390 ? -4.179 20.843 9.193 1.00 91.56 390 VAL A C 1
ATOM 3092 O O . VAL A 1 390 ? -3.832 21.259 10.288 1.00 91.56 390 VAL A O 1
ATOM 3095 N N . ASN A 1 391 ? -3.584 21.240 8.072 1.00 90.50 391 ASN A N 1
ATOM 3096 C CA . ASN A 1 391 ? -2.410 22.111 8.102 1.00 90.50 391 ASN A CA 1
ATOM 3097 C C . ASN A 1 391 ? -2.716 23.572 8.494 1.00 90.50 391 ASN A C 1
ATOM 3099 O O . ASN A 1 391 ? -1.780 24.315 8.765 1.00 90.50 391 ASN A O 1
ATOM 3103 N N . HIS A 1 392 ? -3.990 23.981 8.537 1.00 91.06 392 HIS A N 1
ATOM 3104 C CA . HIS A 1 392 ? -4.421 25.311 8.995 1.00 91.06 392 HIS A CA 1
ATOM 3105 C C . HIS A 1 392 ? -5.100 25.287 10.377 1.00 91.06 392 HIS A C 1
ATOM 3107 O O . HIS A 1 392 ? -5.606 26.319 10.821 1.00 91.06 392 HIS A O 1
ATOM 3113 N N . LEU A 1 393 ? -5.164 24.131 11.050 1.00 89.50 393 LEU A 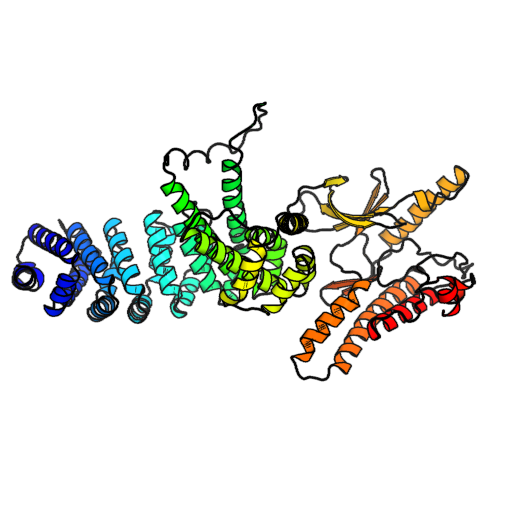N 1
ATOM 3114 C CA . LEU A 1 393 ? -5.711 24.058 12.405 1.00 89.50 393 LEU A CA 1
ATOM 3115 C C . LEU A 1 393 ? -4.778 24.758 13.412 1.00 89.50 393 LEU A C 1
ATOM 3117 O O . LEU A 1 393 ? -3.557 24.684 13.257 1.00 89.50 393 LEU A O 1
ATOM 3121 N N . PRO A 1 394 ? -5.330 25.393 14.462 1.00 90.06 394 PRO A N 1
ATOM 3122 C CA . PRO A 1 394 ? -4.549 25.865 15.604 1.00 90.06 394 PRO A CA 1
ATOM 3123 C C . PRO A 1 394 ? -3.749 24.727 16.253 1.00 90.06 394 PRO A C 1
ATOM 3125 O O . PRO A 1 394 ? -4.202 23.580 16.258 1.00 90.06 394 PRO A O 1
ATOM 3128 N N . GLU A 1 395 ? -2.601 25.039 16.864 1.00 89.12 395 GLU A N 1
ATOM 3129 C CA . GLU A 1 395 ? -1.775 24.027 17.546 1.00 89.12 395 GLU A CA 1
ATOM 3130 C C . GLU A 1 395 ? -2.552 23.257 18.625 1.00 89.12 395 GLU A C 1
ATOM 3132 O O . GLU A 1 395 ? -2.392 22.046 18.729 1.00 89.12 395 GLU A O 1
ATOM 3137 N N . GLU A 1 396 ? -3.472 23.910 19.343 1.00 87.94 396 GLU A N 1
ATOM 3138 C CA . GLU A 1 396 ? -4.334 23.262 20.344 1.00 87.94 396 GLU A CA 1
ATOM 3139 C C . GLU A 1 396 ? -5.186 22.126 19.744 1.00 87.94 396 GLU A C 1
ATOM 3141 O O . GLU A 1 396 ? -5.284 21.035 20.309 1.00 87.94 396 GLU A O 1
ATOM 3146 N N . ASP A 1 397 ? -5.766 22.343 18.559 1.00 87.00 397 ASP A N 1
ATOM 3147 C CA . ASP A 1 397 ? -6.560 21.330 17.856 1.00 87.00 397 ASP A CA 1
ATOM 3148 C C . ASP A 1 397 ? -5.670 20.203 17.302 1.00 87.00 397 ASP A C 1
ATOM 3150 O O . ASP A 1 397 ? -6.065 19.031 17.289 1.00 87.00 397 ASP A O 1
ATOM 3154 N N . ILE A 1 398 ? -4.448 20.535 16.873 1.00 88.25 398 ILE A N 1
ATOM 3155 C CA . ILE A 1 398 ? -3.442 19.549 16.459 1.00 88.25 398 ILE A CA 1
ATOM 3156 C C . ILE A 1 398 ? -2.994 18.687 17.641 1.00 88.25 398 ILE A C 1
ATOM 3158 O O . ILE A 1 398 ? -2.845 17.474 17.483 1.00 88.25 398 ILE A O 1
ATOM 3162 N N . ASP A 1 399 ? -2.823 19.271 18.824 1.00 86.56 399 ASP A N 1
ATOM 3163 C CA . ASP A 1 399 ? -2.483 18.552 20.050 1.00 86.56 399 ASP A CA 1
ATOM 3164 C C . ASP A 1 399 ? -3.590 17.573 20.443 1.00 86.56 399 ASP A C 1
ATOM 3166 O O . ASP A 1 399 ? -3.301 16.428 20.802 1.00 86.56 399 ASP A O 1
ATOM 3170 N N . ILE A 1 400 ? -4.858 17.971 20.297 1.00 86.62 400 ILE A N 1
ATOM 3171 C CA . ILE A 1 400 ? -6.007 17.074 20.481 1.00 86.62 400 ILE A CA 1
ATOM 3172 C C . ILE A 1 400 ? -5.916 15.891 19.510 1.00 86.62 400 ILE A C 1
ATOM 3174 O O . ILE A 1 400 ? -5.982 14.740 19.945 1.00 86.62 400 ILE A O 1
ATOM 3178 N N . ILE A 1 401 ? -5.704 16.142 18.212 1.00 87.75 401 ILE A N 1
ATOM 3179 C CA . ILE A 1 401 ? -5.552 15.078 17.202 1.00 87.75 401 ILE A CA 1
ATOM 3180 C C . ILE A 1 401 ? -4.365 14.168 17.545 1.00 87.75 401 ILE A C 1
ATOM 3182 O O . ILE A 1 401 ? -4.483 12.942 17.492 1.00 87.75 401 ILE A O 1
ATOM 3186 N N . ARG A 1 402 ? -3.225 14.734 17.950 1.00 88.62 402 ARG A N 1
ATOM 3187 C CA . ARG A 1 402 ? -2.028 13.971 18.323 1.00 88.62 402 ARG A CA 1
ATOM 3188 C C . ARG A 1 402 ? -2.290 13.074 19.530 1.00 88.62 402 ARG A C 1
ATOM 3190 O O . ARG A 1 402 ? -1.956 11.891 19.483 1.00 88.62 402 ARG A O 1
ATOM 3197 N N . ASN A 1 403 ? -2.918 13.597 20.580 1.00 84.31 403 ASN A N 1
ATOM 31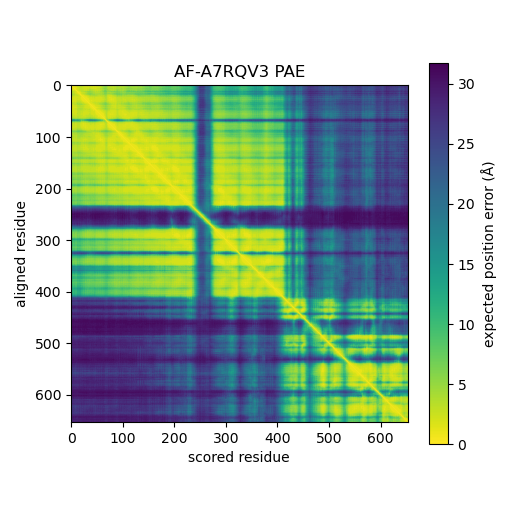98 C CA . ASN A 1 403 ? -3.280 12.832 21.776 1.00 84.31 403 ASN A CA 1
ATOM 3199 C C . ASN A 1 403 ? -4.269 11.708 21.453 1.00 84.31 403 ASN A C 1
ATOM 3201 O O . ASN A 1 403 ? -4.116 10.582 21.927 1.00 84.31 403 ASN A O 1
ATOM 3205 N N . ASN A 1 404 ? -5.232 11.987 20.581 1.00 84.56 404 ASN A N 1
ATOM 3206 C CA . ASN A 1 404 ? -6.187 11.010 20.082 1.00 84.56 404 ASN A CA 1
ATOM 3207 C C . ASN A 1 404 ? -5.515 9.876 19.288 1.00 84.56 404 ASN A C 1
ATOM 3209 O O . ASN A 1 404 ? -5.826 8.702 19.501 1.00 84.56 404 ASN A O 1
ATOM 3213 N N . ILE A 1 405 ? -4.556 10.201 18.412 1.00 87.00 405 ILE A N 1
ATOM 3214 C CA . ILE A 1 405 ? -3.736 9.210 17.698 1.00 87.00 405 ILE A CA 1
ATOM 3215 C C . ILE A 1 405 ? -2.907 8.391 18.694 1.00 87.00 405 ILE A C 1
ATOM 3217 O O . ILE A 1 405 ? -2.862 7.167 18.608 1.00 87.00 405 ILE A O 1
ATOM 3221 N N . LEU A 1 406 ? -2.275 9.031 19.680 1.00 84.06 406 LEU A N 1
ATOM 3222 C CA . LEU A 1 406 ? -1.504 8.329 20.710 1.00 84.06 406 LEU A CA 1
ATOM 3223 C C . LEU A 1 406 ? -2.377 7.380 21.545 1.00 84.06 406 LEU A C 1
ATOM 3225 O O . LEU A 1 406 ? -1.916 6.300 21.915 1.00 84.06 406 LEU A O 1
ATOM 3229 N N . ALA A 1 407 ? -3.634 7.741 21.807 1.00 79.06 407 ALA A N 1
ATOM 3230 C CA . ALA A 1 407 ? -4.573 6.914 22.560 1.00 79.06 407 ALA A CA 1
ATOM 3231 C C . ALA A 1 407 ? -4.949 5.607 21.840 1.00 79.06 407 ALA A C 1
ATOM 3233 O O . ALA A 1 407 ? -5.262 4.622 22.506 1.00 79.06 407 ALA A O 1
ATOM 3234 N N . ILE A 1 408 ? -4.893 5.569 20.504 1.00 78.50 408 ILE A N 1
ATOM 3235 C CA . ILE A 1 408 ? -5.177 4.357 19.716 1.00 78.50 408 ILE A CA 1
ATOM 3236 C C . ILE A 1 408 ? -3.934 3.496 19.439 1.00 78.50 408 ILE A C 1
ATOM 3238 O O . ILE A 1 408 ? -4.051 2.466 18.773 1.00 78.50 408 ILE A O 1
ATOM 3242 N N . ASN A 1 409 ? -2.755 3.890 19.932 1.00 82.81 409 ASN A N 1
ATOM 3243 C CA . ASN A 1 409 ? -1.525 3.118 19.773 1.00 82.81 409 ASN A CA 1
ATOM 3244 C C . ASN A 1 409 ? -1.623 1.777 20.523 1.00 82.81 409 ASN A C 1
ATOM 3246 O O . ASN A 1 409 ? -1.558 1.723 21.751 1.00 82.81 409 ASN A O 1
ATOM 3250 N N . GLN A 1 410 ? -1.731 0.676 19.781 1.00 73.50 410 GLN A N 1
ATOM 3251 C CA . GLN A 1 410 ? -1.861 -0.675 20.339 1.00 73.50 410 GLN A CA 1
ATOM 3252 C C . GLN A 1 410 ? -0.547 -1.213 20.920 1.00 73.50 410 GLN A C 1
ATOM 3254 O O . GLN A 1 410 ? -0.563 -2.139 21.730 1.00 73.50 410 GLN A O 1
ATOM 3259 N N . ASN A 1 411 ? 0.582 -0.604 20.548 1.00 73.06 411 ASN A N 1
ATOM 3260 C CA . ASN A 1 411 ? 1.912 -0.935 21.057 1.00 73.06 411 ASN A CA 1
ATOM 3261 C C . ASN A 1 411 ? 2.315 -0.061 22.255 1.00 73.06 411 ASN A C 1
ATOM 3263 O O . ASN A 1 411 ? 3.490 -0.029 22.618 1.00 73.06 411 ASN A O 1
ATOM 3267 N N . LYS A 1 412 ? 1.368 0.663 22.870 1.00 69.00 412 LYS A N 1
ATOM 3268 C CA . LYS A 1 412 ? 1.636 1.468 24.065 1.00 69.00 412 LYS A CA 1
ATOM 3269 C C . LYS A 1 412 ? 2.233 0.593 25.171 1.00 69.00 412 LYS A C 1
ATOM 3271 O O . LYS A 1 412 ? 1.784 -0.532 25.403 1.00 69.00 412 LYS A O 1
ATOM 3276 N N . SER A 1 413 ? 3.241 1.124 25.858 1.00 65.88 413 SER A N 1
ATOM 3277 C CA . SER A 1 413 ? 3.774 0.505 27.065 1.00 65.88 413 SER A CA 1
ATOM 3278 C C . SER A 1 413 ? 2.666 0.351 28.108 1.00 65.88 413 SER A C 1
ATOM 3280 O O . SER A 1 413 ? 1.769 1.191 28.227 1.00 65.88 413 SER A O 1
ATOM 3282 N N . ALA A 1 414 ? 2.707 -0.756 28.846 1.00 70.06 414 ALA A N 1
ATOM 3283 C CA . ALA A 1 414 ? 1.754 -1.004 29.915 1.00 70.06 414 ALA A CA 1
ATOM 3284 C C . ALA A 1 414 ? 1.810 0.145 30.930 1.00 70.06 414 ALA A C 1
ATOM 3286 O O . ALA A 1 414 ? 2.895 0.560 31.334 1.00 70.06 414 ALA A O 1
ATOM 3287 N N . THR A 1 415 ? 0.648 0.638 31.361 1.00 75.69 415 THR A N 1
ATOM 3288 C CA . THR A 1 415 ? 0.584 1.689 32.392 1.00 75.69 415 THR A CA 1
ATOM 3289 C C . THR A 1 415 ? 1.160 1.162 33.705 1.00 75.69 415 THR A C 1
ATOM 3291 O O . THR A 1 415 ? 1.865 1.861 34.422 1.00 75.69 415 THR A O 1
ATOM 3294 N N . HIS A 1 416 ? 0.847 -0.094 34.011 1.00 79.19 416 HIS A N 1
ATOM 3295 C CA . HIS A 1 416 ? 1.402 -0.870 35.108 1.00 79.19 416 HIS A CA 1
ATOM 3296 C C . HIS A 1 416 ? 1.146 -2.358 34.834 1.00 79.19 416 HIS A C 1
ATOM 3298 O O . HIS A 1 416 ? 0.463 -2.733 33.872 1.00 79.19 416 HIS A O 1
ATOM 3304 N N . LEU A 1 417 ? 1.711 -3.212 35.681 1.00 81.62 417 LEU A N 1
ATOM 3305 C CA . LEU A 1 417 ? 1.535 -4.657 35.625 1.00 81.62 417 LEU A CA 1
ATOM 3306 C C . LEU A 1 417 ? 0.611 -5.106 36.753 1.00 81.62 417 LEU A C 1
ATOM 3308 O O . LEU A 1 417 ? 0.754 -4.655 37.887 1.00 81.62 417 LEU A O 1
ATOM 3312 N N . ILE A 1 418 ? -0.298 -6.027 36.442 1.00 76.00 418 ILE A N 1
ATOM 3313 C CA . ILE A 1 418 ? -1.072 -6.769 37.439 1.00 76.00 418 ILE A CA 1
ATOM 3314 C C . ILE A 1 418 ? -0.779 -8.255 37.220 1.00 76.00 418 ILE A C 1
ATOM 3316 O O . ILE A 1 418 ? -1.246 -8.874 36.256 1.00 76.00 418 ILE A O 1
ATOM 3320 N N . GLY A 1 419 ? 0.056 -8.826 38.090 1.00 78.44 419 GLY A N 1
ATOM 3321 C CA . GLY A 1 419 ? 0.574 -10.185 37.945 1.00 78.44 419 GLY A CA 1
ATOM 3322 C C . GLY A 1 419 ? 1.323 -10.387 36.618 1.00 78.44 419 GLY A C 1
ATOM 3323 O O . GLY A 1 419 ? 2.337 -9.750 36.350 1.00 78.44 419 GLY A O 1
ATOM 3324 N N . SER A 1 420 ? 0.811 -11.281 35.764 1.00 78.94 420 SER A N 1
ATOM 3325 C CA . SER A 1 420 ? 1.368 -11.582 34.425 1.00 78.94 420 SER A CA 1
ATOM 3326 C C . SER A 1 420 ? 0.690 -10.814 33.279 1.00 78.94 420 SER A C 1
ATOM 3328 O O . SER A 1 420 ? 0.862 -11.170 32.109 1.00 78.94 420 SER A O 1
ATOM 3330 N N . TYR A 1 421 ? -0.092 -9.780 33.602 1.00 82.50 421 TYR A N 1
ATOM 3331 C CA . TYR A 1 421 ? -0.855 -9.000 32.634 1.00 82.50 421 TYR A CA 1
ATOM 3332 C C . TYR A 1 421 ? -0.401 -7.543 32.593 1.00 82.50 421 TYR A C 1
ATOM 3334 O O . TYR A 1 421 ? -0.229 -6.883 33.616 1.00 82.50 421 TYR A O 1
ATOM 3342 N N . GLU A 1 422 ? -0.251 -7.049 31.373 1.00 84.75 422 GLU A N 1
ATOM 3343 C CA . GLU A 1 422 ? 0.023 -5.662 31.034 1.00 84.75 422 GLU A CA 1
ATOM 3344 C C . GLU A 1 422 ? -1.294 -4.895 30.948 1.00 84.75 422 GLU A C 1
ATOM 3346 O O . GLU A 1 422 ? -2.144 -5.223 30.117 1.00 84.75 422 GLU A O 1
ATOM 3351 N N . VAL A 1 423 ? -1.474 -3.890 31.808 1.00 83.19 423 VAL A N 1
ATOM 3352 C CA . VAL A 1 423 ? -2.678 -3.049 31.821 1.00 83.19 423 VAL A CA 1
ATOM 3353 C C . VAL A 1 423 ? -2.523 -1.907 30.821 1.00 83.19 423 VAL A C 1
ATOM 3355 O O . VAL A 1 423 ? -1.586 -1.111 30.919 1.00 83.19 423 VAL A O 1
ATOM 3358 N N . LEU A 1 424 ? -3.441 -1.826 29.853 1.00 76.12 424 LEU A N 1
ATOM 3359 C CA . LEU A 1 424 ? -3.335 -0.928 28.698 1.00 76.12 424 LEU A CA 1
ATOM 3360 C C . LEU A 1 424 ? -4.233 0.308 28.827 1.00 76.12 424 LEU A C 1
ATOM 3362 O O . LEU A 1 424 ? -3.730 1.429 28.849 1.00 76.12 424 LEU A O 1
ATOM 3366 N N . GLU A 1 425 ? -5.552 0.114 28.918 1.00 73.88 425 GLU A N 1
ATOM 3367 C CA . GLU A 1 425 ? -6.546 1.197 28.999 1.00 73.88 425 GLU A CA 1
ATOM 3368 C C . GLU A 1 425 ? -7.679 0.855 29.975 1.00 73.88 425 GLU A C 1
ATOM 3370 O O . GLU A 1 425 ? -7.996 -0.315 30.184 1.00 73.88 425 GLU A O 1
ATOM 3375 N N . LEU A 1 426 ? -8.317 1.872 30.558 1.00 74.50 426 LEU A N 1
ATOM 3376 C CA . LEU A 1 426 ? -9.568 1.731 31.305 1.00 74.50 426 LEU A CA 1
ATOM 3377 C C . LEU A 1 426 ? -10.740 1.723 30.307 1.00 74.50 426 LEU A C 1
ATOM 3379 O O . LEU A 1 426 ? -10.981 2.718 29.630 1.00 74.50 426 LEU A O 1
ATOM 3383 N N . LEU A 1 427 ? -11.470 0.611 30.218 1.00 70.06 427 LEU A N 1
ATOM 3384 C CA . LEU A 1 427 ? -12.646 0.449 29.353 1.00 70.06 427 LEU A CA 1
ATOM 3385 C C . LEU A 1 427 ? -13.917 1.047 29.972 1.00 70.06 427 LEU A C 1
ATOM 3387 O O . LEU A 1 427 ? -14.814 1.485 29.252 1.00 70.06 427 LEU A O 1
ATOM 3391 N N . GLY A 1 428 ? -14.004 1.066 31.302 1.00 62.56 428 GLY A N 1
ATOM 3392 C CA . GLY A 1 428 ? -15.122 1.658 32.032 1.00 62.56 428 GLY A CA 1
ATOM 3393 C C . GLY A 1 428 ? -14.939 1.551 33.541 1.00 62.56 428 GLY A C 1
ATOM 3394 O O . GLY A 1 428 ? -14.220 0.681 34.018 1.00 62.56 428 GLY A O 1
ATOM 3395 N N . SER A 1 429 ? -15.589 2.431 34.295 1.00 63.25 429 SER A N 1
ATOM 3396 C CA . SER A 1 429 ? -15.601 2.406 35.760 1.00 63.25 429 SER A CA 1
ATOM 3397 C C . SER A 1 429 ? -17.018 2.673 36.258 1.00 63.25 429 SER A C 1
ATOM 3399 O O . SER A 1 429 ? -17.750 3.457 35.651 1.00 63.25 429 SER A O 1
ATOM 3401 N N . GLY A 1 430 ? -17.426 1.990 37.324 1.00 59.25 430 GLY A N 1
ATOM 3402 C CA . GLY A 1 430 ? -18.751 2.115 37.918 1.00 59.25 430 GLY A CA 1
ATOM 3403 C C . GLY A 1 430 ? -18.771 1.665 39.376 1.00 59.25 430 GLY A C 1
ATOM 3404 O O . GLY A 1 430 ? -17.731 1.376 39.965 1.00 59.25 430 GLY A O 1
ATOM 3405 N N . ALA A 1 431 ? -19.971 1.581 39.959 1.00 53.91 431 ALA A N 1
ATOM 3406 C CA . ALA A 1 431 ? -20.158 1.186 41.357 1.00 53.91 431 ALA A CA 1
ATOM 3407 C C . ALA A 1 431 ? -19.474 -0.162 41.667 1.00 53.91 431 ALA A C 1
ATOM 3409 O O . ALA A 1 431 ? -18.738 -0.291 42.640 1.00 53.91 431 ALA A O 1
ATOM 3410 N N . PHE A 1 432 ? -19.617 -1.141 40.775 1.00 58.50 432 PHE A N 1
ATOM 3411 C CA . PHE A 1 432 ? -19.081 -2.497 40.946 1.00 58.50 432 PHE A CA 1
ATOM 3412 C C . PHE A 1 432 ? -17.594 -2.641 40.580 1.00 58.50 432 PHE A C 1
ATOM 3414 O O . PHE A 1 432 ? -17.100 -3.763 40.463 1.00 58.50 432 PHE A O 1
ATOM 3421 N N . GLY A 1 433 ? -16.890 -1.520 40.399 1.00 68.31 433 GLY A N 1
ATOM 3422 C CA . GLY A 1 433 ? -15.458 -1.453 40.131 1.00 68.31 433 GLY A CA 1
ATOM 3423 C C . GLY A 1 433 ? -15.104 -1.031 38.703 1.00 68.31 433 GLY A C 1
ATOM 3424 O O . GLY A 1 433 ? -15.914 -0.442 37.982 1.00 68.31 433 GLY A O 1
ATOM 3425 N N . SER A 1 434 ? -13.860 -1.295 38.313 1.00 75.50 434 SER A N 1
ATOM 3426 C CA . SER A 1 434 ? -13.247 -0.783 37.083 1.00 75.50 434 SER A CA 1
ATOM 3427 C C . SER A 1 434 ? -12.906 -1.917 36.127 1.00 75.50 434 SER A C 1
ATOM 3429 O O . SER A 1 434 ? -12.477 -2.984 36.541 1.00 75.50 434 SER A O 1
ATOM 3431 N N . VAL A 1 435 ? -13.089 -1.706 34.829 1.00 76.94 435 VAL A N 1
ATOM 3432 C CA . VAL A 1 435 ? -12.767 -2.678 33.783 1.00 76.94 435 VAL A CA 1
ATOM 3433 C C . VAL A 1 435 ? -11.622 -2.138 32.949 1.00 76.94 435 VAL A C 1
ATOM 3435 O O . VAL A 1 435 ? -11.738 -1.071 32.354 1.0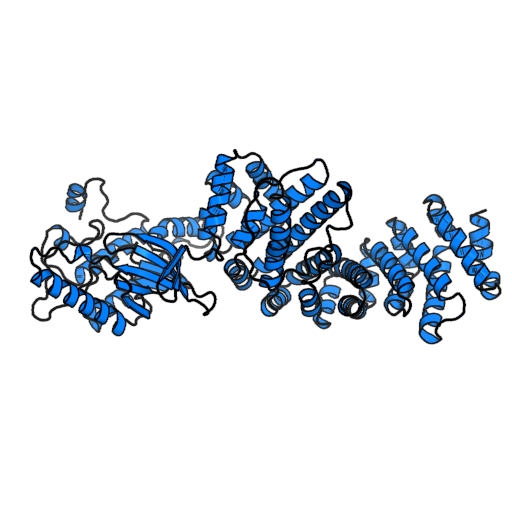0 76.94 435 VAL A O 1
ATOM 3438 N N . TYR A 1 436 ? -10.542 -2.901 32.853 1.00 80.38 436 TYR A N 1
ATOM 3439 C CA . TYR A 1 436 ? -9.348 -2.557 32.095 1.00 80.38 436 TYR A CA 1
ATOM 3440 C C . TYR A 1 436 ? -9.168 -3.486 30.906 1.00 80.38 436 TYR A C 1
ATOM 3442 O O . TYR A 1 436 ? -9.410 -4.684 31.010 1.00 80.38 436 TYR A O 1
ATOM 3450 N N . LYS A 1 437 ? -8.674 -2.965 29.789 1.00 79.44 437 LYS A N 1
ATOM 3451 C CA . LYS A 1 437 ? -8.112 -3.779 28.716 1.00 79.44 437 LYS A CA 1
ATOM 3452 C C . LYS A 1 437 ? -6.700 -4.181 29.103 1.00 79.44 437 LYS A C 1
ATOM 3454 O O . LYS A 1 437 ? -5.883 -3.332 29.466 1.00 79.44 437 LYS A O 1
ATOM 3459 N N . VAL A 1 438 ? -6.410 -5.467 28.996 1.00 81.62 438 VAL A N 1
ATOM 3460 C CA . VAL A 1 438 ? -5.130 -6.046 29.386 1.00 81.62 438 VAL A CA 1
ATOM 3461 C C . VAL A 1 438 ? -4.601 -6.988 28.313 1.00 81.62 438 VAL A C 1
ATOM 3463 O O . VAL A 1 438 ? -5.363 -7.563 27.534 1.00 81.62 438 VAL A O 1
ATOM 3466 N N . ARG A 1 439 ? -3.283 -7.173 28.288 1.00 81.69 439 ARG A N 1
ATOM 3467 C CA . ARG A 1 439 ? -2.589 -8.143 27.433 1.00 81.69 439 ARG A CA 1
ATOM 3468 C C . ARG A 1 439 ? -1.784 -9.092 28.307 1.00 81.69 439 ARG A C 1
ATOM 3470 O O . ARG A 1 439 ? -1.135 -8.667 29.259 1.00 81.69 439 ARG A O 1
ATOM 3477 N N . LYS A 1 440 ? -1.825 -10.391 28.016 1.00 79.44 440 LYS A N 1
ATOM 3478 C CA . LYS A 1 440 ? -0.998 -11.365 28.736 1.00 79.44 440 LYS A CA 1
ATOM 3479 C C . LYS A 1 440 ? 0.442 -11.285 28.233 1.00 79.44 440 LYS A C 1
ATOM 3481 O O . LYS A 1 440 ? 0.691 -11.310 27.028 1.00 79.44 440 LYS A O 1
ATOM 3486 N N . ARG A 1 441 ? 1.391 -11.217 29.164 1.00 71.00 441 ARG A N 1
ATOM 3487 C CA . ARG A 1 441 ? 2.816 -11.145 28.839 1.00 71.00 441 ARG A CA 1
ATOM 3488 C C . ARG A 1 441 ? 3.249 -12.416 28.094 1.00 71.00 441 ARG A C 1
ATOM 3490 O O . ARG A 1 441 ? 2.885 -13.522 28.493 1.00 71.00 441 ARG A O 1
ATOM 3497 N N . HIS A 1 442 ? 4.018 -12.254 27.018 1.00 66.62 442 HIS A N 1
ATOM 3498 C CA . HIS A 1 442 ? 4.589 -13.346 26.213 1.00 66.62 442 HIS A CA 1
ATOM 3499 C C . HIS A 1 442 ? 3.589 -14.285 25.498 1.00 66.62 442 HIS A C 1
ATOM 3501 O O . HIS A 1 442 ? 4.006 -15.343 25.038 1.00 66.62 442 HIS A O 1
ATOM 3507 N N . SER A 1 443 ? 2.296 -13.939 25.365 1.00 58.62 443 SER A N 1
ATOM 3508 C CA . SER A 1 443 ? 1.306 -14.809 24.689 1.00 58.62 443 SER A CA 1
ATOM 3509 C C . SER A 1 443 ? 0.630 -14.212 23.442 1.00 58.62 443 SER A C 1
ATOM 3511 O O . SER A 1 443 ? -0.489 -14.599 23.114 1.00 58.62 443 SER A O 1
ATOM 3513 N N . GLY A 1 444 ? 1.288 -13.292 22.730 1.00 56.34 444 GLY A N 1
ATOM 3514 C CA . GLY A 1 444 ? 0.767 -12.694 21.489 1.00 56.34 444 GLY A CA 1
ATOM 3515 C C . GLY A 1 444 ? -0.233 -11.542 21.695 1.00 56.34 444 GLY A C 1
ATOM 3516 O O . GLY A 1 444 ? -0.315 -10.958 22.774 1.00 56.34 444 GLY A O 1
ATOM 3517 N N . GLN A 1 445 ? -0.978 -11.187 20.639 1.00 56.25 445 GLN A N 1
ATOM 3518 C CA . GLN A 1 445 ? -1.873 -10.012 20.566 1.00 56.25 445 GLN A CA 1
ATOM 3519 C C . GLN A 1 445 ? -3.281 -10.207 21.170 1.00 56.25 445 GLN A C 1
ATOM 3521 O O . GLN A 1 445 ? -4.158 -9.369 20.972 1.00 56.25 445 GLN A O 1
ATOM 3526 N N . SER A 1 446 ? -3.549 -11.286 21.910 1.00 63.03 446 SER A N 1
ATOM 3527 C CA . SER A 1 446 ? -4.884 -11.496 22.486 1.00 63.03 446 SER A CA 1
ATOM 3528 C C . SER A 1 446 ? -5.162 -10.500 23.620 1.00 63.03 446 SER A C 1
ATOM 3530 O O . SER A 1 446 ? -4.530 -10.573 24.682 1.00 63.03 446 SER A O 1
ATOM 3532 N N . PHE A 1 447 ? -6.120 -9.597 23.410 1.00 73.94 447 PHE A N 1
ATOM 3533 C CA . PHE A 1 447 ? -6.597 -8.669 24.433 1.00 73.94 447 PHE A CA 1
ATOM 3534 C C . PHE A 1 447 ? -7.683 -9.316 25.299 1.00 73.94 447 PHE A C 1
ATOM 3536 O O . PHE A 1 447 ? -8.550 -10.043 24.816 1.00 73.94 447 PHE A O 1
ATOM 3543 N N . LEU A 1 448 ? -7.641 -9.035 26.598 1.00 79.50 448 LEU A N 1
ATOM 3544 C CA . LEU A 1 448 ? -8.625 -9.476 27.583 1.00 79.50 448 LEU A CA 1
ATOM 3545 C C . LEU A 1 448 ? -9.107 -8.282 28.405 1.00 79.50 448 LEU A C 1
ATOM 3547 O O . LEU A 1 448 ? -8.494 -7.215 28.387 1.00 79.50 448 LEU A O 1
ATOM 3551 N N . ALA A 1 449 ? -10.222 -8.450 29.107 1.00 80.56 449 ALA A N 1
ATOM 3552 C CA . ALA A 1 449 ? -10.807 -7.429 29.959 1.00 80.56 449 ALA A CA 1
ATOM 3553 C C . ALA A 1 449 ? -10.670 -7.905 31.387 1.00 80.56 449 ALA A C 1
ATOM 3555 O O . ALA A 1 449 ? -11.150 -8.979 31.741 1.00 80.56 449 ALA A O 1
ATOM 3556 N N . MET A 1 450 ? -10.027 -7.092 32.204 1.00 81.94 450 MET A N 1
ATOM 3557 C CA . MET A 1 450 ? -9.838 -7.336 33.614 1.00 81.94 450 MET A CA 1
ATOM 3558 C C . MET A 1 450 ? -10.793 -6.430 34.388 1.00 81.94 450 MET A C 1
ATOM 3560 O O . MET A 1 450 ? -10.603 -5.219 34.422 1.00 81.94 450 MET A O 1
ATOM 3564 N N . LYS A 1 451 ? -11.837 -7.009 34.982 1.00 79.19 451 LYS A N 1
ATOM 3565 C CA . LYS A 1 451 ? -12.729 -6.323 35.917 1.00 79.19 451 LYS A CA 1
ATOM 3566 C C . LYS A 1 451 ? -12.136 -6.399 37.320 1.00 79.19 451 LYS A C 1
ATOM 3568 O O . LYS A 1 451 ? -12.063 -7.475 37.906 1.00 79.19 451 LYS A O 1
ATOM 3573 N N . GLU A 1 452 ? -11.722 -5.260 37.837 1.00 77.88 452 GLU A N 1
ATOM 3574 C CA . GLU A 1 452 ? -11.459 -5.017 39.247 1.00 77.88 452 GLU A CA 1
ATOM 3575 C C . GLU A 1 452 ? -12.790 -4.892 39.986 1.00 77.88 452 GLU A C 1
ATOM 3577 O O . GLU A 1 452 ? -13.650 -4.113 39.575 1.00 77.88 452 GLU A O 1
ATOM 3582 N N . VAL A 1 453 ? -12.971 -5.653 41.063 1.00 70.19 453 VAL A N 1
ATOM 3583 C CA . VAL A 1 453 ? -14.179 -5.613 41.893 1.00 70.19 453 VAL A CA 1
ATOM 3584 C C . VAL A 1 453 ? -13.888 -4.831 43.172 1.00 70.19 453 VAL A C 1
ATOM 3586 O O . VAL A 1 453 ? -13.025 -5.208 43.968 1.00 70.19 453 VAL A O 1
ATOM 3589 N N . SER A 1 454 ? -14.626 -3.740 43.387 1.00 58.06 454 SER A N 1
ATOM 3590 C CA . SER A 1 454 ? -14.537 -2.942 44.614 1.00 58.06 454 SER A CA 1
ATOM 3591 C C . SER A 1 454 ? -15.231 -3.661 45.774 1.00 58.06 454 SER A C 1
ATOM 3593 O O . SER A 1 454 ? -16.453 -3.786 45.798 1.00 58.06 454 SER A O 1
ATOM 3595 N N . ILE A 1 455 ? -14.459 -4.084 46.777 1.00 55.38 455 ILE A N 1
ATOM 3596 C CA . ILE A 1 455 ? -14.957 -4.790 47.977 1.00 55.38 455 ILE A CA 1
ATOM 3597 C C . ILE A 1 455 ? -15.828 -3.866 48.867 1.00 55.38 455 ILE A C 1
ATOM 3599 O O . ILE A 1 455 ? -16.589 -4.329 49.714 1.00 55.38 455 ILE A O 1
ATOM 3603 N N . SER A 1 456 ? -15.780 -2.547 48.646 1.00 45.50 456 SER A N 1
ATOM 3604 C CA . SER A 1 456 ? -16.407 -1.529 49.498 1.00 45.50 456 SER A CA 1
ATOM 3605 C C . SER A 1 456 ? -17.945 -1.498 49.482 1.00 45.50 456 SER A C 1
ATOM 3607 O O . SER A 1 456 ? -18.541 -1.017 50.446 1.00 45.50 456 SER A O 1
ATOM 3609 N N . ILE A 1 457 ? -18.616 -2.015 48.445 1.00 43.34 457 ILE A N 1
ATOM 3610 C CA . ILE A 1 457 ? -20.093 -1.965 48.356 1.00 43.34 457 ILE A CA 1
ATOM 3611 C C . ILE A 1 457 ? -20.773 -3.034 49.223 1.00 43.34 457 ILE A C 1
ATOM 3613 O O . ILE A 1 457 ? -21.852 -2.798 49.760 1.00 43.34 457 ILE A O 1
ATOM 3617 N N . HIS A 1 458 ? -20.127 -4.179 49.441 1.00 43.69 458 HIS A N 1
ATOM 3618 C CA . HIS A 1 458 ? -20.667 -5.259 50.277 1.00 43.69 458 HIS A CA 1
ATOM 3619 C C . HIS A 1 458 ? -20.261 -5.147 51.756 1.00 43.69 458 HIS A C 1
ATOM 3621 O O . HIS A 1 458 ? -20.680 -5.951 52.589 1.00 43.69 458 HIS A O 1
ATOM 3627 N N . SER A 1 459 ? -19.477 -4.124 52.111 1.00 38.78 459 SER A N 1
ATOM 3628 C CA . SER A 1 459 ? -19.068 -3.825 53.487 1.00 38.78 459 SER A CA 1
ATOM 3629 C C . SER A 1 459 ? -20.025 -2.892 54.243 1.00 38.78 459 SER A C 1
ATOM 3631 O O . SER A 1 459 ? -19.610 -2.263 55.215 1.00 38.78 459 SER A O 1
ATOM 3633 N N . LEU A 1 460 ? -21.309 -2.822 53.865 1.00 39.38 460 LEU A N 1
ATOM 3634 C CA . LEU A 1 460 ? -22.355 -2.119 54.632 1.00 39.38 460 LEU A CA 1
ATOM 3635 C C . LEU A 1 460 ? -22.779 -2.892 55.906 1.00 39.38 460 LEU A C 1
ATOM 3637 O O . LEU A 1 460 ? -23.953 -2.983 56.250 1.00 39.38 460 LEU A O 1
ATOM 3641 N N . GLY A 1 461 ? -21.806 -3.475 56.605 1.00 42.66 461 GLY A N 1
ATOM 3642 C CA . GLY A 1 461 ? -21.966 -4.122 57.901 1.00 42.66 461 GLY A CA 1
ATOM 3643 C C . GLY A 1 461 ? -21.173 -3.358 58.956 1.00 42.66 461 GLY A C 1
ATOM 3644 O O . GLY A 1 461 ? -19.955 -3.188 58.831 1.00 42.66 461 GLY A O 1
ATOM 3645 N N . ASN A 1 462 ? -21.856 -2.895 60.005 1.00 43.16 462 ASN A N 1
ATOM 3646 C CA . ASN A 1 462 ? -21.241 -2.131 61.094 1.00 43.16 462 ASN A CA 1
ATOM 3647 C C . ASN A 1 462 ? -20.302 -2.985 61.971 1.00 43.16 462 ASN A C 1
ATOM 3649 O O . ASN A 1 462 ? -19.574 -2.426 62.790 1.00 43.16 462 ASN A O 1
ATOM 3653 N N . THR A 1 463 ? -20.261 -4.315 61.798 1.00 48.62 463 THR A N 1
ATOM 3654 C CA . THR A 1 463 ? -19.425 -5.219 62.604 1.00 48.62 463 THR A CA 1
ATOM 3655 C C . THR A 1 463 ? -18.390 -5.998 61.782 1.00 48.62 463 THR A C 1
ATOM 3657 O O . THR A 1 463 ? -18.567 -6.274 60.596 1.00 48.62 463 THR A O 1
ATOM 3660 N N . ALA A 1 464 ? -17.282 -6.390 62.424 1.00 51.41 464 ALA A N 1
ATOM 3661 C CA . ALA A 1 464 ? -16.227 -7.208 61.810 1.00 51.41 464 ALA A CA 1
ATOM 3662 C C . ALA A 1 464 ? -16.715 -8.608 61.383 1.00 51.41 464 ALA A C 1
ATOM 3664 O O . ALA A 1 464 ? -16.148 -9.206 60.471 1.00 51.41 464 ALA A O 1
ATOM 3665 N N . LYS A 1 465 ? -17.783 -9.108 62.019 1.00 48.22 465 LYS A N 1
ATOM 3666 C CA . LYS A 1 465 ? -18.416 -10.387 61.688 1.00 48.22 465 LYS A CA 1
ATOM 3667 C C . LYS A 1 465 ? -19.188 -10.280 60.372 1.00 48.22 465 LYS A C 1
ATOM 3669 O O . LYS A 1 465 ? -18.962 -11.108 59.499 1.00 48.22 465 LYS A O 1
ATOM 3674 N N . ASP A 1 466 ? -19.959 -9.201 60.192 1.00 44.53 466 ASP A N 1
ATOM 3675 C CA . ASP A 1 466 ? -20.722 -8.930 58.964 1.00 44.53 466 ASP A CA 1
ATOM 3676 C C . ASP A 1 466 ? -19.813 -8.817 57.735 1.00 44.53 466 ASP A C 1
ATOM 3678 O O . ASP A 1 466 ? -20.132 -9.386 56.694 1.00 44.53 466 ASP A O 1
ATOM 3682 N N . ARG A 1 467 ? -18.649 -8.162 57.879 1.00 48.41 467 ARG A N 1
ATOM 3683 C CA . ARG A 1 467 ? -17.633 -8.035 56.814 1.00 48.41 467 ARG A CA 1
ATOM 3684 C C . ARG A 1 467 ? -17.008 -9.377 56.415 1.00 48.41 467 ARG A C 1
ATOM 3686 O O . ARG A 1 467 ? -16.694 -9.575 55.248 1.00 48.41 467 ARG A O 1
ATOM 3693 N N . GLY A 1 468 ? -16.817 -10.293 57.368 1.00 44.34 468 GLY A N 1
ATOM 3694 C CA . GLY A 1 468 ? -16.293 -11.636 57.098 1.00 44.34 468 GLY A CA 1
ATOM 3695 C C . GLY A 1 468 ? -17.296 -12.520 56.352 1.00 44.34 468 GLY A C 1
ATOM 3696 O O . GLY A 1 468 ? -16.922 -13.218 55.411 1.00 44.34 468 GLY A O 1
ATOM 3697 N N . THR A 1 469 ? -18.579 -12.443 56.719 1.00 43.53 469 THR A N 1
ATOM 3698 C CA . THR A 1 469 ? -19.672 -13.117 55.996 1.00 43.53 469 THR A CA 1
ATOM 3699 C C . THR A 1 469 ? -19.864 -12.559 54.593 1.00 43.53 469 THR A C 1
ATOM 3701 O O . THR A 1 469 ? -19.970 -13.346 53.660 1.00 43.53 469 THR A O 1
ATOM 3704 N N . SER A 1 470 ? -19.829 -11.236 54.403 1.00 47.47 470 SER A N 1
ATOM 3705 C CA . SER A 1 470 ? -20.030 -10.650 53.077 1.00 47.47 470 SER A CA 1
ATOM 3706 C C . SER A 1 470 ? -18.862 -10.909 52.120 1.00 47.47 470 SER A C 1
ATOM 3708 O O . SER A 1 470 ? -19.097 -11.149 50.941 1.00 47.47 470 SER A O 1
ATOM 3710 N N . VAL A 1 471 ? -17.615 -10.988 52.602 1.00 48.03 471 VAL A N 1
ATOM 3711 C CA . VAL A 1 471 ? -16.484 -11.479 51.786 1.00 48.03 471 VAL A CA 1
ATOM 3712 C C . VAL A 1 471 ? -16.661 -12.960 51.421 1.00 48.03 471 VAL A C 1
ATOM 3714 O O . VAL A 1 471 ? -16.439 -13.332 50.270 1.00 48.03 471 VAL A O 1
ATOM 3717 N N . GLY A 1 472 ? -17.120 -13.801 52.357 1.00 45.19 472 GLY A N 1
ATOM 3718 C CA . GLY A 1 472 ? -17.437 -15.210 52.091 1.00 45.19 472 GLY A CA 1
ATOM 3719 C C . GLY A 1 472 ? -18.556 -15.400 51.058 1.00 45.19 472 GLY A C 1
ATOM 3720 O O . GLY A 1 472 ? -18.446 -16.261 50.190 1.00 45.19 472 GLY A O 1
ATOM 3721 N N . GLU A 1 473 ? -19.593 -14.562 51.095 1.00 49.31 473 GLU A N 1
ATOM 3722 C CA . GLU A 1 473 ? -20.696 -14.550 50.126 1.00 49.31 473 GLU A CA 1
ATOM 3723 C C . GLU A 1 473 ? -20.243 -14.085 48.733 1.00 49.31 473 GLU A C 1
ATOM 3725 O O . GLU A 1 473 ? -20.573 -14.740 47.745 1.00 49.31 473 GLU A O 1
ATOM 3730 N N . ILE A 1 474 ? -19.409 -13.037 48.645 1.00 52.44 474 ILE A N 1
ATOM 3731 C CA . ILE A 1 474 ? -18.816 -12.554 47.383 1.00 52.44 474 ILE A CA 1
ATOM 3732 C C . ILE A 1 474 ? -17.956 -13.638 46.733 1.00 52.44 474 ILE A C 1
ATOM 3734 O O . ILE A 1 474 ? -18.044 -13.852 45.523 1.00 52.44 474 ILE A O 1
ATOM 3738 N N . VAL A 1 475 ? -17.127 -14.335 47.518 1.00 51.50 475 VAL A N 1
ATOM 3739 C CA . VAL A 1 475 ? -16.273 -15.426 47.025 1.00 51.50 475 VAL A CA 1
ATOM 3740 C C . VAL A 1 475 ? -17.122 -16.604 46.548 1.00 51.50 475 VAL A C 1
ATOM 3742 O O . VAL A 1 475 ? -16.833 -17.174 45.496 1.00 51.50 475 VAL A O 1
ATOM 3745 N N . ASN A 1 476 ? -18.201 -16.947 47.254 1.00 48.59 476 ASN A N 1
ATOM 3746 C CA . ASN A 1 476 ? -19.088 -18.040 46.854 1.00 48.59 476 ASN A CA 1
ATOM 3747 C C . ASN A 1 476 ? -19.865 -17.695 45.566 1.00 48.59 476 ASN A C 1
ATOM 3749 O O . ASN A 1 476 ? -19.923 -18.497 44.635 1.00 48.59 476 ASN A O 1
ATOM 3753 N N . GLU A 1 477 ? -20.376 -16.467 45.454 1.00 52.53 477 GLU A N 1
ATOM 3754 C CA . GLU A 1 477 ? -21.111 -15.972 44.285 1.00 52.53 477 GLU A CA 1
ATOM 3755 C C . GLU A 1 477 ? -20.215 -15.813 43.041 1.00 52.53 477 GLU A C 1
ATOM 3757 O O . GLU A 1 477 ? -20.571 -16.258 41.946 1.00 52.53 477 GLU A O 1
ATOM 3762 N N . THR A 1 478 ? -18.999 -15.281 43.202 1.00 54.03 478 THR A N 1
ATOM 3763 C CA . THR A 1 478 ? -18.015 -15.206 42.106 1.00 54.03 478 THR A CA 1
ATOM 3764 C C . THR A 1 478 ? -17.478 -16.580 41.702 1.00 54.03 478 THR A C 1
ATOM 3766 O O . THR A 1 478 ? -17.181 -16.789 40.525 1.00 54.03 478 THR A O 1
ATOM 3769 N N . THR A 1 479 ? -17.410 -17.553 42.615 1.00 52.09 479 THR A N 1
ATOM 3770 C CA . THR A 1 479 ? -17.060 -18.948 42.285 1.00 52.09 479 THR A CA 1
ATOM 3771 C C . THR A 1 479 ? -18.169 -19.623 41.469 1.00 52.09 479 THR A C 1
ATOM 3773 O O . THR A 1 479 ? -17.885 -20.238 40.437 1.00 52.09 479 THR A O 1
ATOM 3776 N N . ILE A 1 480 ? -19.441 -19.410 41.829 1.00 52.75 480 ILE A N 1
ATOM 3777 C CA . ILE A 1 480 ? -20.605 -19.890 41.060 1.00 52.75 480 ILE A CA 1
ATOM 3778 C C . ILE A 1 480 ? -20.613 -19.297 39.639 1.00 52.75 480 ILE A C 1
ATOM 3780 O O . ILE A 1 480 ? -20.798 -20.031 38.663 1.00 52.75 480 ILE A O 1
ATOM 3784 N N . MET A 1 481 ? -20.339 -17.995 39.488 1.00 60.16 481 MET A N 1
ATOM 3785 C CA . MET A 1 481 ? -20.242 -17.345 38.170 1.00 60.16 481 MET A CA 1
ATOM 3786 C C . MET A 1 481 ? -19.066 -17.856 37.323 1.00 60.16 481 MET A C 1
ATOM 3788 O O . MET A 1 481 ? -19.202 -17.969 36.103 1.00 60.16 481 MET A O 1
ATOM 3792 N N . ARG A 1 482 ? -17.922 -18.183 37.946 1.00 56.53 482 ARG A N 1
ATOM 3793 C CA . ARG A 1 482 ? -16.697 -18.653 37.266 1.00 56.53 482 ARG A CA 1
ATOM 3794 C C . ARG A 1 482 ? -16.812 -20.067 36.711 1.00 56.53 482 ARG A C 1
ATOM 3796 O O . ARG A 1 482 ? -16.319 -20.329 35.615 1.00 56.53 482 ARG A O 1
ATOM 3803 N N . GLU A 1 483 ? -17.422 -20.981 37.455 1.00 57.00 483 GLU A N 1
ATOM 3804 C CA . GLU A 1 483 ? -17.352 -22.408 37.121 1.00 57.00 483 GLU A CA 1
ATOM 3805 C C . GLU A 1 483 ? -18.602 -22.921 36.401 1.00 57.00 483 GLU A C 1
ATOM 3807 O O . GLU A 1 483 ? -18.518 -23.881 35.630 1.00 57.00 483 GLU A O 1
ATOM 3812 N N . GLN A 1 484 ? -19.751 -22.255 36.572 1.00 63.78 484 GLN A N 1
ATOM 3813 C CA . GLN A 1 484 ? -21.036 -22.799 36.132 1.00 63.78 484 GLN A CA 1
ATOM 3814 C C . GLN A 1 484 ? -21.664 -22.097 34.919 1.00 63.78 484 GLN A C 1
ATOM 3816 O O . GLN A 1 484 ? -22.583 -22.664 34.326 1.00 63.78 484 GLN A O 1
ATOM 3821 N N . LEU A 1 485 ? -21.211 -20.908 34.502 1.00 76.31 485 LEU A N 1
ATOM 3822 C CA . LEU A 1 485 ? -21.805 -20.174 33.373 1.00 76.31 485 LEU A CA 1
ATOM 3823 C C . LEU A 1 485 ? -21.046 -20.430 32.060 1.00 76.31 485 LEU A C 1
ATOM 3825 O O . LEU A 1 485 ? -20.016 -19.824 31.780 1.00 76.31 485 LEU A O 1
ATOM 3829 N N . ARG A 1 486 ? -21.568 -21.337 31.224 1.00 83.00 486 ARG A N 1
ATOM 3830 C CA . ARG A 1 486 ? -21.058 -21.635 29.880 1.00 83.00 486 ARG A CA 1
ATOM 3831 C C . ARG A 1 486 ? -22.193 -21.597 28.865 1.00 83.00 486 ARG A C 1
ATOM 3833 O O . ARG A 1 486 ? -22.871 -22.593 28.646 1.00 83.00 486 ARG A O 1
ATOM 3840 N N . HIS A 1 487 ? -22.375 -20.446 28.230 1.00 87.75 487 HIS A N 1
ATOM 3841 C CA . HIS A 1 487 ? -23.378 -20.266 27.186 1.00 87.75 487 HIS A CA 1
ATOM 3842 C C . HIS A 1 487 ? -22.900 -19.211 26.174 1.00 87.75 487 HIS A C 1
ATOM 3844 O O . HIS A 1 487 ? -22.306 -18.219 26.592 1.00 87.75 487 HIS A O 1
ATOM 3850 N N . PRO A 1 488 ? -23.151 -19.368 24.859 1.00 87.69 488 PRO A N 1
ATOM 3851 C CA . PRO A 1 488 ? -22.686 -18.423 23.834 1.00 87.69 488 PRO A CA 1
ATOM 3852 C C . PRO A 1 488 ? -23.200 -16.988 24.011 1.00 87.69 488 PRO A C 1
ATOM 3854 O O . PRO A 1 488 ? -22.562 -16.065 23.510 1.00 87.69 488 PRO A O 1
ATOM 3857 N N . ASN A 1 489 ? -24.327 -16.807 24.711 1.00 91.81 489 ASN A N 1
ATOM 3858 C CA . ASN A 1 489 ? -24.941 -15.501 24.979 1.00 91.81 489 ASN A CA 1
ATOM 3859 C C . ASN A 1 489 ? -24.726 -14.972 26.405 1.00 91.81 489 ASN A C 1
ATOM 3861 O O . ASN A 1 489 ? -25.404 -14.032 26.807 1.00 91.81 489 ASN A O 1
ATOM 3865 N N . ILE A 1 490 ? -23.804 -15.563 27.169 1.00 87.94 490 ILE A N 1
ATOM 3866 C CA . ILE A 1 490 ? -23.429 -15.132 28.523 1.00 87.94 490 ILE A CA 1
ATOM 3867 C C . ILE A 1 490 ? -21.917 -14.923 28.566 1.00 87.94 490 ILE A C 1
ATOM 3869 O O . ILE A 1 490 ? -21.168 -15.709 27.983 1.00 87.94 490 ILE A O 1
ATOM 3873 N N . VAL A 1 491 ? -21.457 -13.863 29.233 1.00 83.19 491 VAL A N 1
ATOM 3874 C CA . VAL A 1 491 ? -20.024 -13.575 29.350 1.00 83.19 491 VAL A CA 1
ATOM 3875 C C . VAL A 1 491 ? -19.286 -14.742 29.986 1.00 83.19 491 VAL A C 1
ATOM 3877 O O . VAL A 1 491 ? -19.730 -15.331 30.971 1.00 83.19 491 VAL A O 1
ATOM 3880 N N . ARG A 1 492 ? -18.130 -15.072 29.414 1.00 78.44 492 ARG A N 1
ATOM 3881 C CA . ARG A 1 492 ? -17.258 -16.105 29.955 1.00 78.44 492 ARG A CA 1
ATOM 3882 C C . ARG A 1 492 ? -16.187 -15.469 30.826 1.00 78.44 492 ARG A C 1
ATOM 3884 O O . ARG A 1 492 ? -15.388 -14.670 30.338 1.00 78.44 492 ARG A O 1
ATOM 3891 N N . TYR A 1 493 ? -16.140 -15.889 32.084 1.00 75.69 493 TYR A N 1
ATOM 3892 C CA . TYR A 1 493 ? -15.033 -15.593 32.984 1.00 75.69 493 TYR A CA 1
ATOM 3893 C C . TYR A 1 493 ? -13.975 -16.692 32.862 1.00 75.69 493 TYR A C 1
ATOM 3895 O O . TYR A 1 493 ? -14.270 -17.875 33.020 1.00 75.69 493 TYR A O 1
ATOM 3903 N N . PHE A 1 494 ? -12.739 -16.321 32.532 1.00 67.25 494 PHE A N 1
ATOM 3904 C CA . PHE A 1 494 ? -11.656 -17.286 32.284 1.00 67.25 494 PHE A CA 1
ATOM 3905 C C . PHE A 1 494 ? -10.804 -17.545 33.518 1.00 67.25 494 PHE A C 1
ATOM 3907 O O . PHE A 1 494 ? -10.277 -18.638 33.707 1.00 67.25 494 PHE A O 1
ATOM 3914 N N . LYS A 1 495 ? -10.623 -16.510 34.334 1.00 69.31 495 LYS A N 1
ATOM 3915 C CA . LYS A 1 495 ? -9.752 -16.525 35.500 1.00 69.31 495 LYS A CA 1
ATOM 3916 C C . LYS A 1 495 ? -10.201 -15.422 36.442 1.00 69.31 495 LYS A C 1
ATOM 3918 O O . LYS A 1 495 ? -10.602 -14.360 35.989 1.00 69.31 495 LYS A O 1
ATOM 3923 N N . ALA A 1 496 ? -10.090 -15.661 37.733 1.00 70.69 496 ALA A N 1
ATOM 3924 C CA . ALA A 1 496 ? -10.054 -14.619 38.736 1.00 70.69 496 ALA A CA 1
ATOM 3925 C C . ALA A 1 496 ? -8.929 -14.926 39.720 1.00 70.69 496 ALA A C 1
ATOM 3927 O O . ALA A 1 496 ? -8.552 -16.088 39.924 1.00 70.69 496 ALA A O 1
ATOM 3928 N N . PHE A 1 497 ? -8.338 -13.872 40.238 1.00 69.69 497 PHE A N 1
ATOM 3929 C CA . PHE A 1 497 ? -7.215 -13.937 41.151 1.00 69.69 497 PHE A CA 1
ATOM 3930 C C . PHE A 1 497 ? -7.267 -12.712 42.057 1.00 69.69 497 PHE A C 1
ATOM 3932 O O . PHE A 1 497 ? -7.888 -11.704 41.716 1.00 69.69 497 PHE A O 1
ATOM 3939 N N . GLU A 1 498 ? -6.645 -12.831 43.217 1.00 67.06 498 GLU A N 1
ATOM 3940 C CA . GLU A 1 498 ? -6.545 -11.753 44.186 1.00 67.06 498 GLU A CA 1
ATOM 3941 C C . GLU A 1 498 ? -5.118 -11.211 44.154 1.00 67.06 498 GLU A C 1
ATOM 3943 O O . GLU A 1 498 ? -4.161 -11.958 44.335 1.00 67.06 498 GLU A O 1
ATOM 3948 N N . GLU A 1 499 ? -4.985 -9.921 43.867 1.00 61.06 499 GLU A N 1
ATOM 3949 C CA . GLU A 1 499 ? -3.712 -9.200 43.863 1.00 61.06 499 GLU A CA 1
ATOM 3950 C C . GLU A 1 499 ? -4.003 -7.811 44.439 1.00 61.06 499 GLU A C 1
ATOM 3952 O O . GLU A 1 499 ? -4.374 -6.896 43.706 1.00 61.06 499 GLU A O 1
ATOM 3957 N N . SER A 1 500 ? -3.973 -7.675 45.770 1.00 62.09 500 SER A N 1
ATOM 3958 C CA . SER A 1 500 ? -4.483 -6.532 46.567 1.00 62.09 500 SER A CA 1
ATOM 3959 C C . SER A 1 500 ? -5.997 -6.248 46.478 1.00 62.09 500 SER A C 1
ATOM 3961 O O . SER A 1 500 ? -6.583 -5.747 47.436 1.00 62.09 500 SER A O 1
ATOM 3963 N N . LYS A 1 501 ? -6.641 -6.589 45.357 1.00 65.31 501 LYS A N 1
ATOM 3964 C CA . LYS A 1 501 ? -8.088 -6.543 45.106 1.00 65.31 501 LYS A CA 1
ATOM 3965 C C . LYS A 1 501 ? -8.508 -7.779 44.309 1.00 65.31 501 LYS A C 1
ATOM 3967 O O . LYS A 1 501 ? -7.668 -8.469 43.726 1.00 65.31 501 LYS A O 1
ATOM 3972 N N . PHE A 1 502 ? -9.809 -8.056 44.265 1.00 65.88 502 PHE A N 1
ATOM 3973 C CA . PHE A 1 502 ? -10.349 -9.183 43.507 1.00 65.88 502 PHE A CA 1
ATOM 3974 C C . PHE A 1 502 ? -10.490 -8.821 42.022 1.00 65.88 502 PHE A C 1
ATOM 3976 O O . PHE A 1 502 ? -11.211 -7.884 41.671 1.00 65.88 502 PHE A O 1
ATOM 3983 N N . MET A 1 503 ? -9.812 -9.568 41.147 1.00 69.62 503 MET A N 1
ATOM 3984 C CA . MET A 1 503 ? -9.751 -9.298 39.707 1.00 69.62 503 MET A CA 1
ATOM 3985 C C . MET A 1 503 ? -10.364 -10.451 38.914 1.00 69.62 503 MET A C 1
ATOM 3987 O O . MET A 1 503 ? -9.971 -11.599 39.103 1.00 69.62 503 MET A O 1
ATOM 3991 N N . MET A 1 504 ? -11.264 -10.160 37.972 1.00 69.12 504 MET A N 1
ATOM 3992 C CA . MET A 1 504 ? -11.900 -11.137 37.078 1.00 69.12 504 MET A CA 1
ATOM 3993 C C . MET A 1 504 ? -11.561 -10.881 35.608 1.00 69.12 504 MET A C 1
ATOM 3995 O O . MET A 1 504 ? -11.599 -9.749 35.144 1.00 69.12 504 MET A O 1
ATOM 3999 N N . MET A 1 505 ? -11.279 -11.940 34.851 1.00 71.44 505 MET A N 1
ATOM 4000 C CA . MET A 1 505 ? -10.882 -11.871 33.444 1.00 71.44 505 MET A CA 1
ATOM 4001 C C . MET A 1 505 ? -12.001 -12.324 32.503 1.00 71.44 505 MET A C 1
ATOM 4003 O O . MET A 1 505 ? -12.522 -13.430 32.661 1.00 71.44 505 MET A O 1
ATOM 4007 N N . MET A 1 506 ? -12.298 -11.518 31.485 1.00 74.06 506 MET A N 1
ATOM 4008 C CA . MET A 1 506 ? -13.307 -11.757 30.445 1.00 74.06 506 MET A CA 1
ATOM 4009 C C . MET A 1 506 ? -12.776 -11.415 29.038 1.00 74.06 506 MET A C 1
ATOM 4011 O O . MET A 1 506 ? -11.689 -10.859 28.891 1.00 74.06 506 MET A O 1
ATOM 4015 N N . GLN A 1 507 ? -13.515 -11.786 27.990 1.00 68.62 507 GLN A N 1
ATOM 4016 C CA . GLN A 1 507 ? -13.114 -11.578 26.588 1.00 68.62 507 GLN A CA 1
ATOM 4017 C C . GLN A 1 507 ? -13.406 -10.138 26.125 1.00 68.62 507 GLN A C 1
ATOM 4019 O O . GLN A 1 507 ? -14.444 -9.586 26.489 1.00 68.62 507 GLN A O 1
ATOM 4024 N N . VAL A 1 508 ? -12.521 -9.549 25.307 1.00 62.88 508 VAL A N 1
ATOM 4025 C CA . VAL A 1 508 ? -12.635 -8.166 24.788 1.00 62.88 508 VAL A CA 1
ATOM 4026 C C . VAL A 1 508 ? -12.841 -8.191 23.293 1.00 62.88 508 VAL A C 1
ATOM 4028 O O . VAL A 1 508 ? -11.893 -7.987 22.559 1.00 62.88 508 VAL A O 1
ATOM 4031 N N . ASP A 1 509 ? -14.076 -8.414 22.854 1.00 58.75 509 ASP A N 1
ATOM 4032 C CA . ASP A 1 509 ? -14.440 -8.288 21.435 1.00 58.75 509 ASP A CA 1
ATOM 4033 C C . ASP A 1 509 ? -15.886 -7.790 21.273 1.00 58.75 509 ASP A C 1
ATOM 4035 O O . ASP A 1 509 ? -16.618 -8.239 20.391 1.00 58.75 509 ASP A O 1
ATOM 4039 N N . PHE A 1 510 ? -16.350 -6.908 22.167 1.00 68.31 510 PHE A N 1
ATOM 4040 C CA . PHE A 1 510 ? -17.752 -6.499 22.162 1.00 68.31 510 PHE A CA 1
ATOM 4041 C C . PHE A 1 510 ? -17.976 -5.005 22.432 1.00 68.31 510 PHE A C 1
ATOM 4043 O O . PHE A 1 510 ? -17.251 -4.380 23.206 1.00 68.31 510 PHE A O 1
ATOM 4050 N N . VAL A 1 511 ? -19.037 -4.455 21.835 1.00 67.06 511 VAL A N 1
ATOM 4051 C CA . VAL A 1 511 ? -19.525 -3.080 22.012 1.00 67.06 511 VAL A CA 1
ATOM 4052 C C . VAL A 1 511 ? -20.852 -3.097 22.782 1.00 67.06 511 VAL A C 1
ATOM 4054 O O . VAL A 1 511 ? -21.723 -3.898 22.448 1.00 67.06 511 VAL A O 1
ATOM 4057 N N . PRO A 1 512 ? -21.070 -2.215 23.773 1.00 76.94 512 PRO A N 1
ATOM 4058 C CA . PRO A 1 512 ? -22.353 -2.131 24.467 1.00 76.94 512 PRO A CA 1
ATOM 4059 C C . PRO A 1 512 ? -23.528 -1.782 23.539 1.00 76.94 512 PRO A C 1
ATOM 4061 O O . PRO A 1 512 ? -23.437 -0.863 22.722 1.00 76.94 512 PRO A O 1
ATOM 4064 N N . LEU A 1 513 ? -24.671 -2.438 23.737 1.00 79.81 513 LEU A N 1
ATOM 4065 C CA . LEU A 1 513 ? -25.918 -2.223 22.998 1.00 79.81 513 LEU A CA 1
ATOM 4066 C C . LEU A 1 513 ? -26.454 -0.791 23.151 1.00 79.81 513 LEU A C 1
ATOM 4068 O O . LEU A 1 513 ? -27.206 -0.332 22.299 1.00 79.81 513 LEU A O 1
ATOM 4072 N N . ARG A 1 514 ? -26.040 -0.026 24.172 1.00 76.44 514 ARG A N 1
ATOM 4073 C CA . ARG A 1 514 ? -26.392 1.406 24.278 1.00 76.44 514 ARG A CA 1
ATOM 4074 C C . ARG A 1 514 ? -26.013 2.224 23.036 1.00 76.44 514 ARG A C 1
ATOM 4076 O O . ARG A 1 514 ? -26.680 3.208 22.740 1.00 76.44 514 ARG A O 1
ATOM 4083 N N . TYR A 1 515 ? -24.988 1.797 22.299 1.00 72.94 515 TYR A N 1
ATOM 4084 C CA . TYR A 1 515 ? -24.554 2.431 21.054 1.00 72.94 515 TYR A CA 1
ATOM 4085 C C . TYR A 1 515 ? -25.355 1.962 19.828 1.00 72.94 515 TYR A C 1
ATOM 4087 O O . TYR A 1 515 ? -25.064 2.375 18.710 1.00 72.94 515 TYR A O 1
ATOM 4095 N N . TYR A 1 516 ? -26.379 1.118 20.010 1.00 73.06 516 TYR A N 1
ATOM 4096 C CA . TYR A 1 516 ? -27.217 0.600 18.926 1.00 73.06 516 TYR A CA 1
ATOM 4097 C C . TYR A 1 516 ? -27.860 1.706 18.099 1.00 73.06 516 TYR A C 1
ATOM 4099 O O . TYR A 1 516 ? -27.957 1.563 16.889 1.00 73.06 516 TYR A O 1
ATOM 4107 N N . LYS A 1 517 ? -28.275 2.815 18.721 1.00 67.88 517 LYS A N 1
ATOM 4108 C CA . LYS A 1 517 ? -28.857 3.946 17.991 1.00 67.88 517 LYS A CA 1
ATOM 4109 C C . LYS A 1 517 ? -27.878 4.516 16.964 1.00 67.88 517 LYS A C 1
ATOM 4111 O O . LYS A 1 517 ? -28.243 4.655 15.800 1.00 67.88 517 LYS A O 1
ATOM 4116 N N . ASP A 1 518 ? -26.637 4.750 17.382 1.00 64.69 518 ASP A N 1
ATOM 4117 C CA . ASP A 1 518 ? -25.574 5.244 16.505 1.00 64.69 518 ASP A CA 1
ATOM 4118 C C . ASP A 1 518 ? -25.273 4.231 15.387 1.00 64.69 518 ASP A C 1
ATOM 4120 O O . ASP A 1 518 ? -25.085 4.613 14.234 1.00 64.69 518 ASP A O 1
ATOM 4124 N N . LEU A 1 519 ? -25.284 2.932 15.716 1.00 65.62 519 LEU A N 1
ATOM 4125 C CA . LEU A 1 519 ? -25.120 1.843 14.745 1.00 65.62 519 LEU A CA 1
ATOM 4126 C C . LEU A 1 519 ? -26.305 1.765 13.761 1.00 65.62 519 LEU A C 1
ATOM 4128 O O . LEU A 1 519 ? -26.115 1.535 12.571 1.00 65.62 519 LEU A O 1
ATOM 4132 N N . TYR A 1 520 ? -27.540 1.969 14.218 1.00 66.25 520 TYR A N 1
ATOM 4133 C CA . TYR A 1 520 ? -28.748 1.890 13.396 1.00 66.25 520 TYR A CA 1
ATOM 4134 C C . TYR A 1 520 ? -28.877 3.079 12.437 1.00 66.25 520 TYR A C 1
ATOM 4136 O O . TYR A 1 520 ? -29.234 2.898 11.271 1.00 66.25 520 TYR A O 1
ATOM 4144 N N . GLU A 1 521 ? -28.566 4.296 12.891 1.00 61.84 521 GLU A N 1
ATOM 4145 C CA . GLU A 1 521 ? -28.522 5.482 12.026 1.00 61.84 521 GLU A CA 1
ATOM 4146 C C . GLU A 1 521 ? -27.489 5.301 10.896 1.00 61.84 521 GLU A C 1
ATOM 4148 O O . GLU A 1 521 ? -27.762 5.633 9.739 1.00 61.84 521 GLU A O 1
ATOM 4153 N N . GLU A 1 522 ? -26.366 4.641 11.190 1.00 55.72 522 GLU A N 1
ATOM 4154 C CA . GLU A 1 522 ? -25.345 4.221 10.225 1.00 55.72 522 GLU A CA 1
ATOM 4155 C C . GLU A 1 522 ? -25.864 3.170 9.209 1.00 55.72 522 GLU A C 1
ATOM 4157 O O . GLU A 1 522 ? -25.635 3.315 8.002 1.00 55.72 522 GLU A O 1
ATOM 4162 N N . PHE A 1 523 ? -26.642 2.166 9.643 1.00 56.94 523 PHE A N 1
ATOM 4163 C CA . PHE A 1 523 ? -27.314 1.200 8.749 1.00 56.94 523 PHE A CA 1
ATOM 4164 C C . PHE A 1 523 ? -28.371 1.855 7.844 1.00 56.94 523 PHE A C 1
ATOM 4166 O O . PHE A 1 523 ? -28.483 1.532 6.653 1.00 56.94 523 PHE A O 1
ATOM 4173 N N . LYS A 1 524 ? -29.147 2.805 8.376 1.00 53.03 524 LYS A N 1
ATOM 4174 C CA . LYS A 1 524 ? -30.184 3.524 7.622 1.00 53.03 524 LYS A CA 1
ATOM 4175 C C . LYS A 1 524 ? -29.576 4.369 6.494 1.00 53.03 524 LYS A C 1
ATOM 4177 O O . LYS A 1 524 ? -30.107 4.370 5.382 1.00 53.03 524 LYS A O 1
ATOM 4182 N N . LEU A 1 525 ? -28.433 5.013 6.745 1.00 48.41 525 LEU A N 1
ATOM 4183 C CA . LEU A 1 525 ? -27.684 5.792 5.748 1.00 48.41 525 LEU A CA 1
ATOM 4184 C C . LEU A 1 525 ? -27.115 4.922 4.611 1.00 48.41 525 LEU A C 1
ATOM 4186 O O . LEU A 1 525 ? -27.104 5.354 3.457 1.00 48.41 525 LEU A O 1
ATOM 4190 N N . LYS A 1 526 ? -26.707 3.677 4.899 1.00 43.66 526 LYS A N 1
ATOM 4191 C CA . LYS A 1 526 ? -26.272 2.702 3.879 1.00 43.66 526 LYS A CA 1
ATOM 4192 C C . LYS A 1 526 ? -27.415 2.239 2.971 1.00 43.66 526 LYS A C 1
ATOM 4194 O O . LYS A 1 526 ? -27.230 2.108 1.761 1.00 43.66 526 LYS A O 1
ATOM 4199 N N . THR A 1 527 ? -28.595 1.995 3.538 1.00 44.59 527 THR A N 1
ATOM 4200 C CA . THR A 1 527 ? -29.682 1.294 2.827 1.00 44.59 527 THR A CA 1
ATOM 4201 C C . THR A 1 527 ? -30.574 2.230 2.005 1.00 44.59 527 THR A C 1
ATOM 4203 O O . THR A 1 527 ? -31.182 1.804 1.030 1.00 44.59 527 THR A O 1
ATOM 4206 N N . LEU A 1 528 ? -30.565 3.542 2.272 1.00 46.75 528 LEU A N 1
ATOM 4207 C CA . LEU A 1 528 ? -31.192 4.537 1.386 1.00 46.75 528 LEU A CA 1
ATOM 4208 C C . LEU A 1 528 ? -30.562 4.590 -0.025 1.00 46.75 528 LEU A C 1
ATOM 4210 O O . LEU A 1 528 ? -31.206 5.067 -0.956 1.00 46.75 528 LEU A O 1
ATOM 4214 N N . LYS A 1 529 ? -29.344 4.054 -0.216 1.00 44.69 529 LYS A N 1
ATOM 4215 C CA . LYS A 1 529 ? -28.676 3.963 -1.530 1.00 44.69 529 LYS A CA 1
ATOM 4216 C C . LYS A 1 529 ? -29.003 2.686 -2.326 1.00 44.69 529 LYS A C 1
ATOM 4218 O O . LYS A 1 529 ? -28.754 2.657 -3.528 1.00 44.69 529 LYS A O 1
ATOM 4223 N N . LYS A 1 530 ? -29.594 1.650 -1.714 1.00 43.72 530 LYS A N 1
ATOM 4224 C CA . LYS A 1 530 ? -30.049 0.421 -2.398 1.00 43.72 530 LYS A CA 1
ATOM 4225 C C . LYS A 1 530 ? -31.569 0.304 -2.253 1.00 43.72 530 LYS A C 1
ATOM 4227 O O . LYS A 1 530 ? -32.069 -0.000 -1.180 1.00 43.72 530 LYS A O 1
ATOM 4232 N N . LYS A 1 531 ? -32.313 0.541 -3.340 1.00 39.81 531 LYS A N 1
ATOM 4233 C CA . LYS A 1 531 ? -33.778 0.372 -3.406 1.00 39.81 531 LYS A CA 1
ATOM 4234 C C . LYS A 1 531 ? -34.181 -1.095 -3.152 1.00 39.81 531 LYS A C 1
ATOM 4236 O O . LYS A 1 531 ? -34.353 -1.848 -4.100 1.00 39.81 531 LYS A O 1
ATOM 4241 N N . MET A 1 532 ? -34.357 -1.503 -1.898 1.00 39.12 532 MET A N 1
ATOM 4242 C CA . MET A 1 532 ? -35.163 -2.669 -1.508 1.00 39.12 532 MET A CA 1
ATOM 4243 C C . MET A 1 532 ? -35.785 -2.446 -0.122 1.00 39.12 532 MET A C 1
ATOM 4245 O O . MET A 1 532 ? -35.309 -1.633 0.662 1.00 39.12 532 MET A O 1
ATOM 4249 N N . SER A 1 533 ? -36.911 -3.109 0.144 1.00 46.56 533 SER A N 1
ATOM 4250 C CA . SER A 1 533 ? -37.858 -2.831 1.234 1.00 46.56 533 SER A CA 1
ATOM 4251 C C . SER A 1 533 ? -37.237 -2.855 2.646 1.00 46.56 533 SER A C 1
ATOM 4253 O O . SER A 1 533 ? -37.144 -3.900 3.291 1.00 46.56 533 SER A O 1
ATOM 4255 N N . ASN A 1 534 ? -36.875 -1.671 3.149 1.00 51.72 534 ASN A N 1
ATOM 4256 C CA . ASN A 1 534 ? -36.145 -1.435 4.404 1.00 51.72 534 ASN A CA 1
ATOM 4257 C C . ASN A 1 534 ? -36.841 -1.895 5.699 1.00 51.72 534 ASN A C 1
ATOM 4259 O O . ASN A 1 534 ? -36.181 -2.063 6.723 1.00 51.72 534 ASN A O 1
ATOM 4263 N N . GLN A 1 535 ? -38.159 -2.099 5.685 1.00 54.56 535 GLN A N 1
ATOM 4264 C CA . GLN A 1 535 ? -38.930 -2.372 6.905 1.00 54.56 535 GLN A CA 1
ATOM 4265 C C . GLN A 1 535 ? -38.816 -3.833 7.376 1.00 54.56 535 GLN A C 1
ATOM 4267 O O . GLN A 1 535 ? -38.668 -4.087 8.571 1.00 54.56 535 GLN A O 1
ATOM 4272 N N . LEU A 1 536 ? -38.810 -4.791 6.442 1.00 50.88 536 LEU A N 1
ATOM 4273 C CA . LEU A 1 536 ? -38.740 -6.226 6.751 1.00 50.88 536 LEU A CA 1
ATOM 4274 C C . LEU A 1 536 ? -37.350 -6.638 7.265 1.00 50.88 536 LEU A C 1
ATOM 4276 O O . LEU A 1 536 ? -37.257 -7.353 8.262 1.00 50.88 536 LEU A O 1
ATOM 4280 N N . PHE A 1 537 ? -36.269 -6.124 6.664 1.00 54.41 537 PHE A N 1
ATOM 4281 C CA . PHE A 1 537 ? -34.895 -6.443 7.080 1.00 54.41 537 PHE A CA 1
ATOM 4282 C C . PHE A 1 537 ? -34.574 -5.938 8.497 1.00 54.41 537 PHE A C 1
ATOM 4284 O O . PHE A 1 537 ? -34.032 -6.688 9.310 1.00 54.41 537 PHE A O 1
ATOM 4291 N N . CYS A 1 538 ? -34.994 -4.710 8.836 1.00 64.19 538 CYS A N 1
ATOM 4292 C CA . CYS A 1 538 ? -34.827 -4.171 10.190 1.00 64.19 538 CYS A CA 1
ATOM 4293 C C . CYS A 1 538 ? -35.566 -5.019 11.236 1.00 64.19 538 CYS A C 1
ATOM 4295 O O . CYS A 1 538 ? -35.002 -5.318 12.287 1.00 64.19 538 CYS A O 1
ATOM 4297 N N . SER A 1 539 ? -36.797 -5.459 10.943 1.00 69.69 539 SER A N 1
ATOM 4298 C CA . SER A 1 539 ? -37.560 -6.302 11.874 1.00 69.69 539 SER A CA 1
ATOM 4299 C C . SER A 1 539 ? -36.902 -7.665 12.120 1.00 69.69 539 SER A C 1
ATOM 4301 O O . SER A 1 539 ? -36.802 -8.094 13.267 1.00 69.69 539 SER A O 1
ATOM 4303 N N . TYR A 1 540 ? -36.377 -8.317 11.077 1.00 75.44 540 TYR A N 1
ATOM 4304 C CA . TYR A 1 540 ? -35.721 -9.621 11.201 1.00 75.44 540 TYR A CA 1
ATOM 4305 C C . TYR A 1 540 ? -34.424 -9.549 12.020 1.00 75.44 540 TYR A C 1
ATOM 4307 O O . TYR A 1 540 ? -34.168 -10.399 12.878 1.00 75.44 540 TYR A O 1
ATOM 4315 N N . TYR A 1 541 ? -33.625 -8.503 11.805 1.00 79.94 541 TYR A N 1
ATOM 4316 C CA . TYR A 1 541 ? -32.395 -8.273 12.559 1.00 79.94 541 TYR A CA 1
ATOM 4317 C C . TYR A 1 541 ? -32.671 -8.025 14.050 1.00 79.94 541 TYR A C 1
ATOM 4319 O O . TYR A 1 541 ? -32.077 -8.676 14.912 1.00 79.94 541 TYR A O 1
ATOM 4327 N N . LEU A 1 542 ? -33.645 -7.163 14.364 1.00 83.69 542 LEU A N 1
ATOM 4328 C CA . LEU A 1 542 ? -34.087 -6.903 15.740 1.00 83.69 542 LEU A CA 1
ATOM 4329 C C . LEU A 1 542 ? -34.568 -8.176 16.446 1.00 83.69 542 LEU A C 1
ATOM 4331 O O . LEU A 1 542 ? -34.198 -8.430 17.594 1.00 83.69 542 LEU A O 1
ATOM 4335 N N . ILE A 1 543 ? -35.355 -9.000 15.747 1.00 84.81 543 ILE A N 1
ATOM 4336 C CA . ILE A 1 543 ? -35.821 -10.293 16.260 1.00 84.81 543 ILE A CA 1
ATOM 4337 C C . ILE A 1 543 ? -34.635 -11.221 16.531 1.00 84.81 543 ILE A C 1
ATOM 4339 O O . ILE A 1 543 ? -34.606 -11.870 17.574 1.00 84.81 543 ILE A O 1
ATOM 4343 N N . THR A 1 544 ? -33.641 -11.254 15.642 1.00 85.62 544 THR A N 1
ATOM 4344 C CA . THR A 1 544 ? -32.446 -12.095 15.798 1.00 85.62 544 THR A CA 1
ATOM 4345 C C . THR A 1 544 ? -31.644 -11.702 17.038 1.00 85.62 544 THR A C 1
ATOM 4347 O O . THR A 1 544 ? -31.317 -12.569 17.851 1.00 85.62 544 THR A O 1
ATOM 4350 N N . LEU A 1 545 ? -31.380 -10.407 17.241 1.00 87.25 545 LEU A N 1
ATOM 4351 C CA . LEU A 1 545 ? -30.690 -9.919 18.440 1.00 87.25 545 LEU A CA 1
ATOM 4352 C C . LEU A 1 545 ? -31.479 -10.252 19.710 1.00 87.25 545 LEU A C 1
ATOM 4354 O O . LEU A 1 545 ? -30.928 -10.807 20.663 1.00 87.25 545 LEU A O 1
ATOM 4358 N N . ASN A 1 546 ? -32.786 -9.981 19.708 1.00 91.06 546 ASN A N 1
ATOM 4359 C CA . ASN A 1 546 ? -33.647 -10.262 20.851 1.00 91.06 546 ASN A CA 1
ATOM 4360 C C . ASN A 1 546 ? -33.721 -11.759 21.172 1.00 91.06 546 ASN A C 1
ATOM 4362 O O . ASN A 1 546 ? -33.658 -12.152 22.335 1.00 91.06 546 ASN A O 1
ATOM 4366 N N . PHE A 1 547 ? -33.776 -12.612 20.150 1.00 91.81 547 PHE A N 1
ATOM 4367 C CA . PHE A 1 547 ? -33.748 -14.060 20.315 1.00 91.81 547 PHE A CA 1
ATOM 4368 C C . PHE A 1 547 ? -32.490 -14.516 21.067 1.00 91.81 547 PHE A C 1
ATOM 4370 O O . PHE A 1 547 ? -32.580 -15.327 21.989 1.00 91.81 547 PHE A O 1
ATOM 4377 N N . ARG A 1 548 ? -31.321 -13.943 20.755 1.00 91.81 548 ARG A N 1
ATOM 4378 C CA . ARG A 1 548 ? -30.068 -14.234 21.473 1.00 91.81 548 ARG A CA 1
ATOM 4379 C C . ARG A 1 548 ? -30.099 -13.779 22.937 1.00 91.81 548 ARG A C 1
ATOM 4381 O O . ARG A 1 548 ? -29.619 -14.515 23.800 1.00 91.81 548 ARG A O 1
ATOM 4388 N N . ILE A 1 549 ? -30.686 -12.614 23.226 1.00 93.56 549 ILE A N 1
ATOM 4389 C CA . ILE A 1 549 ? -30.883 -12.122 24.603 1.00 93.56 549 ILE A CA 1
ATOM 4390 C C . ILE A 1 549 ? -31.766 -13.106 25.382 1.00 93.56 549 ILE A C 1
ATOM 4392 O O . ILE A 1 549 ? -31.390 -13.562 26.461 1.00 93.56 549 ILE A O 1
ATOM 4396 N N . VAL A 1 550 ? -32.905 -13.500 24.805 1.00 95.00 550 VAL A N 1
ATOM 4397 C CA . VAL A 1 550 ? -33.855 -14.437 25.423 1.00 95.00 550 VAL A CA 1
ATOM 4398 C C . VAL A 1 550 ? -33.220 -15.807 25.672 1.00 95.00 550 VAL A C 1
ATOM 4400 O O . VAL A 1 550 ? -33.451 -16.393 26.728 1.00 95.00 550 VAL A O 1
ATOM 4403 N N . LEU A 1 551 ? -32.383 -16.312 24.758 1.00 94.56 551 LEU A N 1
ATOM 4404 C CA . LEU A 1 551 ? -31.638 -17.557 24.976 1.00 94.56 551 LEU A CA 1
ATOM 4405 C C . LEU A 1 551 ? -30.689 -17.461 26.178 1.00 94.56 551 LEU A C 1
ATOM 4407 O O . LEU A 1 551 ? -30.648 -18.384 26.993 1.00 94.56 551 LEU A O 1
ATOM 4411 N N . GLY A 1 552 ? -29.969 -16.344 26.314 1.00 92.94 552 GLY A N 1
ATOM 4412 C CA . GLY A 1 552 ? -29.131 -16.074 27.483 1.00 92.94 552 GLY A CA 1
ATOM 4413 C C . GLY A 1 552 ? -29.943 -16.043 28.780 1.00 92.94 552 GLY A C 1
ATOM 4414 O O . GLY A 1 552 ? -29.590 -16.731 29.739 1.00 92.94 552 GLY A O 1
ATOM 4415 N N . LEU A 1 553 ? -31.069 -15.323 28.791 1.00 93.88 553 LEU A N 1
ATOM 4416 C CA . LEU A 1 553 ? -31.963 -15.248 29.951 1.00 93.88 553 LEU A CA 1
ATOM 4417 C C . LEU A 1 553 ? -32.553 -16.613 30.325 1.00 93.88 553 LEU A C 1
ATOM 4419 O O . LEU A 1 553 ? -32.509 -17.001 31.490 1.00 93.88 553 LEU A O 1
ATOM 4423 N N . ARG A 1 554 ? -33.032 -17.394 29.345 1.00 94.75 554 ARG A N 1
ATOM 4424 C CA . ARG A 1 554 ? -33.536 -18.759 29.572 1.00 94.75 554 ARG A CA 1
ATOM 4425 C C . ARG A 1 554 ? -32.480 -19.618 30.258 1.00 94.75 554 ARG A C 1
ATOM 4427 O O . ARG A 1 554 ? -32.804 -20.303 31.226 1.00 94.75 554 ARG A O 1
ATOM 4434 N N . TYR A 1 555 ? -31.244 -19.575 29.764 1.00 92.75 555 TYR A N 1
ATOM 4435 C CA . TYR A 1 555 ? -30.131 -20.328 30.330 1.00 92.75 555 TYR A CA 1
ATOM 4436 C C . TYR A 1 555 ? -29.905 -19.964 31.806 1.00 92.75 555 TYR A C 1
ATOM 4438 O O . TYR A 1 555 ? -29.965 -20.841 32.670 1.00 92.75 555 TYR A O 1
ATOM 4446 N N . ILE A 1 556 ? -29.737 -18.676 32.130 1.00 89.06 556 ILE A N 1
ATOM 4447 C CA . ILE A 1 556 ? -29.482 -18.268 33.522 1.00 89.06 556 ILE A CA 1
ATOM 4448 C C . ILE A 1 556 ? -30.687 -18.535 34.435 1.00 89.06 556 ILE A C 1
ATOM 4450 O O . ILE A 1 556 ? -30.509 -18.975 35.568 1.00 89.06 556 ILE A O 1
ATOM 4454 N N . HIS A 1 557 ? -31.918 -18.367 33.942 1.00 90.75 557 HIS A N 1
ATOM 4455 C CA . HIS A 1 557 ? -33.134 -18.547 34.737 1.00 90.75 557 HIS A CA 1
ATOM 4456 C C . HIS A 1 557 ? -33.470 -20.015 34.993 1.00 90.75 557 HIS A C 1
ATOM 4458 O O . HIS A 1 557 ? -33.859 -20.359 36.114 1.00 90.75 557 HIS A O 1
ATOM 4464 N N . LYS A 1 558 ? -33.395 -20.860 33.959 1.00 89.75 558 LYS A N 1
ATOM 4465 C CA . LYS A 1 558 ? -33.902 -22.240 33.995 1.00 89.75 558 LYS A CA 1
ATOM 4466 C C . LYS A 1 558 ? -32.830 -23.261 34.329 1.00 89.75 558 LYS A C 1
ATOM 4468 O O . LYS A 1 558 ? -33.122 -24.180 35.078 1.00 89.75 558 LYS A O 1
ATOM 4473 N N . GLU A 1 559 ? -31.621 -23.096 33.803 1.00 88.81 559 GLU A N 1
ATOM 4474 C CA . GLU A 1 559 ? -30.544 -24.075 34.003 1.00 88.81 559 GLU A CA 1
ATOM 4475 C C . GLU A 1 559 ? -29.665 -23.721 35.199 1.00 88.81 559 GLU A C 1
ATOM 4477 O O . GLU A 1 559 ? -29.070 -24.602 35.813 1.00 88.81 559 GLU A O 1
ATOM 4482 N N . LYS A 1 560 ? -29.566 -22.428 35.528 1.00 84.31 560 LYS A N 1
ATOM 4483 C CA . LYS A 1 560 ? -28.706 -21.947 36.618 1.00 84.31 560 LYS A CA 1
ATOM 4484 C C . LYS A 1 560 ? -29.458 -21.362 37.795 1.00 84.31 560 LYS A C 1
ATOM 4486 O O . LYS A 1 560 ? -28.850 -21.129 38.831 1.00 84.31 560 LYS A O 1
ATOM 4491 N N . HIS A 1 561 ? -30.769 -21.172 37.664 1.00 83.81 561 HIS A N 1
ATOM 4492 C CA . HIS A 1 561 ? -31.607 -20.598 38.713 1.00 83.81 561 HIS A CA 1
ATOM 4493 C C . HIS A 1 561 ? -31.072 -19.255 39.239 1.00 83.81 561 HIS A C 1
ATOM 4495 O O . HIS A 1 561 ? -31.162 -18.969 40.426 1.00 83.81 561 HIS A O 1
ATOM 4501 N N . ILE A 1 562 ? -30.533 -18.422 38.352 1.00 83.25 562 ILE A N 1
ATOM 4502 C CA . ILE A 1 562 ? -30.005 -17.085 38.646 1.00 83.25 562 ILE A CA 1
ATOM 4503 C C . ILE A 1 562 ? -30.964 -16.040 38.074 1.00 83.25 562 ILE A C 1
ATOM 4505 O O . ILE A 1 562 ? -31.547 -16.267 37.019 1.00 83.25 562 ILE A O 1
ATOM 4509 N N . VAL A 1 563 ? -31.132 -14.906 38.754 1.00 83.38 563 VAL A N 1
ATOM 4510 C CA . VAL A 1 563 ? -31.806 -13.697 38.238 1.00 83.38 563 VAL A CA 1
ATOM 4511 C C . VAL A 1 563 ? -30.753 -12.602 38.066 1.00 83.38 563 VAL A C 1
ATOM 4513 O O . VAL A 1 563 ? -29.946 -12.426 38.974 1.00 83.38 563 VAL A O 1
ATOM 4516 N N . HIS A 1 564 ? -30.733 -11.892 36.933 1.00 84.31 564 HIS A N 1
ATOM 4517 C CA . HIS A 1 564 ? -29.693 -10.907 36.597 1.00 84.31 564 HIS A CA 1
ATOM 4518 C C . HIS A 1 564 ? -29.862 -9.575 37.343 1.00 84.31 564 HIS A C 1
ATOM 4520 O O . HIS A 1 564 ? -28.888 -9.035 37.859 1.00 84.31 564 HIS A O 1
ATOM 4526 N N . ARG A 1 565 ? -31.093 -9.050 37.419 1.00 80.69 565 ARG A N 1
ATOM 4527 C CA . ARG A 1 565 ? -31.515 -7.858 38.192 1.00 80.69 565 ARG A CA 1
ATOM 4528 C C . ARG A 1 565 ? -31.001 -6.498 37.713 1.00 80.69 565 ARG A C 1
ATOM 4530 O O . ARG A 1 565 ? -31.608 -5.494 38.058 1.00 80.69 565 ARG A O 1
ATOM 4537 N N . ASP A 1 566 ? -29.951 -6.449 36.898 1.00 79.69 566 ASP A N 1
ATOM 4538 C CA . ASP A 1 566 ? -29.476 -5.208 36.256 1.00 79.69 566 ASP A CA 1
ATOM 4539 C C . ASP A 1 566 ? -29.357 -5.338 34.731 1.00 79.69 566 ASP A C 1
ATOM 4541 O O . ASP A 1 566 ? -28.339 -5.018 34.121 1.00 79.69 566 ASP A O 1
ATOM 4545 N N . LEU A 1 567 ? -30.374 -5.908 34.083 1.00 87.19 567 LEU A N 1
ATOM 4546 C CA . LEU A 1 567 ? -30.350 -6.040 32.629 1.00 87.19 567 LEU A CA 1
ATOM 4547 C C . LEU A 1 567 ? -30.591 -4.667 31.979 1.00 87.19 567 LEU A C 1
ATOM 4549 O O . LEU A 1 567 ? -31.676 -4.100 32.075 1.00 87.19 567 LEU A O 1
ATOM 4553 N N . THR A 1 568 ? -29.576 -4.134 31.300 1.00 84.56 568 THR A N 1
ATOM 4554 C CA . THR A 1 568 ? -29.625 -2.831 30.616 1.00 84.56 568 THR A CA 1
ATOM 4555 C C . THR A 1 568 ? -28.885 -2.898 29.274 1.00 84.56 568 THR A C 1
ATOM 4557 O O . THR A 1 568 ? -28.067 -3.800 29.078 1.00 84.56 568 THR A O 1
ATOM 4560 N N . PRO A 1 569 ? -29.062 -1.929 28.355 1.00 82.19 569 PRO A N 1
ATOM 4561 C CA . PRO A 1 569 ? -28.266 -1.858 27.127 1.00 82.19 569 PRO A CA 1
ATOM 4562 C C . PRO A 1 569 ? -26.755 -1.698 27.351 1.00 82.19 569 PRO A C 1
ATOM 4564 O O . PRO A 1 569 ? -25.976 -1.939 26.435 1.00 82.19 569 PRO A O 1
ATOM 4567 N N . ASN A 1 570 ? -26.309 -1.284 28.542 1.00 79.38 570 ASN A N 1
ATOM 4568 C CA . ASN A 1 570 ? -24.880 -1.253 28.878 1.00 79.38 570 ASN A CA 1
ATOM 4569 C C . ASN A 1 570 ? -24.318 -2.652 29.149 1.00 79.38 570 ASN A C 1
ATOM 4571 O O . ASN A 1 570 ? -23.137 -2.887 28.919 1.00 79.38 570 ASN A O 1
ATOM 4575 N N . ASN A 1 571 ? -25.183 -3.559 29.604 1.00 85.62 571 ASN A N 1
ATOM 4576 C CA . ASN A 1 571 ? -24.848 -4.909 30.043 1.00 85.62 571 ASN A CA 1
ATOM 4577 C C . ASN A 1 571 ? -25.164 -5.964 28.968 1.00 85.62 571 ASN A C 1
ATOM 4579 O O . ASN A 1 571 ? -25.078 -7.166 29.213 1.00 85.62 571 ASN A O 1
ATOM 4583 N N . ILE A 1 572 ? -25.529 -5.524 27.761 1.00 86.69 572 ILE A N 1
ATOM 4584 C CA . ILE A 1 572 ? -25.665 -6.373 26.579 1.00 86.69 572 ILE A CA 1
ATOM 4585 C C . ILE A 1 572 ? -24.599 -5.950 25.588 1.00 86.69 572 ILE A C 1
ATOM 4587 O O . ILE A 1 572 ? -24.551 -4.801 25.165 1.00 86.69 572 ILE A O 1
ATOM 4591 N N . MET A 1 573 ? -23.752 -6.892 25.214 1.00 83.81 573 MET A N 1
ATOM 4592 C CA . MET A 1 573 ? -22.572 -6.641 24.414 1.00 83.81 573 MET A CA 1
ATOM 4593 C C . MET A 1 573 ? -22.732 -7.290 23.037 1.00 83.81 573 MET A C 1
ATOM 4595 O O . MET A 1 573 ? -23.058 -8.472 22.931 1.00 83.81 573 MET A O 1
ATOM 4599 N N . LEU A 1 574 ? -22.521 -6.505 21.985 1.00 79.25 574 LEU A N 1
ATOM 4600 C CA . LEU A 1 574 ? -22.583 -6.903 20.582 1.00 79.25 574 LEU A CA 1
ATOM 4601 C C . LEU A 1 574 ? -21.173 -7.163 20.051 1.00 79.25 574 LEU A C 1
ATOM 4603 O O . LEU A 1 574 ? -20.312 -6.291 20.138 1.00 79.25 574 LEU A O 1
ATOM 4607 N N . GLY A 1 575 ? -20.938 -8.355 19.517 1.00 72.25 575 GLY A N 1
ATOM 4608 C CA . GLY A 1 575 ? -19.668 -8.774 18.923 1.00 72.25 575 GLY A CA 1
ATOM 4609 C C . GLY A 1 575 ? -19.822 -9.133 17.451 1.00 72.25 575 GLY A C 1
ATOM 4610 O O . GLY A 1 575 ? -20.874 -8.920 16.851 1.00 72.25 575 GLY A O 1
ATOM 4611 N N . GLU A 1 576 ? -18.769 -9.703 16.868 1.00 66.00 576 GLU A N 1
ATOM 4612 C CA . GLU A 1 576 ? -18.774 -10.124 15.463 1.00 66.00 576 GLU A CA 1
ATOM 4613 C C . GLU A 1 576 ? -19.886 -11.146 15.153 1.00 66.00 576 GLU A C 1
ATOM 4615 O O . GLU A 1 576 ? -20.276 -11.939 16.016 1.00 66.00 576 GLU A O 1
ATOM 4620 N N . ASN A 1 577 ? -20.373 -11.148 13.905 1.00 66.50 577 ASN A N 1
ATOM 4621 C CA . ASN A 1 577 ? -21.426 -12.046 13.403 1.00 66.50 577 ASN A CA 1
ATOM 4622 C C . ASN A 1 577 ? -22.715 -12.019 14.248 1.00 66.50 577 ASN A C 1
ATOM 4624 O O . ASN A 1 577 ? -23.286 -13.067 14.559 1.00 66.50 577 ASN A O 1
ATOM 4628 N N . ASP A 1 578 ? -23.138 -10.823 14.666 1.00 71.62 578 ASP A N 1
ATOM 4629 C CA . ASP A 1 578 ? -24.341 -10.585 15.475 1.00 71.62 578 ASP A CA 1
ATOM 4630 C C . ASP A 1 578 ? -24.358 -11.367 16.796 1.00 71.62 578 ASP A C 1
ATOM 4632 O O . ASP A 1 578 ? -25.408 -11.728 17.346 1.00 71.62 578 ASP A O 1
ATOM 4636 N N . LYS A 1 579 ? -23.167 -11.655 17.334 1.00 81.06 579 LYS A N 1
ATOM 4637 C CA . LYS A 1 579 ? -23.033 -12.328 18.619 1.00 81.06 579 LYS A CA 1
ATOM 4638 C C . LYS A 1 579 ? -23.454 -11.380 19.735 1.00 81.06 579 LYS A C 1
ATOM 4640 O O . LYS A 1 579 ? -22.793 -10.383 20.001 1.00 81.06 579 LYS A O 1
ATOM 4645 N N . VAL A 1 580 ? -24.514 -11.744 20.447 1.00 88.19 580 VAL A N 1
ATOM 4646 C CA . VAL A 1 580 ? -24.976 -11.020 21.637 1.00 88.19 580 VAL A CA 1
ATOM 4647 C C . VAL A 1 580 ? -24.500 -11.730 22.893 1.00 88.19 580 VAL A C 1
ATOM 4649 O O . VAL A 1 580 ? -24.695 -12.937 23.013 1.00 88.19 580 VAL A O 1
ATOM 4652 N N . THR A 1 581 ? -23.921 -10.997 23.838 1.00 87.44 581 THR A N 1
ATOM 4653 C CA . THR A 1 581 ? -23.429 -11.531 25.114 1.00 87.44 581 THR A CA 1
ATOM 4654 C C . THR A 1 581 ? -23.947 -10.682 26.271 1.00 87.44 581 THR A C 1
ATOM 4656 O O . THR A 1 581 ? -23.717 -9.479 26.292 1.00 87.44 581 THR A O 1
ATOM 4659 N N . ILE A 1 582 ? -24.634 -11.292 27.240 1.00 88.62 582 ILE A N 1
ATOM 4660 C CA . ILE A 1 582 ? -25.049 -10.622 28.482 1.00 88.62 582 ILE A CA 1
ATOM 4661 C C . ILE A 1 582 ? -23.864 -10.601 29.449 1.00 88.62 582 ILE A C 1
ATOM 4663 O O . ILE A 1 582 ? -23.194 -11.621 29.646 1.00 88.62 582 ILE A O 1
ATOM 4667 N N . THR A 1 583 ? -23.606 -9.441 30.039 1.00 82.31 583 THR A N 1
ATOM 4668 C CA . THR A 1 583 ? -22.465 -9.174 30.915 1.00 82.31 583 THR A CA 1
ATOM 4669 C C . THR A 1 583 ? -22.906 -8.524 32.219 1.00 82.31 583 THR A C 1
ATOM 4671 O O . THR A 1 583 ? -24.032 -8.076 32.339 1.00 82.31 583 THR A O 1
ATOM 4674 N N . ASP A 1 584 ? -21.966 -8.395 33.151 1.00 75.31 584 ASP A N 1
ATOM 4675 C CA . ASP A 1 584 ? -22.138 -7.719 34.441 1.00 75.31 584 ASP A CA 1
ATOM 4676 C C . ASP A 1 584 ? -23.216 -8.307 35.361 1.00 75.31 584 ASP A C 1
ATOM 4678 O O . ASP A 1 584 ? -24.282 -7.749 35.599 1.00 75.31 584 ASP A O 1
ATOM 4682 N N . PHE A 1 585 ? -22.860 -9.435 35.966 1.00 72.38 585 PHE A N 1
ATOM 4683 C CA . PHE A 1 585 ? -23.686 -10.121 36.947 1.00 72.38 585 PHE A CA 1
ATOM 4684 C C . PHE A 1 585 ? -23.514 -9.569 38.374 1.00 72.38 585 PHE A C 1
ATOM 4686 O O . PHE A 1 585 ? -23.895 -10.239 39.323 1.00 72.38 585 PHE A O 1
ATOM 4693 N N . GLY A 1 586 ? -22.957 -8.364 38.564 1.00 62.31 586 GLY A N 1
ATOM 4694 C CA . GLY A 1 586 ? -22.637 -7.824 39.897 1.00 62.31 586 GLY A CA 1
ATOM 4695 C C . GLY A 1 586 ? -23.833 -7.636 40.844 1.00 62.31 586 GLY A C 1
ATOM 4696 O O . GLY A 1 586 ? -23.637 -7.478 42.044 1.00 62.31 586 GLY A O 1
ATOM 4697 N N . LEU A 1 587 ? -25.062 -7.661 40.320 1.00 61.53 587 LEU A N 1
ATOM 4698 C CA . LEU A 1 587 ? -26.310 -7.600 41.090 1.00 61.53 587 LEU A CA 1
ATOM 4699 C C . LEU A 1 587 ? -27.148 -8.880 41.004 1.00 61.53 587 LEU A C 1
ATOM 4701 O O . LEU A 1 587 ? -28.268 -8.912 41.532 1.00 61.53 587 LEU A O 1
ATOM 4705 N N . ALA A 1 588 ? -26.630 -9.912 40.334 1.00 64.81 588 ALA A N 1
ATOM 4706 C CA . ALA A 1 588 ? -27.344 -11.159 40.138 1.00 64.81 588 ALA A CA 1
ATOM 4707 C C . ALA A 1 588 ? -27.610 -11.862 41.479 1.00 64.81 588 ALA A C 1
ATOM 4709 O O . ALA A 1 588 ? -27.077 -11.489 42.517 1.00 64.81 588 ALA A O 1
ATOM 4710 N N . LYS A 1 589 ? -28.527 -12.831 41.497 1.00 70.56 589 LYS A N 1
ATOM 4711 C CA . LYS A 1 589 ? -28.806 -13.604 42.714 1.00 70.56 589 LYS A CA 1
ATOM 4712 C C . LYS A 1 589 ? -29.305 -15.003 42.390 1.00 70.56 589 LYS A C 1
ATOM 4714 O O . LYS A 1 589 ? -30.140 -15.173 41.496 1.00 70.56 589 LYS A O 1
ATOM 4719 N N . GLN A 1 590 ? -28.823 -15.998 43.133 1.00 70.25 590 GLN A N 1
ATOM 4720 C CA . GLN A 1 590 ? -29.328 -17.367 43.059 1.00 70.25 590 GLN A CA 1
ATOM 4721 C C . GLN A 1 590 ? -30.723 -17.450 43.694 1.00 70.25 590 GLN A C 1
ATOM 4723 O O . GLN A 1 590 ? -31.002 -16.831 44.723 1.00 70.25 590 GLN A O 1
ATOM 4728 N N . LYS A 1 591 ? -31.631 -18.191 43.061 1.00 65.62 591 LYS A N 1
ATOM 4729 C CA . LYS A 1 591 ? -32.975 -18.431 43.586 1.00 65.62 591 LYS A CA 1
ATOM 4730 C C . LYS A 1 591 ? -32.881 -19.372 44.782 1.00 65.62 591 LYS A C 1
ATOM 4732 O O . LYS A 1 591 ? -32.405 -20.495 44.637 1.00 65.62 591 LYS A O 1
ATOM 4737 N N . ASN A 1 592 ? -33.409 -18.942 45.922 1.00 60.97 592 ASN A N 1
ATOM 4738 C CA . ASN A 1 592 ? -33.661 -19.841 47.040 1.00 60.97 592 ASN A CA 1
ATOM 4739 C C . ASN A 1 592 ? -34.978 -20.594 46.781 1.00 60.97 592 ASN A C 1
ATOM 4741 O O . ASN A 1 592 ? -35.994 -19.933 46.543 1.00 60.97 592 ASN A O 1
ATOM 4745 N N . PRO A 1 593 ? -34.994 -21.939 46.835 1.00 52.50 593 PRO A N 1
ATOM 4746 C CA . PRO A 1 593 ? -36.210 -22.734 46.643 1.00 52.50 593 PRO A CA 1
ATOM 4747 C C . PRO A 1 593 ? -37.343 -22.336 47.602 1.00 52.50 593 PRO A C 1
ATOM 4749 O O . PRO A 1 593 ? -38.495 -22.259 47.185 1.00 52.50 593 PRO A O 1
ATOM 4752 N N . ASP A 1 594 ? -36.994 -21.970 48.840 1.00 48.03 594 ASP A N 1
ATOM 4753 C CA . ASP A 1 594 ? -37.944 -21.650 49.917 1.00 48.03 594 ASP A CA 1
ATOM 4754 C C . ASP A 1 594 ? -38.349 -20.163 49.980 1.00 48.03 594 ASP A C 1
ATOM 4756 O O . ASP A 1 594 ? -39.234 -19.778 50.741 1.00 48.03 594 ASP A O 1
ATOM 4760 N N . ALA A 1 595 ? -37.720 -19.303 49.171 1.00 51.38 595 ALA A N 1
ATOM 4761 C CA . ALA A 1 595 ? -37.977 -17.863 49.137 1.00 51.38 595 ALA A CA 1
ATOM 4762 C C . ALA A 1 595 ? -37.918 -17.353 47.692 1.00 51.38 595 ALA A C 1
ATOM 4764 O O . ALA A 1 595 ? -36.931 -16.775 47.238 1.00 51.38 595 ALA A O 1
ATOM 4765 N N . SER A 1 596 ? -39.003 -17.559 46.948 1.00 46.75 596 SER A N 1
ATOM 4766 C CA . SER A 1 596 ? -39.094 -17.270 45.506 1.00 46.75 596 SER A CA 1
ATOM 4767 C C . SER A 1 596 ? -39.159 -15.770 45.161 1.00 46.75 596 SER A C 1
ATOM 4769 O O . SER A 1 596 ? -39.453 -15.411 44.020 1.00 46.75 596 SER A O 1
ATOM 4771 N N . LYS A 1 597 ? -38.957 -14.890 46.147 1.00 53.25 597 LYS A N 1
ATOM 4772 C CA . LYS A 1 597 ? -39.321 -13.472 46.116 1.00 53.25 597 LYS A CA 1
ATOM 4773 C C . LYS A 1 597 ? -38.216 -12.615 46.748 1.00 53.25 597 LYS A C 1
ATOM 4775 O O . LYS A 1 597 ? -37.842 -12.836 47.896 1.00 53.25 597 LYS A O 1
ATOM 4780 N N . MET A 1 598 ? -37.691 -11.649 45.994 1.00 52.94 598 MET A N 1
ATOM 4781 C CA . MET A 1 598 ? -36.609 -10.739 46.408 1.00 52.94 598 MET A CA 1
ATOM 4782 C C . MET A 1 598 ? -37.160 -9.344 46.727 1.00 52.94 598 MET A C 1
ATOM 4784 O O . MET A 1 598 ? -38.024 -8.880 45.999 1.00 52.94 598 MET A O 1
ATOM 4788 N N . THR A 1 599 ? -36.659 -8.663 47.765 1.00 44.06 599 THR A N 1
ATOM 4789 C CA . THR A 1 599 ? -37.212 -7.377 48.258 1.00 44.06 599 THR A CA 1
ATOM 4790 C C . THR A 1 599 ? -36.283 -6.161 48.119 1.00 44.06 599 THR A C 1
ATOM 4792 O O . THR A 1 599 ? -36.698 -5.051 48.435 1.00 44.06 599 THR A O 1
ATOM 4795 N N . SER A 1 600 ? -35.033 -6.317 47.662 1.00 48.53 600 SER A N 1
ATOM 4796 C CA . SER A 1 600 ? -34.088 -5.190 47.559 1.00 48.53 600 SER A CA 1
ATOM 4797 C C . SER A 1 600 ? -34.192 -4.429 46.235 1.00 48.53 600 SER A C 1
ATOM 4799 O O . SER A 1 600 ? -34.166 -5.032 45.159 1.00 48.53 600 SER A O 1
ATOM 4801 N N . VAL A 1 601 ? -34.255 -3.097 46.320 1.00 47.56 601 VAL A N 1
ATOM 4802 C CA . VAL A 1 601 ? -34.234 -2.174 45.174 1.00 47.56 601 VAL A CA 1
ATOM 4803 C C . VAL A 1 601 ? -32.793 -2.039 44.673 1.00 47.56 601 VAL A C 1
ATOM 4805 O O . VAL A 1 601 ? -31.940 -1.507 45.378 1.00 47.56 601 VAL A O 1
ATOM 4808 N N . VAL A 1 602 ? -32.502 -2.555 43.478 1.00 51.81 602 VAL A N 1
ATOM 4809 C CA . VAL A 1 602 ? -31.191 -2.456 42.806 1.00 51.81 602 VAL A CA 1
ATOM 4810 C C . VAL A 1 602 ? -31.395 -2.269 41.296 1.00 51.81 602 VAL A C 1
ATOM 4812 O O . VAL A 1 602 ? -32.439 -2.659 40.776 1.00 51.81 602 VAL A O 1
ATOM 4815 N N . GLY A 1 603 ? -30.401 -1.706 40.602 1.00 54.47 603 GLY A N 1
ATOM 4816 C CA . GLY A 1 603 ? -30.389 -1.553 39.140 1.00 54.47 603 GLY A CA 1
ATOM 4817 C C . GLY A 1 603 ? -30.801 -0.167 38.622 1.00 54.47 603 GLY A C 1
ATOM 4818 O O . GLY A 1 603 ? -31.095 0.754 39.386 1.00 54.47 603 GLY A O 1
ATOM 4819 N N . THR A 1 604 ? -30.788 -0.001 37.297 1.00 62.44 604 THR A N 1
ATOM 4820 C CA . THR A 1 604 ? -31.146 1.267 36.630 1.00 62.44 604 THR A CA 1
ATOM 4821 C C . THR A 1 604 ? -32.667 1.416 36.469 1.00 62.44 604 THR A C 1
ATOM 4823 O O . THR A 1 604 ? -33.263 0.715 35.655 1.00 62.44 604 THR A O 1
ATOM 4826 N N . ILE A 1 605 ? -33.276 2.396 37.158 1.00 68.81 605 ILE A N 1
ATOM 4827 C CA . ILE A 1 605 ? -34.745 2.619 37.239 1.00 68.81 605 ILE A CA 1
ATOM 4828 C C . ILE A 1 605 ? -35.457 2.627 35.876 1.00 68.81 605 ILE A C 1
ATOM 4830 O O . ILE A 1 605 ? -36.590 2.171 35.773 1.00 68.81 605 ILE A O 1
ATOM 4834 N N . LEU A 1 606 ? -34.793 3.100 34.816 1.00 73.12 606 LEU A N 1
ATOM 4835 C CA . LEU A 1 606 ? -35.346 3.168 33.457 1.00 73.12 606 LEU A CA 1
ATOM 4836 C C . LEU A 1 606 ? -35.783 1.799 32.888 1.00 73.12 606 LEU A C 1
ATOM 4838 O O . LEU A 1 606 ? -36.654 1.751 32.023 1.00 73.12 606 LEU A O 1
ATOM 4842 N N . TYR A 1 607 ? -35.174 0.703 33.351 1.00 82.56 607 TYR A N 1
ATOM 4843 C CA . TYR A 1 607 ? -35.469 -0.666 32.904 1.00 82.56 607 TYR A CA 1
ATOM 4844 C C . TYR A 1 607 ? -36.098 -1.523 34.011 1.00 82.56 607 TYR A C 1
ATOM 4846 O O . TYR A 1 607 ? -36.321 -2.716 33.807 1.00 82.56 607 TYR A O 1
ATOM 4854 N N . SER A 1 608 ? -36.387 -0.934 35.175 1.00 79.69 608 SER A N 1
ATOM 4855 C CA . SER A 1 608 ? -37.001 -1.632 36.303 1.00 79.69 608 SER A CA 1
ATOM 4856 C C . SER A 1 608 ? -38.483 -1.899 36.041 1.00 79.69 608 SER A C 1
ATOM 4858 O O . SER A 1 608 ? -39.178 -1.072 35.452 1.00 79.69 608 SER A O 1
ATOM 4860 N N . CYS A 1 609 ? -38.972 -3.059 36.480 1.00 83.75 609 CYS A N 1
ATOM 4861 C CA . CYS A 1 609 ? -40.395 -3.387 36.438 1.00 83.75 609 CYS A CA 1
ATOM 4862 C C . CYS A 1 609 ? -41.183 -2.676 37.553 1.00 83.75 609 CYS A C 1
ATOM 4864 O O . CYS A 1 609 ? -40.585 -2.285 38.566 1.00 83.75 609 CYS A O 1
ATOM 4866 N N . PRO A 1 610 ? -42.514 -2.525 37.407 1.00 84.56 610 PRO A N 1
ATOM 4867 C CA . PRO A 1 610 ? -43.345 -1.809 38.374 1.00 84.56 610 PRO A CA 1
ATOM 4868 C C . PRO A 1 610 ? -43.219 -2.359 39.797 1.00 84.56 610 PRO A C 1
ATOM 4870 O O . PRO A 1 610 ? -43.135 -1.591 40.753 1.00 84.56 610 PRO A O 1
ATOM 4873 N N . GLU A 1 611 ? -43.119 -3.681 39.957 1.00 82.06 611 GLU A N 1
ATOM 4874 C CA . GLU A 1 611 ? -42.942 -4.304 41.266 1.00 82.06 611 GLU A CA 1
ATOM 4875 C C . GLU A 1 611 ? -41.610 -3.922 41.933 1.00 82.06 611 GLU A C 1
ATOM 4877 O O . GLU A 1 611 ? -41.578 -3.723 43.144 1.00 82.06 611 GLU A O 1
ATOM 4882 N N . VAL A 1 612 ? -40.525 -3.722 41.174 1.00 78.50 612 VAL A N 1
ATOM 4883 C CA . VAL A 1 612 ? -39.245 -3.237 41.724 1.00 78.50 612 VAL A CA 1
ATOM 4884 C C . VAL A 1 612 ? -39.362 -1.774 42.153 1.00 78.50 612 VAL A C 1
ATOM 4886 O O . VAL A 1 612 ? -38.885 -1.412 43.228 1.00 78.50 612 VAL A O 1
ATOM 4889 N N . VAL A 1 613 ? -40.026 -0.936 41.349 1.00 75.94 613 VAL A N 1
ATOM 4890 C CA . VAL A 1 613 ? -40.246 0.491 41.655 1.00 75.94 613 VAL A CA 1
ATOM 4891 C C . VAL A 1 613 ? -41.116 0.663 42.906 1.00 75.94 613 VAL A C 1
ATOM 4893 O O . VAL A 1 613 ? -40.841 1.518 43.745 1.00 75.94 613 VAL A O 1
ATOM 4896 N N . GLN A 1 614 ? -42.118 -0.198 43.081 1.00 77.75 614 GLN A N 1
ATOM 4897 C CA . GLN A 1 614 ? -43.017 -0.214 44.239 1.00 77.75 614 GLN A CA 1
ATOM 4898 C C . GLN A 1 614 ? -42.434 -0.951 45.458 1.00 77.75 614 GLN A C 1
ATOM 4900 O O . GLN A 1 614 ? -43.142 -1.148 46.447 1.00 77.75 614 GLN A O 1
ATOM 4905 N N . SER A 1 615 ? -41.163 -1.373 45.403 1.00 74.56 615 SER A N 1
ATOM 4906 C CA . SER A 1 615 ? -40.500 -2.164 46.455 1.00 74.56 615 SER A CA 1
ATOM 4907 C C . SER A 1 615 ? -41.259 -3.448 46.833 1.00 74.56 615 SER A C 1
ATOM 4909 O O . SER A 1 615 ? -41.212 -3.910 47.973 1.00 74.56 615 SER A O 1
ATOM 4911 N N . GLN A 1 616 ? -41.974 -4.027 45.870 1.00 75.38 616 GLN A N 1
ATOM 4912 C CA . GLN A 1 616 ? -42.681 -5.293 46.004 1.00 75.38 616 GLN A CA 1
ATOM 4913 C C . GLN A 1 616 ? -41.745 -6.471 45.719 1.00 75.38 616 GLN A C 1
ATOM 4915 O O . GLN A 1 616 ? -40.723 -6.321 45.041 1.00 75.38 616 GLN A O 1
ATOM 4920 N N . PRO A 1 617 ? -42.078 -7.678 46.205 1.00 74.00 617 PRO A N 1
ATOM 4921 C CA . PRO A 1 617 ? -41.226 -8.819 45.963 1.00 74.00 617 PRO A CA 1
ATOM 4922 C C . PRO A 1 617 ? -41.246 -9.266 44.494 1.00 74.00 617 PRO A C 1
ATOM 4924 O O . PRO A 1 617 ? -42.312 -9.540 43.943 1.00 74.00 617 PRO A O 1
ATOM 4927 N N . TYR A 1 618 ? -40.067 -9.412 43.888 1.00 77.69 618 TYR A N 1
ATOM 4928 C CA . TYR A 1 618 ? -39.903 -9.731 42.464 1.00 77.69 618 TYR A CA 1
ATOM 4929 C C . TYR A 1 618 ? -39.032 -10.975 42.232 1.00 77.69 618 TYR A C 1
ATOM 4931 O O . TYR A 1 618 ? -38.450 -11.543 43.162 1.00 77.69 618 TYR A O 1
ATOM 4939 N N . GLY A 1 619 ? -38.957 -11.418 40.975 1.00 83.44 619 GLY A N 1
ATOM 4940 C CA . GLY A 1 619 ? -38.199 -12.600 40.558 1.00 83.44 619 GLY A CA 1
ATOM 4941 C C . GLY A 1 619 ? -37.731 -12.510 39.104 1.00 83.44 619 GLY A C 1
ATOM 4942 O O . GLY A 1 619 ? -37.530 -11.421 38.578 1.00 83.44 619 GLY A O 1
ATOM 4943 N N . GLU A 1 620 ? -37.597 -13.653 38.422 1.00 87.69 620 GLU A N 1
ATOM 4944 C CA . GLU A 1 620 ? -37.051 -13.734 37.048 1.00 87.69 620 GLU A CA 1
ATOM 4945 C C . GLU A 1 620 ? -37.808 -12.891 36.005 1.00 87.69 620 GLU A C 1
ATOM 4947 O O . GLU A 1 620 ? -37.253 -12.518 34.974 1.00 87.69 620 GLU A O 1
ATOM 4952 N N . LYS A 1 621 ? -39.077 -12.564 36.282 1.00 90.69 621 LYS A N 1
ATOM 4953 C CA . LYS A 1 621 ? -39.917 -11.729 35.415 1.00 90.69 621 LYS A CA 1
ATOM 4954 C C . LYS A 1 621 ? -39.428 -10.282 35.315 1.00 90.69 621 LYS A C 1
ATOM 4956 O O . LYS A 1 621 ? -39.676 -9.662 34.286 1.00 90.69 621 LYS A O 1
ATOM 4961 N N . ALA A 1 622 ? -38.659 -9.800 36.292 1.00 88.38 622 ALA A N 1
ATOM 4962 C CA . ALA A 1 622 ? -38.012 -8.494 36.220 1.00 88.38 622 ALA A CA 1
ATOM 4963 C C . ALA A 1 622 ? -37.032 -8.404 35.033 1.00 88.38 622 ALA A C 1
ATOM 4965 O O . ALA A 1 622 ? -37.060 -7.435 34.279 1.00 88.38 622 ALA A O 1
ATOM 4966 N N . ASP A 1 623 ? -36.236 -9.452 34.789 1.00 90.50 623 ASP A N 1
ATOM 4967 C CA . ASP A 1 623 ? -35.316 -9.484 33.641 1.00 90.50 623 ASP A CA 1
ATOM 4968 C C . ASP A 1 623 ? -36.079 -9.552 32.304 1.00 90.50 623 ASP A C 1
ATOM 4970 O O . ASP A 1 623 ? -35.622 -9.020 31.294 1.00 90.50 623 ASP A O 1
ATOM 4974 N N . VAL A 1 624 ? -37.257 -10.192 32.287 1.00 93.88 624 VAL A N 1
ATOM 4975 C CA . VAL A 1 624 ? -38.124 -10.260 31.096 1.00 93.88 624 VAL A CA 1
ATOM 4976 C C . VAL A 1 624 ? -38.703 -8.885 30.766 1.00 93.88 624 VAL A C 1
ATOM 4978 O O . VAL A 1 624 ? -38.721 -8.501 29.598 1.00 93.88 624 VAL A O 1
ATOM 4981 N N . TRP A 1 625 ? -39.132 -8.131 31.782 1.00 93.44 625 TRP A N 1
ATOM 4982 C CA . TRP A 1 625 ? -39.558 -6.740 31.618 1.00 93.44 625 TRP A CA 1
ATOM 4983 C C . TRP A 1 625 ? -38.433 -5.883 31.037 1.00 93.44 625 TRP A C 1
ATOM 4985 O O . TRP A 1 625 ? -38.617 -5.238 30.005 1.00 93.44 625 TRP A O 1
ATOM 4995 N N . ALA A 1 626 ? -37.242 -5.952 31.637 1.00 91.38 626 ALA A N 1
ATOM 4996 C CA . ALA A 1 626 ? -36.075 -5.219 31.163 1.00 91.38 626 ALA A CA 1
ATOM 4997 C C . ALA A 1 626 ? -35.723 -5.572 29.705 1.00 91.38 626 ALA A C 1
ATOM 4999 O O . ALA A 1 626 ? -35.488 -4.676 28.895 1.00 91.38 626 ALA A O 1
ATOM 5000 N N . ALA A 1 627 ? -35.765 -6.855 29.326 1.00 93.12 627 ALA A N 1
ATOM 5001 C CA . ALA A 1 627 ? -35.562 -7.281 27.940 1.00 93.12 627 ALA A CA 1
ATOM 5002 C C . ALA A 1 627 ? -36.618 -6.698 26.984 1.00 93.12 627 ALA A C 1
ATOM 5004 O O . ALA A 1 627 ? -36.279 -6.284 25.876 1.00 93.12 627 ALA A O 1
ATOM 5005 N N . GLY A 1 628 ? -37.879 -6.603 27.421 1.00 93.19 628 GLY A N 1
ATOM 5006 C CA . GLY A 1 628 ? -38.949 -5.930 26.681 1.00 93.19 628 GLY A CA 1
ATOM 5007 C C . GLY A 1 628 ? -38.670 -4.440 26.466 1.00 93.19 628 GLY A C 1
ATOM 5008 O O . GLY A 1 628 ? -38.796 -3.948 25.345 1.00 93.19 628 GLY A O 1
ATOM 5009 N N . CYS A 1 629 ? -38.205 -3.738 27.503 1.00 91.56 629 CYS A N 1
ATOM 5010 C CA . CYS A 1 629 ? -37.791 -2.338 27.398 1.00 91.56 629 CYS A CA 1
ATOM 5011 C C . CYS A 1 629 ? -36.627 -2.150 26.415 1.00 91.56 629 CYS A C 1
ATOM 5013 O O . CYS A 1 629 ? -36.627 -1.208 25.623 1.00 91.56 629 CYS A O 1
ATOM 5015 N N . ILE A 1 630 ? -35.656 -3.066 26.427 1.00 90.75 630 ILE A N 1
ATOM 5016 C CA . ILE A 1 630 ? -34.515 -3.052 25.507 1.00 90.75 630 ILE A CA 1
ATOM 5017 C C . ILE A 1 630 ? -34.974 -3.303 24.067 1.00 90.75 630 ILE A C 1
ATOM 5019 O O . ILE A 1 630 ? -34.560 -2.578 23.167 1.00 90.75 630 ILE A O 1
ATOM 5023 N N . LEU A 1 631 ? -35.863 -4.275 23.834 1.00 91.62 631 LEU A N 1
ATOM 5024 C CA . LEU A 1 631 ? -36.450 -4.519 22.514 1.00 91.62 631 LEU A CA 1
ATOM 5025 C C . LEU A 1 631 ? -37.206 -3.290 21.999 1.00 91.62 631 LEU A C 1
ATOM 5027 O O . LEU A 1 631 ? -37.003 -2.887 20.853 1.00 91.62 631 LEU A O 1
ATOM 5031 N N . TYR A 1 632 ? -38.031 -2.673 22.848 1.00 89.00 632 TYR A N 1
ATOM 5032 C CA . TYR A 1 632 ? -38.728 -1.433 22.516 1.00 89.00 632 TYR A CA 1
ATOM 5033 C C . TYR A 1 632 ? -37.736 -0.336 22.120 1.00 89.00 632 TYR A C 1
ATOM 5035 O O . TYR A 1 632 ? -37.913 0.327 21.097 1.00 89.00 632 TYR A O 1
ATOM 5043 N N . GLN A 1 633 ? -36.661 -0.173 22.892 1.00 86.56 633 GLN A N 1
ATOM 5044 C CA . GLN A 1 633 ? -35.640 0.828 22.612 1.00 86.56 633 GLN A CA 1
ATOM 5045 C C . GLN A 1 633 ? -34.876 0.554 21.322 1.00 86.56 633 GLN A C 1
ATOM 5047 O O . GLN A 1 633 ? -34.602 1.492 20.580 1.00 86.56 633 GLN A O 1
ATOM 5052 N N . MET A 1 634 ? -34.552 -0.700 21.013 1.00 85.31 634 MET A N 1
ATOM 5053 C CA . MET A 1 634 ? -33.936 -1.029 19.728 1.00 85.31 634 MET A CA 1
ATOM 5054 C C . MET A 1 634 ? -34.893 -0.736 18.561 1.00 85.31 634 MET A C 1
ATOM 5056 O O . MET A 1 634 ? -34.462 -0.231 17.530 1.00 85.31 634 MET A O 1
ATOM 5060 N N . ALA A 1 635 ? -36.193 -0.996 18.728 1.00 83.38 635 ALA A N 1
ATOM 5061 C CA . ALA A 1 635 ? -37.194 -0.770 17.686 1.00 83.38 635 ALA A CA 1
ATOM 5062 C C . ALA A 1 635 ? -37.528 0.717 17.459 1.00 83.38 635 ALA A C 1
ATOM 5064 O O . ALA A 1 635 ? -37.802 1.120 16.330 1.00 83.38 635 ALA A O 1
ATOM 5065 N N . THR A 1 636 ? -37.516 1.532 18.516 1.00 81.75 636 THR A N 1
ATOM 5066 C CA . THR A 1 636 ? -37.957 2.942 18.476 1.00 81.75 636 THR A CA 1
ATOM 5067 C C . THR A 1 636 ? -36.819 3.954 18.615 1.00 81.75 636 THR A C 1
ATOM 5069 O O . THR A 1 636 ? -37.041 5.155 18.468 1.00 81.75 636 THR A O 1
ATOM 5072 N N . LEU A 1 637 ? -35.597 3.484 18.890 1.00 79.88 637 LEU A N 1
ATOM 5073 C CA . LEU A 1 637 ? -34.402 4.281 19.201 1.00 79.88 637 LEU A CA 1
ATOM 5074 C C . LEU A 1 637 ? -34.541 5.173 20.445 1.00 79.88 637 LEU A C 1
ATOM 5076 O O . LEU A 1 637 ? -33.720 6.067 20.666 1.00 79.88 637 LEU A O 1
ATOM 5080 N N . GLN A 1 638 ? -35.576 4.940 21.253 1.00 77.00 638 GLN A N 1
ATOM 5081 C CA . GLN A 1 638 ? -35.894 5.678 22.470 1.00 77.00 638 GLN A CA 1
ATOM 5082 C C . GLN A 1 638 ? -36.372 4.695 23.547 1.00 77.00 638 GLN A C 1
ATOM 5084 O O . GLN A 1 638 ? -37.066 3.732 23.230 1.00 77.00 638 GLN A O 1
ATOM 5089 N N . PRO A 1 639 ? -36.020 4.885 24.826 1.00 79.38 639 PRO A N 1
ATOM 5090 C CA . PRO A 1 639 ? -36.547 4.030 25.884 1.00 79.38 639 PRO A CA 1
ATOM 5091 C C . PRO A 1 639 ? -38.077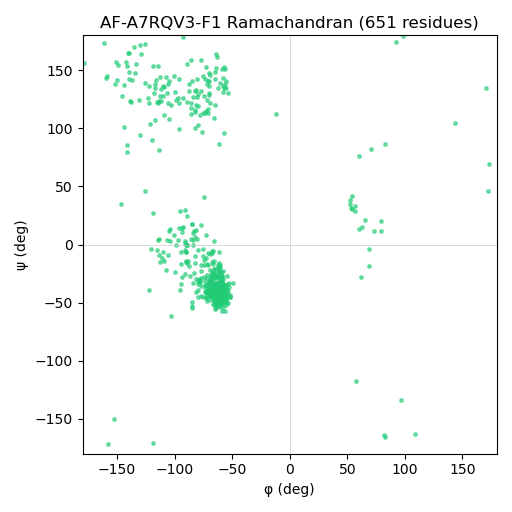 4.181 26.012 1.00 79.38 639 PRO A C 1
ATOM 5093 O O . PRO A 1 639 ? -38.609 5.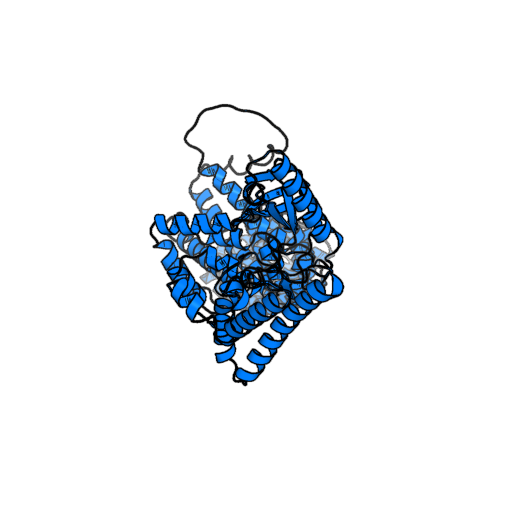255 25.715 1.00 79.38 639 PRO A O 1
ATOM 5096 N N . PRO A 1 640 ? -38.796 3.140 26.474 1.00 82.19 640 PRO A N 1
ATOM 5097 C CA . PRO A 1 640 ? -40.259 3.177 26.602 1.00 82.19 640 PRO A CA 1
ATOM 5098 C C . PRO A 1 640 ? -40.737 4.211 27.624 1.00 82.19 640 PRO A C 1
ATOM 5100 O O . PRO A 1 640 ? -41.754 4.870 27.419 1.00 82.19 640 PRO A O 1
ATOM 5103 N N . PHE A 1 641 ? -39.969 4.394 28.700 1.00 82.31 641 PHE A N 1
ATOM 5104 C CA . PHE A 1 641 ? -40.249 5.355 29.756 1.00 82.31 641 PHE A CA 1
ATOM 5105 C C . PHE A 1 641 ? -39.055 6.298 29.892 1.00 82.31 641 PHE A C 1
ATOM 5107 O O . PHE A 1 641 ? -37.918 5.860 30.057 1.00 82.31 641 PHE A O 1
ATOM 5114 N N . TYR A 1 642 ? -39.306 7.604 29.816 1.00 72.06 642 TYR A N 1
ATOM 5115 C CA . TYR A 1 642 ? -38.283 8.631 30.001 1.00 72.06 642 TYR A CA 1
ATOM 5116 C C . TYR A 1 642 ? -38.853 9.851 30.725 1.00 72.06 642 TYR A C 1
ATOM 5118 O O . TYR A 1 642 ? -39.970 10.315 30.455 1.00 72.06 642 TYR A O 1
ATOM 5126 N N . SER A 1 643 ? -38.073 10.369 31.666 1.00 66.00 643 SER A N 1
ATOM 5127 C CA . SER A 1 643 ? -38.342 11.594 32.407 1.00 66.00 643 SER A CA 1
ATOM 5128 C C . SER A 1 643 ? -37.029 12.103 32.999 1.00 66.00 643 SER A C 1
ATOM 5130 O O . SER A 1 643 ? -36.201 11.309 33.438 1.00 66.00 643 SER A O 1
ATOM 5132 N N . SER A 1 644 ? -36.852 13.422 33.039 1.00 57.09 644 SER A N 1
ATOM 5133 C CA . SER A 1 644 ? -35.724 14.075 33.717 1.00 57.09 644 SER A CA 1
ATOM 5134 C C . SER A 1 644 ? -35.825 14.005 35.246 1.00 57.09 644 SER A C 1
ATOM 5136 O O . SER A 1 644 ? -34.833 14.207 35.939 1.00 57.09 644 SER A O 1
ATOM 5138 N N . ASN A 1 645 ? -37.012 13.699 35.778 1.00 62.12 645 ASN A N 1
ATOM 5139 C CA . ASN A 1 645 ? -37.269 13.512 37.202 1.00 62.12 645 ASN A CA 1
ATOM 5140 C C . ASN A 1 645 ? -37.562 12.032 37.502 1.00 62.12 645 ASN A C 1
ATOM 5142 O O . ASN A 1 645 ? -38.449 11.438 36.885 1.00 62.12 645 ASN A O 1
ATOM 5146 N N . MET A 1 646 ? -36.837 11.471 38.475 1.00 56.12 646 MET A N 1
ATOM 5147 C CA . MET A 1 646 ? -36.903 10.071 38.906 1.00 56.12 646 MET A CA 1
ATOM 5148 C C . MET A 1 646 ? -38.265 9.670 39.499 1.00 56.12 646 MET A C 1
ATOM 5150 O O . MET A 1 646 ? -38.748 8.582 39.206 1.00 56.12 646 MET A O 1
ATOM 5154 N N . LEU A 1 647 ? -38.930 10.555 40.252 1.00 62.91 647 LEU A N 1
ATOM 5155 C CA . LEU A 1 647 ? -40.293 10.328 40.762 1.00 62.91 647 LEU A CA 1
ATOM 5156 C C . LEU A 1 647 ? -41.323 10.316 39.627 1.00 62.91 647 LEU A C 1
ATOM 5158 O O . LEU A 1 647 ? -42.210 9.467 39.584 1.00 62.91 647 LEU A O 1
ATOM 5162 N N . ALA A 1 648 ? -41.173 11.225 38.663 1.00 67.25 648 ALA A N 1
ATOM 5163 C CA . ALA A 1 648 ? -42.037 11.251 37.488 1.00 67.25 648 ALA A CA 1
ATOM 5164 C C . ALA A 1 648 ? -41.779 10.050 36.560 1.00 67.25 648 ALA A C 1
ATOM 5166 O O . ALA A 1 648 ? -42.709 9.566 35.924 1.00 67.25 648 ALA A O 1
ATOM 5167 N N . LEU A 1 649 ? -40.543 9.535 36.504 1.00 66.44 649 LEU A N 1
ATOM 5168 C CA . LEU A 1 649 ? -40.223 8.284 35.811 1.00 66.44 649 LEU A CA 1
ATOM 5169 C C . LEU A 1 649 ? -40.912 7.096 36.489 1.00 66.44 649 LEU A C 1
ATOM 5171 O O . LEU A 1 649 ? -41.593 6.339 35.813 1.00 66.44 649 LEU A O 1
ATOM 5175 N N . ALA A 1 650 ? -40.800 6.994 37.815 1.00 68.38 650 ALA A N 1
ATOM 5176 C CA . ALA A 1 650 ? -41.446 5.958 38.619 1.00 68.38 650 ALA A CA 1
ATOM 5177 C C . ALA A 1 650 ? -42.983 5.972 38.537 1.00 68.38 650 ALA A C 1
ATOM 5179 O O . ALA A 1 650 ? -43.603 4.958 38.806 1.00 68.38 650 ALA A O 1
ATOM 5180 N N . THR A 1 651 ? -43.590 7.110 38.184 1.00 75.50 651 THR A N 1
ATOM 5181 C CA . THR A 1 651 ? -45.044 7.225 37.963 1.00 75.50 651 THR A CA 1
ATOM 5182 C C . THR A 1 651 ? -45.455 6.791 36.548 1.00 75.50 651 THR A C 1
ATOM 5184 O O . THR A 1 651 ? -46.612 6.454 36.316 1.00 75.50 651 THR A O 1
ATOM 5187 N N . LYS A 1 652 ? -44.532 6.868 35.578 1.00 74.00 652 LYS A N 1
ATOM 5188 C CA . LYS A 1 652 ? -44.762 6.460 34.182 1.00 74.00 652 LYS A CA 1
ATOM 5189 C C . LYS A 1 652 ? -44.551 4.961 33.963 1.00 74.00 652 LYS A C 1
ATOM 5191 O O . LYS A 1 652 ? -45.176 4.416 33.057 1.00 74.00 652 LYS A O 1
ATOM 5196 N N . VAL A 1 653 ? -43.615 4.374 34.713 1.00 71.88 653 VAL A N 1
ATOM 5197 C CA . VAL A 1 653 ? -43.410 2.922 34.848 1.00 71.88 653 VAL A CA 1
ATOM 5198 C C . VAL A 1 653 ? -44.558 2.349 35.662 1.00 71.88 653 VAL A C 1
ATOM 5200 O O . VAL A 1 653 ? -45.095 1.302 35.240 1.00 71.88 653 VAL A O 1
#

pLDDT: mean 78.77, std 18.67, range [23.16, 98.38]

Mean predicted aligned error: 16.01 Å

Organism: Nematostella vectensis (NCBI:txid45351)

Foldseek 3Di:
DLLCLQVVPQVDPVCVVPPDLVVNLVSLVVLLVVLVDPVSLVVCVVSVNLLSLQVVLQVLLVCCVPVNDDPCSLSNLLSSLSSLLSLLQDQVSLVSNVVSVNLVSLLSQLPPPDVSSNLSSLSSLLSSLVHDVSLVSNVVNLSLLSLLCQLQDHDPSSVLSSLSSLLSSLVDPSSLVSCVVNVVLVSLQVCLPDPDLSNLLSSLSNLLSNLLDVVSLVVCVVSPVLLSLLVLLVVVVVVVVVVVVPDDDDDDDDDDDDDPPPPPPPPPPDPDPVVVVVVLLSSLSSLLSSLSSLLSSLVDVVSLVVCLLSQVLLSLLVLLADDDDDDDPSVVSSLSSNLSSLSSNLSSCVDPLCVVLVVLQADPVLVVLSCVLDYNDPDSVSCNVSSVVNNPDDVVRSVSNNVSSVLSRLPDFAPDDDVQKRFRAWPDADPQGTKTWIDGPPPPSFIKIKGFGDLVVQPPDPDPVSSVVSVVVVVVVVVLQQPPDDDLAAWHWDDWDDDVTIITITHPFWDQQLCLLVVVVVVVVVCVVPPDDPPVVLVVLLVVLLVSVVVSLCCCCPVVQKAQLADASRQWIAGPPRRIYGHDSVVMDHADPVDQWDQDQDYDLLQADLCSLVSHTDHNVRNVSSSVQSSVCSVPVDGPFDDPDSVVSSVSD

Nearest PDB structures (foldseek):
  6kbm-assembly1_A  TM=7.891E-01  e=5.510E-07  Saccharomyces cerevisiae
  8ru3-assembly1_A  TM=5.738E-01  e=5.509E-08  Homo sapiens
  5xjg-assembly1_C  TM=4.952E-01  e=1.254E-07  Saccharomyces cerevisiae S288C
  9cpb-assembly1_1A  TM=7.119E-01  e=2.231E-05  Bos taurus
  8j07-assembly1_t  TM=5.881E-01  e=2.855E-05  Homo sapiens

InterPro domains:
  IPR000719 Protein kinase domain [PF00069] (421-645)
  IPR000719 Protein kinase domain [PS50011] (421-653)
  IPR008266 Tyrosine-protein kinase, active site [PS00109] (562-574)
  IPR011009 Protein kinase-like domain superfamily [SSF56112] (407-651)
  IPR011989 Armadillo-like helical [G3DSA:1.25.10.10] (13-149)
  IPR011989 Armadillo-like helical [G3DSA:1.25.10.10] (150-360)
  IPR016024 Armadillo-type fold [SSF48371] (24-358)
  IPR017441 Protein kinase, ATP binding site [PS00107] (427-451)
  IPR050660 NEK Serine/Threonine Protein Kinase [PTHR43671] (420-651)

Secondary structure (DSSP, 8-state):
-HHHHIIIIIS-HHHHHHS-HHHHHHHHHHHHHHTTSHHHHHHHHHTTHHHHHHHHHHHHHHHHHHH---TTHHHHHHHHHHHHHHTTSSHHHHHHHHHTTHHHHHHHGGG-SSHHHHHHHHHHHHHHTTSHHHHHHHHTT-THHHHHHHHHHS-HHHHHHHHHHHHHHTTSHHHHHHHHHTTHHHHHHHTTT-S-HHHHHHHHHHHHHHTTSHHHHHHHHHTTHHHHHHHHHHHHHHHHHHHHT-SS---------SS-SSTTSSSSS---HHHHHHHHHHHHHHHHHHHHHHHHHTTSHHHHHHHHHTTHHHHHHHHTS-----TTHHHHHHHHHHHHHHHHHHHHHHSGGGHHHHHHHS-HHHHHHHHHT-SS---GGGGHHHHHHHHTS-HHHHHHHHHHHHHT-TTPPPSEEETTEEEEEEEEEETTEEEEEEEETTS-S-EEEEEEE-GGGS---SSHHHHHHHHHHHHHHHHHHHHH---TTBPPEEEEEEESEEEEEEE---EEGGGHHHHHHHHHHHHTTS-S-HHHHHHHHHHHHHHHHHHHHHIIIIIS-EE-S---TTSEEEEGGGEEEE---TT-EEPBTTB--B----S-GGG--HHHHTT--B-THHHHHHHHHHHHHHHHSS-SS--SSHHHHHHH-